Protein 3HH0 (pdb70)

CATH classification: 1.10.1660.10 (+1 more: 6.10.250.360)

Secondary structure (DSSP, 8-state):
--B-HHHHHHHHT--HHHHHHHHHTTSS--SEE-TTS-EEB-HHHHHHHHHHHHHHHTT--HHHHHHHHTSSEEEHHHHHH--HHHHHHHHHHHHHHHHHH----TTTTT-SEEEHHHHHHHHHHHHHHT-/--B-HHHHHHHHT--HHHHHHHHHTTSS------SS----B-HHHHHHHHHHHHHHHTT--HHHHHHHHTSSB--HHHHHH--HHHHHHHHHHHHHHHHHH----TTTTT-SEEETTHHHHHHHSS--/--EEHHHHHHHTT--HHHHHHHHHTTSS--SEE-TTS-EEE-HHHHHHHHHHHHHHTTT--HHHHHHHHHHSEEEHHHHHH--HHHHHHHHHHHH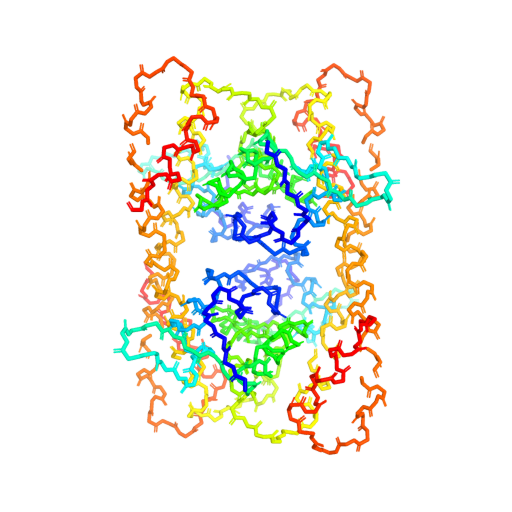HHHHHH----TTTTT-SEEEHHHHHHHHHT--/--EEHHHHHHHTT--HHHHHHHHHTTSS--SEE-TTS-EEE-HHHHHHHHHHHHHHTTT--HHHHHHHHT-SEEETHHHHH--HHHHHHHHHHHHHHHHHH----TTTSSSSS-BHHHHHHHHHHT-

Sequence (513 aa):
LAWLISEFASVGDVTVRALRYYDKINLLKPSDYTEGGHRLYTKDDLYVLQQIQSFKHLGFSLGEIQNIILQRDIETEVFLRQHFQREVLLAEQERIAKVLSHDETKKFQKEERVNVALFSSFLQTFIWEKELAWLISEFASVGDVTVRALRYYDKINLLKPSDYTEGGHRLYTKDDLYVLQQIQSFKHLGFSLGEIQNIILQRDIETEVFLRQHFQREVLLAEQERIAKVLSHDETKKFQKEERVNVALFSSFLQTFIWLAWLISEFASVGDVTVRALRYYDKINLLKPSDYTEGGHRLYTKDDLYVLQQIQSFKHLGFSLGEIQNIILQRDIETEVFLRQHFQREVLLAEQERIAKVLSHDETKKFQKEERVNVALFSSFLQTFILAWLISEFASVGDVTVRALRYYDKINLLKPSDYTEGGHRLYTKDDLYVLQQIQSFKHLGFSLGEIQNIILQRDIETEVFLRQHFQREVLLAEQERIAKVLSHDETKKFQKEERVNVALFSSFLQTFI

Solvent-accessible surface area: 27209 Å² total

Organism: Bacillus cereus (strain ATCC 14579 / DSM 31 / CCUG 7414 / JCM 2152 / NBRC 15305 / NCIMB 9373 / NCTC 2599 / NRRL B-3711) (NCBI:txid226900)

Nearest PDB structures (foldseek):
  3hh0-assembly1_A  TM=1.002E+00  e=1.132E-19  Bacillus cereus ATCC 14579
  3qao-assembly1_A-2  TM=6.097E-01  e=2.175E-06  Listeria monocytogenes EGD-e
  5d8c-assembly1_A  TM=6.821E-01  e=8.267E-06  Haemophilus influenzae Rd KW20
  7cla-assembly1_A-2  TM=5.298E-01  e=4.788E-06  Caulobacter vibrioides CB15
  5d90-assembly2_C  TM=6.071E-01  e=1.612E-05  Haemophilus influenzae Rd KW20

Radius of gyration: 24.76 Å; Cα contacts (8 Å, |Δi|>4): 619; chains: 4; bounding box: 49×72×64 Å

Structure (mmCIF, N/CA/C/O backbone):
data_3HH0
#
_entry.id   3HH0
#
_cell.length_a   47.559
_cell.length_b   96.159
_cell.length_c   148.882
_cell.angle_alpha   90.00
_cell.angle_beta   90.00
_cell.angle_gamma   90.00
#
_symmetry.space_group_name_H-M   'P 21 21 21'
#
loop_
_entity.id
_entity.type
_entity.pdbx_description
1 polymer 'Transcriptional regulator, MerR family'
2 water water
#
loop_
_atom_site.group_PDB
_atom_site.id
_atom_site.type_symbol
_atom_site.label_atom_id
_atom_site.label_alt_id
_atom_site.label_comp_id
_atom_site.label_asym_id
_atom_site.label_entity_id
_atom_site.label_seq_id
_atom_site.pdbx_PDB_ins_code
_atom_site.Cartn_x
_atom_site.Cartn_y
_atom_site.Cartn_z
_atom_site.occupancy
_atom_site.B_iso_or_equiv
_atom_site.auth_seq_id
_atom_site.auth_comp_id
_atom_site.auth_asym_id
_atom_site.auth_atom_id
_atom_site.pdbx_PDB_model_num
ATOM 1 N N . LEU A 1 3 ? 9.028 32.953 14.169 1.00 35.60 1 LEU A N 1
ATOM 2 C CA . LEU A 1 3 ? 9.511 31.818 13.315 1.00 34.95 1 LEU A CA 1
ATOM 3 C C . LEU A 1 3 ? 8.433 30.770 13.074 1.00 34.45 1 LEU A C 1
ATOM 4 O O . LEU A 1 3 ? 7.643 30.474 13.972 1.00 35.24 1 LEU A O 1
ATOM 9 N N . ALA A 1 4 ? 8.405 30.201 11.868 1.00 32.88 2 ALA A N 1
ATOM 10 C CA . ALA A 1 4 ? 7.403 29.184 11.545 1.00 31.30 2 ALA A CA 1
ATOM 11 C C . ALA A 1 4 ? 7.875 28.191 10.489 1.00 31.59 2 ALA A C 1
ATOM 12 O O . ALA A 1 4 ? 8.570 28.560 9.543 1.00 31.43 2 ALA A O 1
ATOM 14 N N . TRP A 1 5 ? 7.488 26.926 10.652 1.00 30.44 3 TRP A N 1
ATOM 15 C CA . TRP A 1 5 ? 7.868 25.890 9.700 1.00 28.53 3 TRP A CA 1
ATOM 16 C C . TRP A 1 5 ? 6.691 25.055 9.239 1.00 26.53 3 TRP A C 1
ATOM 17 O O . TRP A 1 5 ? 5.814 24.726 10.025 1.00 26.08 3 TRP A O 1
ATOM 28 N N . LEU A 1 6 ? 6.681 24.726 7.953 1.00 24.50 4 LEU A N 1
ATOM 29 C CA . LEU A 1 6 ? 5.670 23.850 7.404 1.00 23.53 4 LEU A CA 1
ATOM 30 C C . LEU A 1 6 ? 6.295 22.481 7.691 1.00 23.34 4 LEU A C 1
ATOM 31 O O . LEU A 1 6 ? 7.451 22.416 8.088 1.00 25.69 4 LEU A O 1
ATOM 36 N N . ILE A 1 7 ? 5.565 21.392 7.500 1.00 23.34 5 ILE A N 1
ATOM 37 C CA . ILE A 1 7 ? 6.131 20.085 7.803 1.00 22.42 5 ILE A CA 1
ATOM 38 C C . ILE A 1 7 ? 7.398 19.702 7.037 1.00 23.51 5 ILE A C 1
ATOM 39 O O . ILE A 1 7 ? 8.241 19.003 7.580 1.00 25.13 5 ILE A O 1
ATOM 44 N N . SER A 1 8 ? 7.554 20.151 5.794 1.00 24.27 6 SER A N 1
ATOM 45 C CA . SER A 1 8 ? 8.770 19.817 5.040 1.00 24.63 6 SER A CA 1
ATOM 46 C C . SER A 1 8 ? 9.947 20.632 5.532 1.00 25.88 6 SER A C 1
ATOM 47 O O . SER A 1 8 ? 11.049 20.111 5.733 1.00 26.26 6 SER A O 1
ATOM 50 N N . GLU A 1 9 ? 9.703 21.925 5.713 1.00 26.48 7 GLU A N 1
ATOM 51 C CA . GLU A 1 9 ? 10.730 22.838 6.177 1.00 27.41 7 GLU A CA 1
ATOM 52 C C . GLU A 1 9 ? 11.216 22.376 7.545 1.00 28.04 7 GLU A C 1
ATOM 53 O O . GLU A 1 9 ? 12.405 22.444 7.850 1.00 26.67 7 GLU A O 1
ATOM 59 N N . PHE A 1 10 ? 10.269 21.904 8.354 1.00 28.04 8 PHE A N 1
ATOM 60 C CA . PHE A 1 10 ? 10.546 21.435 9.702 1.00 26.84 8 PHE A CA 1
ATOM 61 C C . PHE A 1 10 ? 11.331 20.124 9.658 1.00 26.29 8 PHE A C 1
ATOM 62 O O . PHE A 1 10 ? 12.259 19.915 10.442 1.00 24.31 8 PHE A O 1
ATOM 70 N N . ALA A 1 11 ? 10.964 19.250 8.729 1.00 25.24 9 ALA A N 1
ATOM 71 C CA . ALA A 1 11 ? 11.645 17.974 8.590 1.00 25.55 9 ALA A CA 1
ATOM 72 C C . ALA A 1 11 ? 13.114 18.196 8.243 1.00 26.70 9 ALA A C 1
ATOM 73 O O . ALA A 1 11 ? 14.000 17.564 8.813 1.00 27.30 9 ALA A O 1
ATOM 75 N N . SER A 1 12 ? 13.368 19.096 7.304 1.00 28.85 10 SER A N 1
ATOM 76 C CA . SER A 1 12 ? 14.728 19.400 6.878 1.00 30.31 10 SER A CA 1
ATOM 77 C C . SER A 1 12 ? 15.556 20.017 8.004 1.00 31.12 10 SER A C 1
ATOM 78 O O . SER A 1 12 ? 16.740 19.695 8.173 1.00 30.45 10 SER A O 1
ATOM 81 N N . VAL A 1 13 ? 14.928 20.901 8.774 1.00 30.39 11 VAL A N 1
ATOM 82 C CA . VAL A 1 13 ? 15.598 21.567 9.881 1.00 32.34 11 VAL A CA 1
ATOM 83 C C . VAL A 1 13 ? 16.092 20.632 10.988 1.00 33.62 11 VAL A C 1
ATOM 84 O O . VAL A 1 13 ? 17.226 20.756 11.439 1.00 35.64 11 VAL A O 1
ATOM 88 N N . GLY A 1 14 ? 15.251 19.710 11.436 1.00 33.60 12 GLY A N 1
ATOM 89 C CA . GLY A 1 14 ? 15.676 18.808 12.488 1.00 35.37 12 GLY A CA 1
ATOM 90 C C . GLY A 1 14 ? 16.264 17.517 11.956 1.00 36.72 12 GLY A C 1
ATOM 91 O O . GLY A 1 14 ? 16.588 16.603 12.720 1.00 37.60 12 GLY A O 1
ATOM 92 N N . ASP A 1 15 ? 16.425 17.463 10.637 1.00 37.32 13 ASP A N 1
ATOM 93 C CA . ASP A 1 15 ? 16.938 16.290 9.936 1.00 36.15 13 ASP A CA 1
ATOM 94 C C . ASP A 1 15 ? 16.120 15.079 10.337 1.00 34.53 13 ASP A C 1
ATOM 95 O O . ASP A 1 15 ? 16.635 14.065 10.797 1.00 34.64 13 ASP A O 1
ATOM 100 N N . VAL A 1 16 ? 14.819 15.218 10.160 1.00 33.16 14 VAL A N 1
ATOM 101 C CA . VAL A 1 16 ? 13.882 14.163 10.468 1.00 32.46 14 VAL A CA 1
ATOM 102 C C . VAL A 1 16 ? 12.986 14.077 9.247 1.00 30.42 14 VAL A C 1
ATOM 103 O O . VAL A 1 16 ? 12.866 15.045 8.501 1.00 31.10 14 VAL A O 1
ATOM 107 N N . THR A 1 17 ? 12.393 12.912 9.020 1.00 27.38 15 THR A N 1
ATOM 108 C CA . THR A 1 17 ? 11.527 12.722 7.870 1.00 24.14 15 THR A CA 1
ATOM 109 C C . THR A 1 17 ? 10.123 13.222 8.162 1.00 21.92 15 THR A C 1
ATOM 110 O O . THR A 1 17 ? 9.770 13.459 9.319 1.00 21.09 15 THR A O 1
ATOM 114 N N . VAL A 1 18 ? 9.337 13.394 7.102 1.00 19.69 16 VAL A N 1
ATOM 115 C CA . VAL A 1 18 ? 7.953 13.851 7.210 1.00 18.70 16 VAL A CA 1
ATOM 116 C C . VAL A 1 18 ? 7.124 12.748 7.872 1.00 20.00 16 VAL A C 1
ATOM 117 O O . VAL A 1 18 ? 6.238 13.022 8.684 1.00 19.39 16 VAL A O 1
ATOM 121 N N . ARG A 1 19 ? 7.433 11.502 7.527 1.00 20.97 17 ARG A N 1
ATOM 122 C CA . ARG A 1 19 ? 6.745 10.357 8.099 1.00 21.89 17 ARG A CA 1
ATOM 123 C C . ARG A 1 19 ? 6.979 10.317 9.606 1.00 21.30 17 ARG A C 1
ATOM 124 O O . ARG A 1 19 ? 6.056 10.061 10.380 1.00 21.38 17 ARG A O 1
ATOM 132 N N . ALA A 1 20 ? 8.212 10.581 10.023 1.00 19.04 18 ALA A N 1
ATOM 133 C CA . ALA A 1 20 ? 8.535 10.581 11.440 1.00 17.16 18 ALA A CA 1
ATOM 134 C C . ALA A 1 20 ? 7.745 11.670 12.156 1.00 18.44 18 ALA A C 1
ATOM 135 O O . ALA A 1 20 ? 7.244 11.461 13.260 1.00 18.39 18 ALA A O 1
ATOM 137 N N . LEU A 1 21 ? 7.639 12.837 11.525 1.00 19.27 19 LEU A N 1
ATOM 138 C CA . LEU A 1 21 ? 6.895 13.948 12.110 1.00 18.94 19 LEU A CA 1
ATOM 139 C C . LEU A 1 21 ? 5.410 13.627 12.230 1.00 19.18 19 LEU A C 1
ATOM 140 O O . LEU A 1 21 ? 4.771 14.006 13.204 1.00 19.25 19 LEU A O 1
ATOM 145 N N . ARG A 1 22 ? 4.862 12.923 11.246 1.00 19.58 20 ARG A N 1
ATOM 146 C CA . ARG A 1 22 ? 3.458 12.555 11.286 1.00 21.01 20 ARG A CA 1
ATOM 147 C C . ARG A 1 22 ? 3.211 11.571 12.420 1.00 22.02 20 ARG A C 1
ATOM 148 O O . ARG A 1 22 ? 2.194 11.642 13.121 1.00 21.87 20 ARG A O 1
ATOM 156 N N . TYR A 1 23 ? 4.154 10.658 12.607 1.00 20.72 21 TYR A N 1
ATOM 157 C CA . TYR A 1 23 ? 4.050 9.654 13.657 1.00 21.04 21 TYR A CA 1
ATOM 158 C C . TYR A 1 23 ? 4.096 10.310 15.049 1.00 22.00 21 TYR A C 1
ATOM 159 O O . TYR A 1 23 ? 3.262 10.014 15.913 1.00 20.55 21 TYR A O 1
ATOM 168 N N . TYR A 1 24 ? 5.065 11.203 15.258 1.00 20.76 22 TYR A N 1
ATOM 169 C CA . TYR A 1 24 ? 5.195 11.891 16.536 1.00 21.61 22 TYR A CA 1
ATOM 170 C C . TYR A 1 24 ? 3.908 12.622 16.838 1.00 23.17 22 TYR A C 1
ATOM 171 O O . TYR A 1 24 ? 3.489 12.719 17.992 1.00 24.28 22 TYR A O 1
ATOM 180 N N . ASP A 1 25 ? 3.299 13.144 15.782 1.00 24.33 23 ASP A N 1
ATOM 181 C CA . ASP A 1 25 ? 2.045 13.878 15.866 1.00 25.95 23 ASP A CA 1
ATOM 182 C C . ASP A 1 25 ? 0.941 12.900 16.296 1.00 26.25 23 ASP A C 1
ATOM 183 O O . ASP A 1 25 ? 0.153 13.180 17.193 1.00 26.09 23 ASP A O 1
ATOM 188 N N . LYS A 1 26 ? 0.916 11.734 15.665 1.00 26.50 24 LYS A N 1
ATOM 189 C CA . LYS A 1 26 ? -0.073 10.712 15.965 1.00 25.90 24 LYS A CA 1
ATOM 190 C C . LYS A 1 26 ? -0.005 10.175 17.398 1.00 24.80 24 LYS A C 1
ATOM 191 O O . LYS A 1 26 ? -1.039 9.958 18.015 1.00 24.65 24 LYS A O 1
ATOM 197 N N . ILE A 1 27 ? 1.197 9.953 17.928 1.00 23.75 25 ILE A N 1
ATOM 198 C CA . ILE A 1 27 ? 1.341 9.428 19.294 1.00 23.27 25 ILE A CA 1
ATOM 199 C C . ILE A 1 27 ? 1.466 10.516 20.364 1.00 24.50 25 ILE A C 1
ATOM 200 O O . ILE A 1 27 ? 1.801 10.238 21.517 1.00 23.77 25 ILE A O 1
ATOM 205 N N . ASN A 1 28 ? 1.182 11.751 19.973 1.00 25.07 26 ASN A N 1
ATOM 206 C CA . ASN A 1 28 ? 1.253 12.886 20.880 1.00 26.24 26 ASN A CA 1
ATOM 207 C C . ASN A 1 28 ? 2.624 13.112 21.514 1.00 25.31 26 ASN A C 1
ATOM 208 O O . ASN A 1 28 ? 2.708 13.535 22.662 1.00 26.44 26 ASN A O 1
ATOM 213 N N . LEU A 1 29 ? 3.695 12.828 20.784 1.00 24.40 27 LEU A N 1
ATOM 214 C CA . LEU A 1 29 ? 5.037 13.062 21.310 1.00 23.95 27 LEU A CA 1
ATOM 215 C C . LEU A 1 29 ? 5.418 14.511 20.982 1.00 25.18 27 LEU A C 1
ATOM 216 O O . LEU A 1 29 ? 5.969 15.225 21.814 1.00 26.73 27 LEU A O 1
ATOM 221 N N . LEU A 1 30 ? 5.130 14.923 19.752 1.00 24.71 28 LEU A N 1
ATOM 222 C CA . LEU A 1 30 ? 5.402 16.275 19.292 1.00 23.86 28 LEU A CA 1
ATOM 223 C C . LEU A 1 30 ? 4.298 16.687 18.329 1.00 25.12 28 LEU A C 1
ATOM 224 O O . LEU A 1 30 ? 4.204 16.182 17.213 1.00 26.00 28 LEU A O 1
ATOM 229 N N . LYS A 1 31 ? 3.449 17.600 18.777 1.00 26.69 29 LYS A N 1
ATOM 230 C CA . LYS A 1 31 ? 2.349 18.085 17.962 1.00 27.94 29 LYS A CA 1
ATOM 231 C C . LYS A 1 31 ? 2.606 19.534 17.534 1.00 28.54 29 LYS A C 1
ATOM 232 O O . LYS A 1 31 ? 3.181 20.318 18.291 1.00 27.13 29 LYS A O 1
ATOM 238 N N . PRO A 1 32 ? 2.189 19.902 16.306 1.00 30.49 30 PRO A N 1
ATOM 239 C CA . PRO A 1 32 ? 2.375 21.268 15.792 1.00 30.01 30 PRO A CA 1
ATOM 240 C C . PRO A 1 32 ? 1.593 22.185 16.724 1.00 30.41 30 PRO A C 1
ATOM 241 O O . PRO A 1 32 ? 0.448 21.886 17.060 1.00 31.36 30 PRO A O 1
ATOM 245 N N . SER A 1 33 ? 2.189 23.290 17.150 1.00 31.03 31 SER A N 1
ATOM 246 C CA . SER A 1 33 ? 1.490 24.174 18.066 1.00 31.22 31 SER A CA 1
ATOM 247 C C . SER A 1 33 ? 0.523 25.106 17.374 1.00 32.63 31 SER A C 1
ATOM 248 O O . SER A 1 33 ? -0.366 25.671 18.002 1.00 34.08 31 SER A O 1
ATOM 251 N N . ASP A 1 34 ? 0.679 25.255 16.071 1.00 33.77 32 ASP A N 1
ATOM 252 C CA . ASP A 1 34 ? -0.186 26.153 15.334 1.00 35.07 32 ASP A CA 1
ATOM 253 C C . ASP A 1 34 ? -0.498 25.529 13.982 1.00 34.09 32 ASP A C 1
ATOM 254 O O . ASP A 1 34 ? 0.250 24.687 13.495 1.00 32.95 32 ASP A O 1
ATOM 259 N N . TYR A 1 35 ? -1.625 25.914 13.397 1.00 34.41 33 TYR A N 1
ATOM 260 C CA . TYR A 1 35 ? -2.022 25.383 12.101 1.00 35.05 33 TYR A CA 1
ATOM 261 C C . TYR A 1 35 ? -2.377 26.501 11.149 1.00 34.57 33 TYR A C 1
ATOM 262 O O . TYR A 1 35 ? -2.706 27.614 11.558 1.00 33.88 33 TYR A O 1
ATOM 271 N N . THR A 1 36 ? -2.306 26.183 9.869 1.00 34.13 34 THR A N 1
ATOM 272 C CA . THR A 1 36 ? -2.621 27.121 8.812 1.00 34.07 34 THR A CA 1
ATOM 273 C C . THR A 1 36 ? -4.152 27.125 8.702 1.00 34.50 34 THR A C 1
ATOM 274 O O . THR A 1 36 ? -4.794 26.162 9.118 1.00 35.31 34 THR A O 1
ATOM 278 N N . GLU A 1 37 ? -4.746 28.193 8.172 1.00 34.35 35 GLU A N 1
ATOM 279 C CA . GLU A 1 37 ? -6.209 28.236 8.057 1.00 35.46 35 GLU A CA 1
ATOM 280 C C . GLU A 1 37 ? -6.737 27.203 7.061 1.00 35.39 35 GLU A C 1
ATOM 281 O O . GLU A 1 37 ? -7.918 26.861 7.065 1.00 35.62 35 GLU A O 1
ATOM 287 N N . GLY A 1 38 ? -5.855 26.712 6.202 1.00 34.62 36 GLY A N 1
ATOM 288 C CA . GLY A 1 38 ? -6.252 25.709 5.236 1.00 33.68 36 GLY A CA 1
ATOM 289 C C . GLY A 1 38 ? -5.951 24.304 5.729 1.00 33.28 36 GLY A C 1
ATOM 290 O O . GLY A 1 38 ? -5.990 23.348 4.954 1.00 33.10 36 GLY A O 1
ATOM 291 N N . GLY A 1 39 ? -5.616 24.179 7.011 1.00 32.27 37 GLY A N 1
ATOM 292 C CA . GLY A 1 39 ? -5.346 22.866 7.569 1.00 33.48 37 GLY A CA 1
ATOM 293 C C . GLY A 1 39 ? -3.916 22.416 7.803 1.00 33.78 37 GLY A C 1
ATOM 294 O O . GLY A 1 39 ? -3.682 21.569 8.663 1.00 35.16 37 GLY A O 1
ATOM 295 N N . HIS A 1 40 ? -2.963 22.964 7.054 1.00 34.23 38 HIS A N 1
ATOM 296 C CA . HIS A 1 40 ? -1.554 22.587 7.191 1.00 33.25 38 HIS A CA 1
ATOM 297 C C . HIS A 1 40 ? -0.928 22.907 8.542 1.00 31.32 38 HIS A C 1
ATOM 298 O O . HIS A 1 40 ? -1.215 23.937 9.142 1.00 32.66 38 HIS A O 1
ATOM 305 N N . ARG A 1 41 ? -0.060 22.016 9.008 1.00 29.43 39 ARG A N 1
ATOM 306 C CA . ARG A 1 41 ? 0.607 22.198 10.286 1.00 27.89 39 ARG A CA 1
ATOM 307 C C . ARG A 1 41 ? 1.602 23.354 10.245 1.00 27.17 39 ARG A C 1
ATOM 308 O O . ARG A 1 41 ? 2.298 23.556 9.252 1.00 26.93 39 ARG A O 1
ATOM 316 N N . LEU A 1 42 ? 1.665 24.105 11.336 1.00 27.19 40 LEU A N 1
ATOM 317 C CA . LEU A 1 42 ? 2.602 25.215 11.466 1.00 27.52 40 LEU A CA 1
ATOM 318 C C . LEU A 1 42 ? 3.407 24.993 12.728 1.00 26.66 40 LEU A C 1
ATOM 319 O O . LEU A 1 42 ? 2.919 25.232 13.832 1.00 27.66 40 LEU A O 1
ATOM 324 N N . TYR A 1 43 ? 4.638 24.526 12.568 1.00 25.98 41 TYR A N 1
ATOM 325 C CA . TYR A 1 43 ? 5.508 24.278 13.713 1.00 24.60 41 TYR A CA 1
ATOM 326 C C . TYR A 1 43 ? 6.156 25.565 14.195 1.00 26.18 41 TYR A C 1
ATOM 327 O O . TYR A 1 43 ? 6.574 26.406 13.397 1.00 26.22 41 TYR A O 1
ATOM 336 N N . THR A 1 44 ? 6.234 25.694 15.514 1.00 29.25 42 THR A N 1
ATOM 337 C CA . THR A 1 44 ? 6.776 26.870 16.188 1.00 31.21 42 THR A CA 1
ATOM 338 C C . THR A 1 44 ? 8.191 26.685 16.701 1.00 33.41 42 THR A C 1
ATOM 339 O O . THR A 1 44 ? 8.724 25.574 16.702 1.00 34.93 42 THR A O 1
ATOM 343 N N . LYS A 1 45 ? 8.796 27.785 17.144 1.00 36.07 43 LYS A N 1
ATOM 344 C CA . LYS A 1 45 ? 10.142 27.748 17.698 1.00 37.30 43 LYS A CA 1
ATOM 345 C C . LYS A 1 45 ? 10.099 26.817 18.911 1.00 36.88 43 LYS A C 1
ATOM 346 O O . LYS A 1 45 ? 11.024 26.046 19.157 1.00 37.75 43 LYS A O 1
ATOM 352 N N . ASP A 1 46 ? 9.009 26.898 19.664 1.00 35.71 44 ASP A N 1
ATOM 353 C CA . ASP A 1 46 ? 8.826 26.057 20.834 1.00 35.32 44 ASP A CA 1
ATOM 354 C C . ASP A 1 46 ? 8.804 24.598 20.426 1.00 34.57 44 ASP A C 1
ATOM 355 O O . ASP A 1 46 ? 9.350 23.745 21.127 1.00 35.62 44 ASP A O 1
ATOM 360 N N . ASP A 1 47 ? 8.164 24.315 19.295 1.00 32.60 45 ASP A N 1
ATOM 361 C CA . ASP A 1 47 ? 8.084 22.956 18.789 1.00 30.55 45 ASP A CA 1
ATOM 362 C C . ASP A 1 47 ? 9.482 22.527 18.361 1.00 31.61 45 ASP A C 1
ATOM 363 O O . ASP A 1 47 ? 9.838 21.350 18.446 1.00 31.85 45 ASP A O 1
ATOM 368 N N . LEU A 1 48 ? 10.270 23.494 17.902 1.00 31.42 46 LEU A N 1
ATOM 369 C CA . LEU A 1 48 ? 11.625 23.225 17.459 1.00 31.85 46 LEU A CA 1
ATOM 370 C C . LEU A 1 48 ? 12.509 22.740 18.592 1.00 32.00 46 LEU A C 1
ATOM 371 O O . LEU A 1 48 ? 13.371 21.907 18.373 1.00 33.33 46 LEU A O 1
ATOM 376 N N . TYR A 1 49 ? 12.312 23.264 19.799 1.00 32.82 47 TYR A N 1
ATOM 377 C CA . TYR A 1 49 ? 13.132 22.836 20.934 1.00 33.27 47 TYR A CA 1
ATOM 378 C C . TYR A 1 49 ? 12.776 21.401 21.325 1.00 31.45 47 TYR A C 1
ATOM 379 O O . TYR A 1 49 ? 13.656 20.570 21.564 1.00 31.21 47 TYR A O 1
ATOM 388 N N . VAL A 1 50 ? 11.480 21.118 21.400 1.00 28.55 48 VAL A N 1
ATOM 389 C CA . VAL A 1 50 ? 11.025 19.782 21.750 1.00 25.91 48 VAL A CA 1
ATOM 390 C C . VAL A 1 50 ? 11.569 18.766 20.732 1.00 25.30 48 VAL A C 1
ATOM 391 O O . VAL A 1 50 ? 11.967 17.663 21.105 1.00 25.31 48 VAL A O 1
ATOM 395 N N . LEU A 1 51 ? 11.602 19.137 19.453 1.00 23.60 49 LEU A N 1
ATOM 396 C CA . LEU A 1 51 ? 12.128 18.240 18.424 1.00 23.21 49 LEU A CA 1
ATOM 397 C C . LEU A 1 51 ? 13.595 17.912 18.735 1.00 24.25 49 LEU A C 1
ATOM 398 O O . LEU A 1 51 ? 14.000 16.745 18.745 1.00 24.42 49 LEU A O 1
ATOM 403 N N . GLN A 1 52 ? 14.381 18.950 19.007 1.00 22.82 50 GLN A N 1
ATOM 404 C CA . GLN A 1 52 ? 15.787 18.778 19.317 1.00 23.28 50 GLN A CA 1
ATOM 405 C C . GLN A 1 52 ? 16.009 17.956 20.590 1.00 23.25 50 GLN A C 1
ATOM 406 O O . GLN A 1 52 ? 16.976 17.202 20.689 1.00 21.42 50 GLN A O 1
ATOM 412 N N . GLN A 1 53 ? 15.111 18.094 21.560 1.00 23.42 51 GLN A N 1
ATOM 413 C CA . GLN A 1 53 ? 15.211 17.321 22.786 1.00 23.31 51 GLN A CA 1
ATOM 414 C C . GLN A 1 53 ? 14.979 15.851 22.420 1.00 24.77 51 GLN A C 1
ATOM 415 O O . GLN A 1 53 ? 15.743 14.959 22.813 1.00 24.92 51 GLN A O 1
ATOM 421 N N . ILE A 1 54 ? 13.933 15.600 21.643 1.00 24.81 52 ILE A N 1
ATOM 422 C CA . ILE A 1 54 ? 13.644 14.248 21.208 1.00 24.47 52 ILE A CA 1
ATOM 423 C C . ILE A 1 54 ? 14.879 13.653 20.510 1.00 24.92 52 ILE A C 1
ATOM 424 O O . ILE A 1 54 ? 15.264 12.517 20.774 1.00 24.78 52 ILE A O 1
ATOM 429 N N . GLN A 1 55 ? 15.505 14.425 19.627 1.00 25.28 53 GLN A N 1
ATOM 430 C CA . GLN A 1 55 ? 16.679 13.938 18.914 1.00 24.70 53 GLN A CA 1
ATOM 431 C C . GLN A 1 55 ? 17.882 13.747 19.835 1.00 24.17 53 GLN A C 1
ATOM 432 O O . GLN A 1 55 ? 18.572 12.731 19.762 1.00 23.18 53 GLN A O 1
ATOM 438 N N . SER A 1 56 ? 18.121 14.716 20.709 1.00 23.36 54 SER A N 1
ATOM 439 C CA . SER A 1 56 ? 19.233 14.641 21.642 1.00 22.81 54 SER A CA 1
ATOM 440 C C . SER A 1 56 ? 19.188 13.373 22.489 1.00 23.17 54 SER A C 1
ATOM 441 O O . SER A 1 56 ? 20.210 12.721 22.709 1.00 23.88 54 SER A O 1
ATOM 444 N N . PHE A 1 57 ? 18.001 13.023 22.966 1.00 22.30 55 PHE A N 1
ATOM 445 C CA . PHE A 1 57 ? 17.864 11.840 23.784 1.00 21.26 55 PHE A CA 1
ATOM 446 C C . PHE A 1 57 ? 17.785 10.569 22.968 1.00 22.28 55 PHE A C 1
ATOM 447 O O . PHE A 1 57 ? 18.131 9.488 23.459 1.00 22.90 55 PHE A O 1
ATOM 455 N N . LYS A 1 58 ? 17.345 10.684 21.720 1.00 20.81 56 LYS A N 1
ATOM 456 C CA . LYS A 1 58 ? 17.309 9.514 20.864 1.00 21.02 56 LYS A CA 1
ATOM 457 C C . LYS A 1 58 ? 18.770 9.166 20.639 1.00 21.18 56 LYS A C 1
ATOM 458 O O . LYS A 1 58 ? 19.179 8.020 20.766 1.00 23.44 56 LYS A O 1
ATOM 464 N N . HIS A 1 59 ? 19.550 10.187 20.312 1.00 20.34 57 HIS A N 1
ATOM 465 C CA . HIS A 1 59 ? 20.971 10.045 20.056 1.00 19.27 57 HIS A CA 1
ATOM 466 C C . HIS A 1 59 ? 21.660 9.310 21.192 1.00 20.24 57 HIS A C 1
ATOM 467 O O . HIS A 1 59 ? 22.618 8.572 20.975 1.00 20.97 57 HIS A O 1
ATOM 474 N N . LEU A 1 60 ? 21.171 9.524 22.408 1.00 20.20 58 LEU A N 1
ATOM 475 C CA . LEU A 1 60 ? 21.735 8.884 23.582 1.00 19.43 58 LEU A CA 1
ATOM 476 C C . LEU A 1 60 ? 21.216 7.459 23.749 1.00 20.80 58 LEU A C 1
ATOM 477 O O . LEU A 1 60 ? 21.694 6.708 24.607 1.00 20.85 58 LEU A O 1
ATOM 482 N N . GLY A 1 61 ? 20.225 7.093 22.937 1.00 21.22 59 GLY A N 1
ATOM 483 C CA . GLY A 1 61 ? 19.679 5.748 22.996 1.00 21.81 59 GLY A CA 1
ATOM 484 C C . GLY A 1 61 ? 18.407 5.548 23.789 1.00 23.06 59 GLY A C 1
ATOM 485 O O . GLY A 1 61 ? 17.998 4.414 24.026 1.00 24.78 59 GLY A O 1
ATOM 486 N N . PHE A 1 62 ? 17.770 6.636 24.203 1.00 24.25 60 PHE A N 1
ATOM 487 C CA . PHE A 1 62 ? 16.531 6.533 24.967 1.00 24.52 60 PHE A CA 1
ATOM 488 C C . PHE A 1 62 ? 15.362 6.207 24.068 1.00 24.12 60 PHE A C 1
ATOM 489 O O . PHE A 1 62 ? 15.388 6.498 22.869 1.00 24.08 60 PHE A O 1
ATOM 497 N N . SER A 1 63 ? 14.339 5.583 24.643 1.00 23.62 61 SER A N 1
ATOM 498 C CA . SER A 1 63 ? 13.165 5.221 23.865 1.00 23.13 61 SER A CA 1
ATOM 499 C C . SER A 1 63 ? 12.222 6.409 23.821 1.00 22.12 61 SER A C 1
ATOM 500 O O . SER A 1 63 ? 12.383 7.360 24.585 1.00 21.23 61 SER A O 1
ATOM 503 N N . LEU A 1 64 ? 11.245 6.356 22.923 1.00 21.56 62 LEU A N 1
ATOM 504 C CA . LEU A 1 64 ? 10.291 7.448 22.795 1.00 21.04 62 LEU A CA 1
ATOM 505 C C . LEU A 1 64 ? 9.474 7.645 24.070 1.00 21.24 62 LEU A C 1
ATOM 506 O O . LEU A 1 64 ? 9.192 8.780 24.464 1.00 20.89 62 LEU A O 1
ATOM 511 N N . GLY A 1 65 ? 9.102 6.542 24.711 1.00 20.97 63 GLY A N 1
ATOM 512 C CA . GLY A 1 65 ? 8.336 6.631 25.938 1.00 20.53 63 GLY A CA 1
ATOM 513 C C . GLY A 1 65 ? 9.152 7.353 26.990 1.00 21.25 63 GLY A C 1
ATOM 514 O O . GLY A 1 65 ? 8.663 8.278 27.651 1.00 21.07 63 GLY A O 1
ATOM 515 N N . GLU A 1 66 ? 10.404 6.929 27.143 1.00 21.02 64 GLU A N 1
ATOM 516 C CA . GLU A 1 66 ? 11.305 7.543 28.109 1.00 21.33 64 GLU A CA 1
ATOM 517 C C . GLU A 1 66 ? 11.429 9.023 27.801 1.00 19.99 64 GLU A C 1
ATOM 518 O O . GLU A 1 66 ? 11.316 9.871 28.688 1.00 20.07 64 GLU A O 1
ATOM 524 N N . ILE A 1 67 ? 11.659 9.321 26.529 1.00 19.39 65 ILE A N 1
ATOM 525 C CA . ILE A 1 67 ? 11.812 10.693 26.072 1.00 19.63 65 ILE A CA 1
ATOM 526 C C . ILE A 1 67 ? 10.576 11.544 26.367 1.00 20.02 65 ILE A C 1
ATOM 527 O O . ILE A 1 67 ? 10.703 12.722 26.686 1.00 18.17 65 ILE A O 1
ATOM 532 N N . GLN A 1 68 ? 9.385 10.956 26.275 1.00 22.67 66 GLN A N 1
ATOM 533 C CA . GLN A 1 68 ? 8.173 11.716 26.562 1.00 24.95 66 GLN A CA 1
ATOM 534 C C . GLN A 1 68 ? 8.184 12.129 28.029 1.00 26.96 66 GLN A C 1
ATOM 535 O O . GLN A 1 68 ? 7.898 13.277 28.357 1.00 26.86 66 GLN A O 1
ATOM 541 N N . ASN A 1 69 ? 8.513 11.192 28.914 1.00 28.49 67 ASN A N 1
ATOM 542 C CA . ASN A 1 69 ? 8.571 11.503 30.336 1.00 28.94 67 ASN A CA 1
ATOM 543 C C . ASN A 1 69 ? 9.565 12.630 30.590 1.00 29.67 67 ASN A C 1
ATOM 544 O O . ASN A 1 69 ? 9.278 13.558 31.345 1.00 31.15 67 ASN A O 1
ATOM 549 N N . ILE A 1 70 ? 10.731 12.546 29.957 1.00 28.81 68 ILE A N 1
ATOM 550 C CA . ILE A 1 70 ? 11.754 13.571 30.106 1.00 28.64 68 ILE A CA 1
ATOM 551 C C . ILE A 1 70 ? 11.291 14.936 29.594 1.00 29.37 68 ILE A C 1
ATOM 552 O O . ILE A 1 70 ? 11.315 15.923 30.324 1.00 29.36 68 ILE A O 1
ATOM 557 N N . ILE A 1 71 ? 10.869 14.996 28.339 1.00 30.73 69 ILE A N 1
ATOM 558 C CA . ILE A 1 71 ? 10.428 16.265 27.772 1.00 32.40 69 ILE A CA 1
ATOM 559 C C . ILE A 1 71 ? 9.131 16.810 28.382 1.00 34.33 69 ILE A C 1
ATOM 560 O O . ILE A 1 71 ? 8.724 17.927 28.075 1.00 35.67 69 ILE A O 1
ATOM 565 N N . LEU A 1 72 ? 8.478 16.044 29.249 1.00 35.21 70 LEU A N 1
ATOM 566 C CA . LEU A 1 72 ? 7.250 16.546 29.857 1.00 36.54 70 LEU A CA 1
ATOM 567 C C . LEU A 1 72 ? 7.543 17.306 31.145 1.00 37.57 70 LEU A C 1
ATOM 568 O O . LEU A 1 72 ? 6.654 17.915 31.734 1.00 38.31 70 LEU A O 1
ATOM 573 N N . GLN A 1 73 ? 8.799 17.281 31.571 1.00 38.62 71 GLN A N 1
ATOM 574 C CA . GLN A 1 73 ? 9.208 17.993 32.772 1.00 39.97 71 GLN A CA 1
ATOM 575 C C . GLN A 1 73 ? 10.441 18.836 32.438 1.00 40.91 71 GLN A C 1
ATOM 576 O O . GLN A 1 73 ? 11.488 18.309 32.074 1.00 41.23 71 GLN A O 1
ATOM 582 N N . ARG A 1 74 ? 10.289 20.152 32.533 1.00 41.94 72 ARG A N 1
ATOM 583 C CA . ARG A 1 74 ? 11.360 21.106 32.244 1.00 43.33 72 ARG A CA 1
ATOM 584 C C . ARG A 1 74 ? 12.756 20.686 32.693 1.00 41.83 72 ARG A C 1
ATOM 585 O O . ARG A 1 74 ? 13.700 20.665 31.900 1.00 41.15 72 ARG A O 1
ATOM 593 N N . ASP A 1 75 ? 12.885 20.385 33.978 1.00 40.31 73 ASP A N 1
ATOM 594 C CA . ASP A 1 75 ? 14.157 19.966 34.526 1.00 39.81 73 ASP A CA 1
ATOM 595 C C . ASP A 1 75 ? 13.977 18.865 35.551 1.00 37.79 73 ASP A C 1
ATOM 596 O O . ASP A 1 75 ? 12.923 18.731 36.170 1.00 36.40 73 ASP A O 1
ATOM 601 N N . ILE A 1 76 ? 15.035 18.080 35.712 1.00 35.48 74 ILE A N 1
ATOM 602 C CA . ILE A 1 76 ? 15.044 16.936 36.596 1.00 31.83 74 ILE A CA 1
ATOM 603 C C . ILE A 1 76 ? 16.090 17.112 37.675 1.00 31.61 74 ILE A C 1
ATOM 604 O O . ILE A 1 76 ? 17.050 17.849 37.490 1.00 31.35 74 ILE A O 1
ATOM 609 N N . GLU A 1 77 ? 15.886 16.436 38.804 1.00 31.66 75 GLU A N 1
ATOM 610 C CA . GLU A 1 77 ? 16.806 16.499 39.934 1.00 30.89 75 GLU A CA 1
ATOM 611 C C . GLU A 1 77 ? 18.110 15.789 39.583 1.00 29.35 75 GLU A C 1
ATOM 612 O O . GLU A 1 77 ? 18.126 14.584 39.329 1.00 29.67 75 GLU A O 1
ATOM 618 N N . THR A 1 78 ? 19.200 16.548 39.577 1.00 27.78 76 THR A N 1
ATOM 619 C CA . THR A 1 78 ? 20.515 16.024 39.229 1.00 28.74 76 THR A CA 1
ATOM 620 C C . THR A 1 78 ? 20.834 14.608 39.700 1.00 30.52 76 THR A C 1
ATOM 621 O O . THR A 1 78 ? 21.336 13.808 38.923 1.00 32.09 76 THR A O 1
ATOM 625 N N . GLU A 1 79 ? 20.557 14.297 40.961 1.00 32.65 77 GLU A N 1
ATOM 626 C CA . GLU A 1 79 ? 20.814 12.955 41.479 1.00 33.65 77 GLU A CA 1
ATOM 627 C C . GLU A 1 79 ? 20.112 11.902 40.618 1.00 33.08 77 GLU A C 1
ATOM 628 O O . GLU A 1 79 ? 20.737 10.942 40.159 1.00 33.84 77 GLU A O 1
ATOM 634 N N . VAL A 1 80 ? 18.814 12.091 40.400 1.00 30.88 78 VAL A N 1
ATOM 635 C CA . VAL A 1 80 ? 18.013 11.148 39.627 1.00 30.10 78 VAL A CA 1
ATOM 636 C C . VAL A 1 80 ? 18.360 11.132 38.141 1.00 29.22 78 VAL A C 1
ATOM 637 O O . VAL A 1 80 ? 18.339 10.082 37.490 1.00 28.43 78 VAL A O 1
ATOM 641 N N . PHE A 1 81 ? 18.678 12.301 37.608 1.00 27.74 79 PHE A N 1
ATOM 642 C CA . PHE A 1 81 ? 19.027 12.413 36.204 1.00 25.94 79 PHE A CA 1
ATOM 643 C C . PHE A 1 81 ? 20.233 11.543 35.932 1.00 25.09 79 PHE A C 1
ATOM 644 O O . PHE A 1 81 ? 20.213 10.683 35.059 1.00 24.73 79 PHE A O 1
ATOM 652 N N . LEU A 1 82 ? 21.291 11.781 36.693 1.00 26.04 80 LEU A N 1
ATOM 653 C CA . LEU A 1 82 ? 22.519 11.026 36.532 1.00 26.41 80 LEU A CA 1
ATOM 654 C C . LEU A 1 82 ? 22.262 9.548 36.734 1.00 26.77 80 LEU A C 1
ATOM 655 O O . LEU A 1 82 ? 22.856 8.713 36.057 1.00 27.50 80 LEU A O 1
ATOM 660 N N . ARG A 1 83 ? 21.378 9.214 37.663 1.00 28.39 81 ARG A N 1
ATOM 661 C CA . ARG A 1 83 ? 21.081 7.813 37.892 1.00 29.59 81 ARG A CA 1
ATOM 662 C C . ARG A 1 83 ? 20.625 7.233 36.565 1.00 28.91 81 ARG A C 1
ATOM 663 O O . ARG A 1 83 ? 21.121 6.199 36.125 1.00 28.57 81 ARG A O 1
ATOM 671 N N . GLN A 1 84 ? 19.687 7.924 35.924 1.00 28.77 82 GLN A N 1
ATOM 672 C CA . GLN A 1 84 ? 19.139 7.488 34.650 1.00 28.54 82 GLN A CA 1
ATOM 673 C C . GLN A 1 84 ? 20.168 7.473 33.528 1.00 28.88 82 GLN A C 1
ATOM 674 O O . GLN A 1 84 ? 20.137 6.597 32.672 1.00 28.01 82 GLN A O 1
ATOM 688 N N . HIS A 1 86 ? 23.343 7.027 33.982 1.00 30.64 84 HIS A N 1
ATOM 689 C CA . HIS A 1 86 ? 24.265 5.943 34.302 1.00 29.52 84 HIS A CA 1
ATOM 690 C C . HIS A 1 86 ? 23.744 4.584 33.879 1.00 26.76 84 HIS A C 1
ATOM 691 O O . HIS A 1 86 ? 24.506 3.740 33.412 1.00 26.66 84 HIS A O 1
ATOM 698 N N . PHE A 1 87 ? 22.449 4.370 34.059 1.00 24.42 85 PHE A N 1
ATOM 699 C CA . PHE A 1 87 ? 21.833 3.114 33.682 1.00 21.85 85 PHE A CA 1
ATOM 700 C C . PHE A 1 87 ? 21.984 2.979 32.172 1.00 22.36 85 PHE A C 1
ATOM 701 O O . PHE A 1 87 ? 22.465 1.969 31.668 1.00 23.07 85 PHE A O 1
ATOM 709 N N . GLN A 1 88 ? 21.580 4.020 31.456 1.00 21.71 86 GLN A N 1
ATOM 710 C CA . GLN A 1 88 ? 21.659 4.031 30.005 1.00 22.18 86 GLN A CA 1
ATOM 711 C C . GLN A 1 88 ? 23.093 3.847 29.516 1.00 21.98 86 GLN A C 1
ATOM 712 O O . GLN A 1 88 ? 23.337 3.216 28.490 1.00 22.52 86 GLN A O 1
ATOM 718 N N . ARG A 1 89 ? 24.040 4.406 30.255 1.00 22.81 87 ARG A N 1
ATOM 719 C CA . ARG A 1 89 ? 25.443 4.293 29.899 1.00 24.52 87 ARG A CA 1
ATOM 720 C C . ARG A 1 89 ? 25.885 2.836 29.991 1.00 26.08 87 ARG A C 1
ATOM 721 O O . ARG A 1 89 ? 26.782 2.407 29.259 1.00 25.23 87 ARG A O 1
ATOM 729 N N . GLU A 1 90 ? 25.256 2.080 30.894 1.00 26.29 88 GLU A N 1
ATOM 730 C CA . GLU A 1 90 ? 25.578 0.667 31.063 1.00 26.28 88 GLU A CA 1
ATOM 731 C C . GLU A 1 90 ? 25.070 -0.128 29.874 1.00 26.85 88 GLU A C 1
ATOM 732 O O . GLU A 1 90 ? 25.768 -1.014 29.361 1.00 28.91 88 GLU A O 1
ATOM 738 N N . VAL A 1 91 ? 23.851 0.185 29.442 1.00 24.35 89 VAL A N 1
ATOM 739 C CA . VAL A 1 91 ? 23.248 -0.491 28.304 1.00 22.63 89 VAL A CA 1
ATOM 740 C C . VAL A 1 91 ? 24.188 -0.366 27.108 1.00 22.53 89 VAL A C 1
ATOM 741 O O . VAL A 1 91 ? 24.413 -1.332 26.376 1.00 21.74 89 VAL A O 1
ATOM 745 N N . LEU A 1 92 ? 24.742 0.829 26.927 1.00 21.59 90 LEU A N 1
ATOM 746 C CA . LEU A 1 92 ? 25.662 1.098 25.828 1.00 21.86 90 LEU A CA 1
ATOM 747 C C . LEU A 1 92 ? 26.963 0.309 25.961 1.00 22.17 90 LEU A C 1
ATOM 748 O O . LEU A 1 92 ? 27.539 -0.123 24.967 1.00 22.13 90 LEU A O 1
ATOM 753 N N . LEU A 1 93 ? 27.435 0.130 27.189 1.00 24.42 91 LEU A N 1
ATOM 754 C CA . LEU A 1 93 ? 28.659 -0.634 27.409 1.00 24.91 91 LEU A CA 1
ATOM 755 C C . LEU A 1 93 ? 28.398 -2.108 27.154 1.00 25.19 91 LEU A C 1
ATOM 756 O O . LEU A 1 93 ? 29.274 -2.832 26.680 1.00 25.46 91 LEU A O 1
ATOM 761 N N . ALA A 1 94 ? 27.188 -2.550 27.470 1.00 24.89 92 ALA A N 1
ATOM 762 C CA . ALA A 1 94 ? 26.827 -3.938 27.239 1.00 25.36 92 ALA A CA 1
ATOM 763 C C . ALA A 1 94 ? 26.840 -4.196 25.732 1.00 26.33 92 ALA A C 1
ATOM 764 O O . ALA A 1 94 ? 27.455 -5.157 25.276 1.00 26.37 92 ALA A O 1
ATOM 766 N N . GLU A 1 95 ? 26.169 -3.333 24.964 1.00 27.78 93 GLU A N 1
ATOM 767 C CA . GLU A 1 95 ? 26.117 -3.468 23.504 1.00 29.14 93 GLU A CA 1
ATOM 768 C C . GLU A 1 95 ? 27.507 -3.431 22.889 1.00 28.99 93 GLU A C 1
ATOM 769 O O . GLU A 1 95 ? 27.845 -4.241 22.033 1.00 28.33 93 GLU A O 1
ATOM 775 N N . GLN A 1 96 ? 28.304 -2.463 23.318 1.00 29.81 94 GLN A N 1
ATOM 776 C CA . GLN A 1 96 ? 29.655 -2.314 22.807 1.00 31.89 94 GLN A CA 1
ATOM 777 C C . GLN A 1 96 ? 30.409 -3.626 22.978 1.00 31.81 94 GLN A C 1
ATOM 778 O O . GLN A 1 96 ? 31.043 -4.110 22.039 1.00 31.98 94 GLN A O 1
ATOM 784 N N . GLU A 1 97 ? 30.311 -4.212 24.169 1.00 31.03 95 GLU A N 1
ATOM 785 C CA . GLU A 1 97 ? 31.003 -5.463 24.462 1.00 31.13 95 GLU A CA 1
ATOM 786 C C . GLU A 1 97 ? 30.456 -6.636 23.656 1.00 29.78 95 GLU A C 1
ATOM 787 O O . GLU A 1 97 ? 31.214 -7.483 23.192 1.00 30.65 95 GLU A O 1
ATOM 793 N N . ARG A 1 98 ? 29.141 -6.680 23.489 1.00 28.10 96 ARG A N 1
ATOM 794 C CA . ARG A 1 98 ? 28.507 -7.752 22.735 1.00 26.69 96 ARG A CA 1
ATOM 795 C C . ARG A 1 98 ? 28.955 -7.707 21.274 1.00 27.06 96 ARG A C 1
ATOM 796 O O . ARG A 1 98 ? 29.394 -8.711 20.727 1.00 28.25 96 ARG A O 1
ATOM 804 N N . ILE A 1 99 ? 28.850 -6.534 20.654 1.00 26.07 97 ILE A N 1
ATOM 805 C CA . ILE A 1 99 ? 29.252 -6.336 19.266 1.00 23.68 97 ILE A CA 1
ATOM 806 C C . ILE A 1 99 ? 30.716 -6.726 19.036 1.00 24.18 97 ILE A C 1
ATOM 807 O O . ILE A 1 99 ? 31.096 -7.153 17.944 1.00 24.71 97 ILE A O 1
ATOM 812 N N . ALA A 1 100 ? 31.540 -6.576 20.062 1.00 23.24 98 ALA A N 1
ATOM 813 C CA . ALA A 1 100 ? 32.947 -6.912 19.931 1.00 22.92 98 ALA A CA 1
ATOM 814 C C . ALA A 1 100 ? 33.093 -8.419 19.776 1.00 22.43 98 ALA A C 1
ATOM 815 O O . ALA A 1 100 ? 33.905 -8.896 18.979 1.00 21.33 98 ALA A O 1
ATOM 817 N N . LYS A 1 101 ? 32.304 -9.171 20.536 1.00 22.72 99 LYS A N 1
ATOM 818 C CA . LYS A 1 101 ? 32.359 -10.628 20.442 1.00 23.43 99 LYS A CA 1
ATOM 819 C C . LYS A 1 101 ? 31.876 -11.083 19.062 1.00 23.05 99 LYS A C 1
ATOM 820 O O . LYS A 1 101 ? 32.513 -11.919 18.429 1.00 22.74 99 LYS A O 1
ATOM 826 N N . VAL A 1 102 ? 30.757 -10.522 18.604 1.00 22.39 100 VAL A N 1
ATOM 827 C CA . VAL A 1 102 ? 30.185 -10.868 17.308 1.00 23.60 100 VAL A CA 1
ATOM 828 C C . VAL A 1 102 ? 31.179 -10.695 16.165 1.00 24.58 100 VAL A C 1
ATOM 829 O O . VAL A 1 102 ? 31.337 -11.599 15.336 1.00 24.58 100 VAL A O 1
ATOM 833 N N . LEU A 1 103 ? 31.826 -9.532 16.106 1.00 24.26 101 LEU A N 1
ATOM 834 C CA . LEU A 1 103 ? 32.816 -9.270 15.063 1.00 24.15 101 LEU A CA 1
ATOM 835 C C . LEU A 1 103 ? 33.876 -10.356 15.164 1.00 24.44 101 LEU A C 1
ATOM 836 O O . LEU A 1 103 ? 34.262 -10.969 14.169 1.00 25.56 101 LEU A O 1
ATOM 841 N N . SER A 1 104 ? 34.327 -10.599 16.388 1.00 23.96 102 SER A N 1
ATOM 842 C CA . SER A 1 104 ? 35.332 -11.614 16.659 1.00 24.04 102 SER A CA 1
ATOM 843 C C . SER A 1 104 ? 34.893 -12.992 16.132 1.00 24.50 102 SER A C 1
ATOM 844 O O . SER A 1 104 ? 35.660 -13.699 15.474 1.00 21.96 102 SER A O 1
ATOM 847 N N . HIS A 1 105 ? 33.649 -13.359 16.427 1.00 26.30 103 HIS A N 1
ATOM 848 C CA . HIS A 1 105 ? 33.076 -14.631 15.992 1.00 25.96 103 HIS A CA 1
ATOM 849 C C . HIS A 1 105 ? 33.039 -14.711 14.471 1.00 26.59 103 HIS A C 1
ATOM 850 O O . HIS A 1 105 ? 33.233 -15.779 13.893 1.00 24.52 103 HIS A O 1
ATOM 865 N N . ASP A 1 107 ? 35.104 -13.064 12.418 1.00 28.43 105 ASP A N 1
ATOM 866 C CA . ASP A 1 107 ? 36.455 -13.146 11.874 1.00 30.48 105 ASP A CA 1
ATOM 867 C C . ASP A 1 107 ? 36.912 -14.593 11.821 1.00 29.16 105 ASP A C 1
ATOM 868 O O . ASP A 1 107 ? 37.563 -15.012 10.866 1.00 30.17 105 ASP A O 1
ATOM 873 N N . GLU A 1 108 ? 36.551 -15.353 12.847 1.00 28.02 106 GLU A N 1
ATOM 874 C CA . GLU A 1 108 ? 36.900 -16.762 12.926 1.00 27.99 106 GLU A CA 1
ATOM 875 C C . GLU A 1 108 ? 36.167 -17.564 11.848 1.00 28.10 106 GLU A C 1
ATOM 876 O O . GLU A 1 108 ? 36.783 -18.343 11.114 1.00 28.09 106 GLU A O 1
ATOM 890 N N . THR A 1 110 ? 34.811 -16.472 9.084 1.00 26.17 108 THR A N 1
ATOM 891 C CA . THR A 1 110 ? 35.255 -16.067 7.753 1.00 25.56 108 THR A CA 1
ATOM 892 C C . THR A 1 110 ? 36.519 -16.841 7.387 1.00 27.09 108 THR A C 1
ATOM 893 O O . THR A 1 110 ? 36.645 -17.356 6.274 1.00 26.11 108 THR A O 1
ATOM 897 N N . LYS A 1 111 ? 37.447 -16.923 8.337 1.00 28.32 109 LYS A N 1
ATOM 898 C CA . LYS A 1 111 ? 38.716 -17.627 8.141 1.00 29.96 109 LYS A CA 1
ATOM 899 C C . LYS A 1 111 ? 38.499 -19.120 7.869 1.00 28.14 109 LYS A C 1
ATOM 900 O O . LYS A 1 111 ? 39.221 -19.729 7.076 1.00 26.91 109 LYS A O 1
ATOM 906 N N . LYS A 1 112 ? 37.486 -19.689 8.512 1.00 27.09 110 LYS A N 1
ATOM 907 C CA . LYS A 1 112 ? 37.154 -21.103 8.365 1.00 27.50 110 LYS A CA 1
ATOM 908 C C . LYS A 1 112 ? 36.648 -21.532 6.989 1.00 26.42 110 LYS A C 1
ATOM 909 O O . LYS A 1 112 ? 37.162 -22.489 6.408 1.00 26.62 110 LYS A O 1
ATOM 915 N N . PHE A 1 113 ? 35.634 -20.843 6.472 1.00 24.44 111 PHE A N 1
ATOM 916 C CA . PHE A 1 113 ? 35.066 -21.216 5.180 1.00 23.01 111 PHE A CA 1
ATOM 917 C C . PHE A 1 113 ? 35.581 -20.411 3.995 1.00 23.15 111 PHE A C 1
ATOM 918 O O . PHE A 1 113 ? 35.129 -20.606 2.868 1.00 22.37 111 PHE A O 1
ATOM 926 N N . GLN A 1 114 ? 36.546 -19.531 4.248 1.00 24.90 112 GLN A N 1
ATOM 927 C CA . GLN A 1 114 ? 37.126 -18.689 3.202 1.00 26.95 112 GLN A CA 1
ATOM 928 C C . GLN A 1 114 ? 37.521 -19.433 1.921 1.00 26.72 112 GLN A C 1
ATOM 929 O O . GLN A 1 114 ? 37.345 -18.910 0.823 1.00 26.87 112 GLN A O 1
ATOM 935 N N . LYS A 1 115 ? 38.041 -20.649 2.062 1.00 25.27 113 LYS A N 1
ATOM 936 C CA . LYS A 1 115 ? 38.474 -21.427 0.909 1.00 25.12 113 LYS A CA 1
ATOM 937 C C . LYS A 1 115 ? 37.518 -22.539 0.473 1.00 25.12 113 LYS A C 1
ATOM 938 O O . LYS A 1 115 ? 37.874 -23.402 -0.330 1.00 23.03 113 LYS A O 1
ATOM 944 N N . GLU A 1 116 ? 36.299 -22.513 0.994 1.00 25.65 114 GLU A N 1
ATOM 945 C CA . GLU A 1 116 ? 35.315 -23.517 0.627 1.00 25.35 114 GLU A CA 1
ATOM 946 C C . GLU A 1 116 ? 34.340 -22.916 -0.370 1.00 24.32 114 GLU A C 1
ATOM 947 O O . GLU A 1 116 ? 33.992 -21.742 -0.272 1.00 23.25 114 GLU A O 1
ATOM 953 N N . GLU A 1 117 ? 33.908 -23.726 -1.332 1.00 24.60 115 GLU A N 1
ATOM 954 C CA . GLU A 1 117 ? 32.965 -23.292 -2.362 1.00 24.24 115 GLU A CA 1
ATOM 955 C C . GLU A 1 117 ? 31.565 -23.173 -1.769 1.00 22.90 115 GLU A C 1
ATOM 956 O O . GLU A 1 117 ? 30.790 -22.293 -2.149 1.00 22.70 115 GLU A O 1
ATOM 962 N N . ARG A 1 118 ? 31.265 -24.057 -0.820 1.00 20.19 116 ARG A N 1
ATOM 963 C CA . ARG A 1 118 ? 29.969 -24.088 -0.162 1.00 18.01 116 ARG A CA 1
ATOM 964 C C . ARG A 1 118 ? 30.085 -24.072 1.360 1.00 18.75 116 ARG A C 1
ATOM 965 O O . ARG A 1 118 ? 31.025 -24.626 1.932 1.00 16.81 116 ARG A O 1
ATOM 973 N N . VAL A 1 119 ? 29.123 -23.429 2.017 1.00 19.44 117 VAL A N 1
ATOM 974 C CA . VAL A 1 119 ? 29.096 -23.432 3.470 1.00 18.65 117 VAL A CA 1
ATOM 975 C C . VAL A 1 119 ? 27.970 -24.385 3.869 1.00 18.77 117 VAL A C 1
ATOM 976 O O . VAL A 1 119 ? 26.814 -24.180 3.499 1.00 17.41 117 VAL A O 1
ATOM 980 N N . ASN A 1 120 ? 28.312 -25.449 4.587 1.00 18.78 118 ASN A N 1
ATOM 981 C CA . ASN A 1 120 ? 27.297 -26.385 5.027 1.00 18.49 118 ASN A CA 1
ATOM 982 C C . ASN A 1 120 ? 26.719 -25.786 6.295 1.00 18.27 118 ASN A C 1
ATOM 983 O O . ASN A 1 120 ? 27.422 -25.574 7.284 1.00 18.11 118 ASN A O 1
ATOM 988 N N . VAL A 1 121 ? 25.431 -25.491 6.237 1.00 18.11 119 VAL A N 1
ATOM 989 C CA . VAL A 1 121 ? 24.713 -24.884 7.346 1.00 18.56 119 VAL A CA 1
ATOM 990 C C . VAL A 1 121 ? 24.924 -25.545 8.703 1.00 18.73 119 VAL A C 1
ATOM 991 O O . VAL A 1 121 ? 25.303 -24.883 9.659 1.00 19.35 119 VAL A O 1
ATOM 995 N N . ALA A 1 122 ? 24.681 -26.849 8.780 1.00 18.98 120 ALA A N 1
ATOM 996 C CA . ALA A 1 122 ? 24.815 -27.583 10.033 1.00 18.52 120 ALA A CA 1
ATOM 997 C C . ALA A 1 122 ? 26.251 -27.600 10.562 1.00 18.67 120 ALA A C 1
ATOM 998 O O . ALA A 1 122 ? 26.472 -27.523 11.774 1.00 18.62 120 ALA A O 1
ATOM 1000 N N . LEU A 1 123 ? 27.213 -27.712 9.649 1.00 17.75 121 LEU A N 1
ATOM 1001 C CA . LEU A 1 123 ? 28.624 -27.741 10.005 1.00 17.37 121 LEU A CA 1
ATOM 1002 C C . LEU A 1 123 ? 29.057 -26.378 10.508 1.00 17.68 121 LEU A C 1
ATOM 1003 O O . LEU A 1 123 ? 29.770 -26.268 11.506 1.00 17.84 121 LEU A O 1
ATOM 1008 N N . PHE A 1 124 ? 28.627 -25.343 9.795 1.00 18.78 122 PHE A N 1
ATOM 1009 C CA . PHE A 1 124 ? 28.931 -23.952 10.137 1.00 19.78 122 PHE A CA 1
ATOM 1010 C C . PHE A 1 124 ? 28.453 -23.662 11.559 1.00 20.64 122 PHE A C 1
ATOM 1011 O O . PHE A 1 124 ? 29.217 -23.188 12.399 1.00 21.39 122 PHE A O 1
ATOM 1019 N N . SER A 1 125 ? 27.178 -23.953 11.807 1.00 22.12 123 SER A N 1
ATOM 1020 C CA . SER A 1 125 ? 26.556 -23.753 13.106 1.00 23.26 123 SER A CA 1
ATOM 1021 C C . SER A 1 125 ? 27.362 -24.445 14.217 1.00 23.82 123 SER A C 1
ATOM 1022 O O . SER A 1 125 ? 27.528 -23.881 15.297 1.00 24.47 123 SER A O 1
ATOM 1025 N N . SER A 1 126 ? 27.872 -25.648 13.963 1.00 23.25 124 SER A N 1
ATOM 1026 C CA . SER A 1 126 ? 28.675 -26.328 14.979 1.00 27.29 124 SER A CA 1
ATOM 1027 C C . SER A 1 126 ? 29.970 -25.574 15.278 1.00 28.47 124 SER A C 1
ATOM 1028 O O . SER A 1 126 ? 30.349 -25.437 16.437 1.00 29.86 124 SER A O 1
ATOM 1031 N N . PHE A 1 127 ? 30.652 -25.096 14.240 1.00 29.14 125 PHE A N 1
ATOM 1032 C CA . PHE A 1 127 ? 31.886 -24.349 14.441 1.00 30.06 125 PHE A CA 1
ATOM 1033 C C . PHE A 1 127 ? 31.640 -23.025 15.170 1.00 30.30 125 PHE A C 1
ATOM 1034 O O . PHE A 1 127 ? 32.434 -22.626 16.029 1.00 30.60 125 PHE A O 1
ATOM 1042 N N . LEU A 1 128 ? 30.556 -22.334 14.828 1.00 28.12 126 LEU A N 1
ATOM 1043 C CA . LEU A 1 128 ? 30.267 -21.069 15.486 1.00 27.29 126 LEU A CA 1
ATOM 1044 C C . LEU A 1 128 ? 29.989 -21.287 16.962 1.00 26.86 126 LEU A C 1
ATOM 1045 O O . LEU A 1 128 ? 30.500 -20.560 17.810 1.00 27.12 126 LEU A O 1
ATOM 1050 N N . GLN A 1 129 ? 29.170 -22.284 17.270 1.00 27.19 127 GLN A N 1
ATOM 1051 C CA . GLN A 1 129 ? 28.839 -22.573 18.659 1.00 27.32 127 GLN A CA 1
ATOM 1052 C C . GLN A 1 129 ? 30.062 -23.042 19.442 1.00 26.69 127 GLN A C 1
ATOM 1053 O O . GLN A 1 129 ? 30.242 -22.663 20.602 1.00 26.55 127 GLN A O 1
ATOM 1059 N N . THR A 1 130 ? 30.899 -23.866 18.820 1.00 24.60 128 THR A N 1
ATOM 1060 C CA . THR A 1 130 ? 32.087 -24.338 19.509 1.00 24.73 128 THR A CA 1
ATOM 1061 C C . THR A 1 130 ? 33.018 -23.161 19.781 1.00 24.85 128 THR A C 1
ATOM 1062 O O . THR A 1 130 ? 33.650 -23.090 20.827 1.00 23.68 128 THR A O 1
ATOM 1066 N N . PHE A 1 131 ? 33.089 -22.226 18.843 1.00 25.18 129 PHE A N 1
ATOM 1067 C CA . PHE A 1 131 ? 33.951 -21.073 19.019 1.00 25.31 129 PHE A CA 1
ATOM 1068 C C . PHE A 1 131 ? 33.424 -20.146 20.101 1.00 28.16 129 PHE A C 1
ATOM 1069 O O . PHE A 1 131 ? 34.179 -19.723 20.964 1.00 31.15 129 PHE A O 1
ATOM 1077 N N . ILE A 1 132 ? 32.137 -19.818 20.058 1.00 30.25 130 ILE A N 1
ATOM 1078 C CA . ILE A 1 132 ? 31.571 -18.931 21.065 1.00 32.14 130 ILE A CA 1
ATOM 1079 C C . ILE A 1 132 ? 31.779 -19.504 22.463 1.00 34.92 130 ILE A C 1
ATOM 1080 O O . ILE A 1 132 ? 32.177 -18.780 23.378 1.00 36.60 130 ILE A O 1
ATOM 1085 N N . TRP A 1 133 ? 31.521 -20.798 22.626 1.00 37.17 131 TRP A N 1
ATOM 1086 C CA . TRP A 1 133 ? 31.685 -21.444 23.922 1.00 40.80 131 TRP A CA 1
ATOM 1087 C C . TRP A 1 133 ? 33.153 -21.576 24.305 1.00 42.99 131 TRP A C 1
ATOM 1088 O O . TRP A 1 133 ? 33.530 -21.356 25.452 1.00 42.98 131 TRP A O 1
ATOM 1099 N N . GLU A 1 134 ? 33.975 -21.951 23.336 1.00 46.66 132 GLU A N 1
ATOM 1100 C CA . GLU A 1 134 ? 35.400 -22.134 23.557 1.00 50.11 132 GLU A CA 1
ATOM 1101 C C . GLU A 1 134 ? 36.047 -20.882 24.142 1.00 52.93 132 GLU A C 1
ATOM 1102 O O . GLU A 1 134 ? 36.987 -20.977 24.937 1.00 54.84 132 GLU A O 1
ATOM 1108 N N . LYS A 1 135 ? 35.558 -19.710 23.746 1.00 54.88 133 LYS A N 1
ATOM 1109 C CA . LYS A 1 135 ? 36.097 -18.471 24.284 1.00 57.15 133 LYS A CA 1
ATOM 1110 C C . LYS A 1 135 ? 35.124 -17.886 25.302 1.00 59.48 133 LYS A C 1
ATOM 1111 O O . LYS A 1 135 ? 34.801 -16.703 25.285 1.00 60.02 133 LYS A O 1
ATOM 1117 N N . GLU A 1 136 ? 34.663 -18.758 26.191 1.00 62.97 134 GLU A N 1
ATOM 1118 C CA . GLU A 1 136 ? 33.745 -18.412 27.269 1.00 65.34 134 GLU A CA 1
ATOM 1119 C C . GLU A 1 136 ? 34.580 -18.392 28.549 1.00 66.28 134 GLU A C 1
ATOM 1120 O O . GLU A 1 136 ? 34.687 -17.310 29.173 1.00 66.87 134 GLU A O 1
ATOM 1126 N N . LEU B 1 3 ? 16.903 -21.919 50.516 1.00 44.41 1 LEU B N 1
ATOM 1127 C CA . LEU B 1 3 ? 16.316 -22.568 49.308 1.00 42.59 1 LEU B CA 1
ATOM 1128 C C . LEU B 1 3 ? 16.350 -21.630 48.086 1.00 41.69 1 LEU B C 1
ATOM 1129 O O . LEU B 1 3 ? 15.426 -21.623 47.269 1.00 42.02 1 LEU B O 1
ATOM 1134 N N . ALA B 1 4 ? 17.422 -20.843 47.971 1.00 38.49 2 ALA B N 1
ATOM 1135 C CA . ALA B 1 4 ? 17.580 -19.914 46.857 1.00 36.21 2 ALA B CA 1
ATOM 1136 C C . ALA B 1 4 ? 17.765 -20.709 45.579 1.00 35.91 2 ALA B C 1
ATOM 1137 O O . ALA B 1 4 ? 17.923 -21.928 45.622 1.00 37.36 2 ALA B O 1
ATOM 1139 N N . TRP B 1 5 ? 17.763 -20.018 44.443 1.00 34.11 3 TRP B N 1
ATOM 1140 C CA . TRP B 1 5 ? 17.905 -20.679 43.147 1.00 31.98 3 TRP B CA 1
ATOM 1141 C C . TRP B 1 5 ? 19.231 -20.441 42.440 1.00 31.78 3 TRP B C 1
ATOM 1142 O O . TRP B 1 5 ? 19.821 -19.364 42.536 1.00 31.62 3 TRP B O 1
ATOM 1153 N N . LEU B 1 6 ? 19.682 -21.463 41.721 1.00 31.31 4 LEU B N 1
ATOM 1154 C CA . LEU B 1 6 ? 20.895 -21.369 40.925 1.00 30.25 4 LEU B CA 1
ATOM 1155 C C . LEU B 1 6 ? 20.449 -20.563 39.707 1.00 30.27 4 LEU B C 1
ATOM 1156 O O . LEU B 1 6 ? 19.249 -20.462 39.436 1.00 30.25 4 LEU B O 1
ATOM 1161 N N . ILE B 1 7 ? 21.400 -19.995 38.974 1.00 29.37 5 ILE B N 1
ATOM 1162 C CA . ILE B 1 7 ? 21.061 -19.208 37.796 1.00 28.44 5 ILE B CA 1
ATOM 1163 C C . ILE B 1 7 ? 20.161 -20.011 36.844 1.00 28.51 5 ILE B C 1
ATOM 1164 O O . ILE B 1 7 ? 19.118 -19.526 36.416 1.00 28.17 5 ILE B O 1
ATOM 1169 N N . SER B 1 8 ? 20.561 -21.241 36.528 1.00 29.21 6 SER B N 1
ATOM 1170 C CA . SER B 1 8 ? 19.797 -22.105 35.626 1.00 29.42 6 SER B CA 1
ATOM 1171 C C . SER B 1 8 ? 18.392 -22.409 36.145 1.00 29.18 6 SER B C 1
ATOM 1172 O O . SER B 1 8 ? 17.445 -22.533 35.367 1.00 30.12 6 SER B O 1
ATOM 1175 N N . GLU B 1 9 ? 18.261 -22.545 37.459 1.00 29.09 7 GLU B N 1
ATOM 1176 C CA . GLU B 1 9 ? 16.964 -22.820 38.056 1.00 29.14 7 GLU B CA 1
ATOM 1177 C C . GLU B 1 9 ? 16.056 -21.615 37.858 1.00 29.16 7 GLU B C 1
ATOM 1178 O O . GLU B 1 9 ? 14.919 -21.739 37.411 1.00 30.34 7 GLU B O 1
ATOM 1184 N N . PHE B 1 10 ? 16.574 -20.447 38.211 1.00 27.53 8 PHE B N 1
ATOM 1185 C CA . PHE B 1 10 ? 15.828 -19.203 38.092 1.00 26.85 8 PHE B CA 1
ATOM 1186 C C . PHE B 1 10 ? 15.322 -19.001 36.665 1.00 25.43 8 PHE B C 1
ATOM 1187 O O . PHE B 1 10 ? 14.179 -18.586 36.453 1.00 24.53 8 PHE B O 1
ATOM 1195 N N . ALA B 1 11 ? 16.186 -19.309 35.699 1.00 23.13 9 ALA B N 1
ATOM 1196 C CA . ALA B 1 11 ? 15.865 -19.184 34.287 1.00 22.29 9 ALA B CA 1
ATOM 1197 C C . ALA B 1 11 ? 14.641 -20.016 33.949 1.00 23.15 9 ALA B C 1
ATOM 1198 O O . ALA B 1 11 ? 13.700 -19.528 33.334 1.00 23.72 9 ALA B O 1
ATOM 1200 N N . SER B 1 12 ? 14.654 -21.280 34.351 1.00 23.16 10 SER B N 1
ATOM 1201 C CA . SER B 1 12 ? 13.520 -22.164 34.096 1.00 22.88 10 SER B CA 1
ATOM 1202 C C . SER B 1 12 ? 12.264 -21.629 34.796 1.00 23.57 10 SER B C 1
ATOM 1203 O O . SER B 1 12 ? 11.180 -21.555 34.210 1.00 22.86 10 SER B O 1
ATOM 1206 N N . VAL B 1 13 ? 12.420 -21.249 36.057 1.00 24.05 11 VAL B N 1
ATOM 1207 C CA . VAL B 1 13 ? 11.300 -20.741 36.831 1.00 24.07 11 VAL B CA 1
ATOM 1208 C C . VAL B 1 13 ? 10.625 -19.537 36.188 1.00 25.03 11 VAL B C 1
ATOM 1209 O O . VAL B 1 13 ? 9.423 -19.560 35.958 1.00 25.18 11 VAL B O 1
ATOM 1213 N N . GLY B 1 14 ? 11.400 -18.497 35.884 1.00 25.73 12 GLY B N 1
ATOM 1214 C CA . GLY B 1 14 ? 10.827 -17.296 35.296 1.00 25.73 12 GLY B CA 1
ATOM 1215 C C . GLY B 1 14 ? 10.822 -17.235 33.786 1.00 25.85 12 GLY B C 1
ATOM 1216 O O . GLY B 1 14 ? 10.445 -16.226 33.203 1.00 24.49 12 GLY B O 1
ATOM 1217 N N . ASP B 1 15 ? 11.236 -18.329 33.161 1.00 28.63 13 ASP B N 1
ATOM 1218 C CA . ASP B 1 15 ? 11.303 -18.450 31.708 1.00 29.02 13 ASP B CA 1
ATOM 1219 C C . ASP B 1 15 ? 12.087 -17.315 31.051 1.00 29.09 13 ASP B C 1
ATOM 1220 O O . ASP B 1 15 ? 11.598 -16.615 30.161 1.00 29.45 13 ASP B O 1
ATOM 1225 N N . VAL B 1 16 ? 13.322 -17.158 31.514 1.00 28.06 14 VAL B N 1
ATOM 1226 C CA . VAL B 1 16 ? 14.251 -16.161 31.021 1.00 27.14 14 VAL B CA 1
ATOM 1227 C C . VAL B 1 16 ? 15.537 -16.921 30.703 1.00 26.42 14 VAL B C 1
ATOM 1228 O O . VAL B 1 16 ? 15.854 -17.895 31.376 1.00 27.54 14 VAL B O 1
ATOM 1232 N N . THR B 1 17 ? 16.275 -16.507 29.682 1.00 24.30 15 THR B N 1
ATOM 1233 C CA . THR B 1 17 ? 17.505 -17.216 29.375 1.00 22.27 15 THR B CA 1
ATOM 1234 C C . THR B 1 17 ? 18.536 -16.790 30.392 1.00 23.19 15 THR B C 1
ATOM 1235 O O . THR B 1 17 ? 18.404 -15.732 31.008 1.00 22.82 15 THR B O 1
ATOM 1239 N N . VAL B 1 18 ? 19.553 -17.626 30.583 1.00 24.36 16 VAL B N 1
ATOM 1240 C CA . VAL B 1 18 ? 20.631 -17.327 31.525 1.00 24.03 16 VAL B CA 1
ATOM 1241 C C . VAL B 1 18 ? 21.359 -16.081 31.036 1.00 25.17 16 VAL B C 1
ATOM 1242 O O . VAL B 1 18 ? 21.728 -15.213 31.821 1.00 24.82 16 VAL B O 1
ATOM 1246 N N . ARG B 1 19 ? 21.562 -16.022 29.726 1.00 26.90 17 ARG B N 1
ATOM 1247 C CA . ARG B 1 19 ? 22.217 -14.902 29.073 1.00 29.48 17 ARG B CA 1
ATOM 1248 C C . ARG B 1 19 ? 21.482 -13.620 29.454 1.00 28.79 17 ARG B C 1
ATOM 1249 O O . ARG B 1 19 ? 22.104 -12.616 29.816 1.00 29.46 17 ARG B O 1
ATOM 1257 N N . ALA B 1 20 ? 20.153 -13.661 29.392 1.00 27.16 18 ALA B N 1
ATOM 1258 C CA . ALA B 1 20 ? 19.336 -12.503 29.745 1.00 25.94 18 ALA B CA 1
ATOM 1259 C C . ALA B 1 20 ? 19.470 -12.133 31.233 1.00 25.27 18 ALA B C 1
ATOM 1260 O O . ALA B 1 20 ? 19.351 -10.963 31.602 1.00 24.45 18 ALA B O 1
ATOM 1262 N N . LEU B 1 21 ? 19.718 -13.125 32.087 1.00 25.26 19 LEU B N 1
ATOM 1263 C CA . LEU B 1 21 ? 19.890 -12.862 33.517 1.00 24.85 19 LEU B CA 1
ATOM 1264 C C . LEU B 1 21 ? 21.234 -12.203 33.785 1.00 25.27 19 LEU B C 1
ATOM 1265 O O . LEU B 1 21 ? 21.328 -11.276 34.587 1.00 25.27 19 LEU B O 1
ATOM 1270 N N . ARG B 1 22 ? 22.275 -12.690 33.114 1.00 27.27 20 ARG B N 1
ATOM 1271 C CA . ARG B 1 22 ? 23.615 -12.128 33.272 1.00 29.15 20 ARG B CA 1
ATOM 1272 C C . ARG B 1 22 ? 23.511 -10.676 32.802 1.00 27.53 20 ARG B C 1
ATOM 1273 O O . ARG B 1 22 ? 24.071 -9.764 33.417 1.00 26.73 20 ARG B O 1
ATOM 1281 N N . TYR B 1 23 ? 22.776 -10.475 31.712 1.00 25.64 21 TYR B N 1
ATOM 1282 C CA . TYR B 1 23 ? 22.558 -9.141 31.169 1.00 24.84 21 TYR B CA 1
ATOM 1283 C C . TYR B 1 23 ? 21.853 -8.224 32.186 1.00 24.07 21 TYR B C 1
ATOM 1284 O O . TYR B 1 23 ? 22.376 -7.156 32.522 1.00 23.20 21 TYR B O 1
ATOM 1293 N N . TYR B 1 24 ? 20.681 -8.634 32.682 1.00 22.16 22 TYR B N 1
ATOM 1294 C CA . TYR B 1 24 ? 19.956 -7.811 33.653 1.00 23.30 22 TYR B CA 1
ATOM 1295 C C . TYR B 1 24 ? 20.776 -7.524 34.909 1.00 24.07 22 TYR B C 1
ATOM 1296 O O . TYR B 1 24 ? 20.664 -6.451 35.498 1.00 24.58 22 TYR B O 1
ATOM 1305 N N . ASP B 1 25 ? 21.581 -8.495 35.326 1.00 25.05 23 ASP B N 1
ATOM 1306 C CA . ASP B 1 25 ? 22.423 -8.352 36.502 1.00 25.55 23 ASP B CA 1
ATOM 1307 C C . ASP B 1 25 ? 23.534 -7.360 36.195 1.00 26.30 23 ASP B C 1
ATOM 1308 O O . ASP B 1 25 ? 23.966 -6.592 37.053 1.00 25.65 23 ASP B O 1
ATOM 1313 N N . LYS B 1 26 ? 23.989 -7.389 34.953 1.00 27.20 24 LYS B N 1
ATOM 1314 C CA . LYS B 1 26 ? 25.066 -6.525 34.504 1.00 29.63 24 LYS B CA 1
ATOM 1315 C C . LYS B 1 26 ? 24.677 -5.048 34.429 1.00 29.96 24 LYS B C 1
ATOM 1316 O O . LYS B 1 26 ? 25.459 -4.184 34.820 1.00 29.70 24 LYS B O 1
ATOM 1322 N N . ILE B 1 27 ? 23.486 -4.750 33.916 1.00 30.26 25 ILE B N 1
ATOM 1323 C CA . ILE B 1 27 ? 23.051 -3.354 33.828 1.00 30.07 25 ILE B CA 1
ATOM 1324 C C . ILE B 1 27 ? 22.361 -2.962 35.134 1.00 29.59 25 ILE B C 1
ATOM 1325 O O . ILE B 1 27 ? 21.751 -1.904 35.241 1.00 29.75 25 ILE B O 1
ATOM 1330 N N . ASN B 1 28 ? 22.460 -3.844 36.121 1.00 29.43 26 ASN B N 1
ATOM 1331 C CA . ASN B 1 28 ? 21.893 -3.608 37.438 1.00 29.30 26 ASN B CA 1
ATOM 1332 C C . ASN B 1 28 ? 20.367 -3.454 37.448 1.00 28.21 26 ASN B C 1
ATOM 1333 O O . ASN B 1 28 ? 19.819 -2.679 38.224 1.00 26.90 26 ASN B O 1
ATOM 1338 N N . LEU B 1 29 ? 19.681 -4.193 36.584 1.00 28.49 27 LEU B N 1
ATOM 1339 C CA . LEU B 1 29 ? 18.222 -4.131 36.530 1.00 28.65 27 LEU B CA 1
ATOM 1340 C C . LEU B 1 29 ? 17.616 -5.201 37.443 1.00 29.31 27 LEU B C 1
ATOM 1341 O O . LEU B 1 29 ? 16.481 -5.075 37.900 1.00 28.93 27 LEU B O 1
ATOM 1346 N N . LEU B 1 30 ? 18.388 -6.254 37.693 1.00 30.05 28 LEU B N 1
ATOM 1347 C CA . LEU B 1 30 ? 17.965 -7.366 38.539 1.00 28.96 28 LEU B CA 1
ATOM 1348 C C . LEU B 1 30 ? 19.216 -8.120 38.940 1.00 30.36 28 LEU B C 1
ATOM 1349 O O . LEU B 1 30 ? 19.8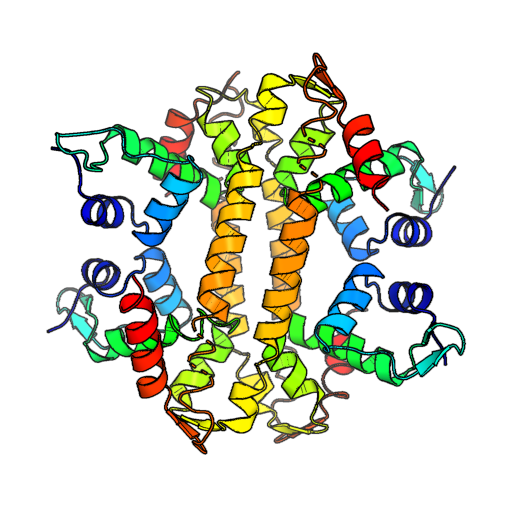22 -8.800 38.112 1.00 31.67 28 LEU B O 1
ATOM 1354 N N . LYS B 1 31 ? 19.607 -7.980 40.206 1.00 31.58 29 LYS B N 1
ATOM 1355 C CA . LYS B 1 31 ? 20.798 -8.645 40.739 1.00 31.41 29 LYS B CA 1
ATOM 1356 C C . LYS B 1 31 ? 20.336 -9.703 41.734 1.00 31.30 29 LYS B C 1
ATOM 1357 O O . LYS B 1 31 ? 19.431 -9.457 42.522 1.00 31.45 29 LYS B O 1
ATOM 1363 N N . PRO B 1 32 ? 20.941 -10.900 41.712 1.00 32.41 30 PRO B N 1
ATOM 1364 C CA . PRO B 1 32 ? 20.479 -11.895 42.683 1.00 32.10 30 PRO B CA 1
ATOM 1365 C C . PRO B 1 32 ? 20.730 -11.368 44.099 1.00 33.96 30 PRO B C 1
ATOM 1366 O O . PRO B 1 32 ? 21.752 -10.743 44.363 1.00 32.96 30 PRO B O 1
ATOM 1370 N N . SER B 1 33 ? 19.794 -11.618 45.004 1.00 37.17 31 SER B N 1
ATOM 1371 C CA . SER B 1 33 ? 19.901 -11.123 46.373 1.00 40.96 31 SER B CA 1
ATOM 1372 C C . SER B 1 33 ? 20.774 -11.909 47.350 1.00 44.68 31 SER B C 1
ATOM 1373 O O . SER B 1 33 ? 21.426 -11.323 48.219 1.00 44.27 31 SER B O 1
ATOM 1376 N N . ASP B 1 34 ? 20.785 -13.230 47.219 1.00 48.98 32 ASP B N 1
ATOM 1377 C CA . ASP B 1 34 ? 21.555 -14.066 48.127 1.00 53.34 32 ASP B CA 1
ATOM 1378 C C . ASP B 1 34 ? 23.046 -14.172 47.878 1.00 56.17 32 ASP B C 1
ATOM 1379 O O . ASP B 1 34 ? 23.552 -13.798 46.819 1.00 56.71 32 ASP B O 1
ATOM 1384 N N . TYR B 1 35 ? 23.736 -14.680 48.895 1.00 59.51 33 TYR B N 1
ATOM 1385 C CA . TYR B 1 35 ? 25.181 -14.886 48.886 1.00 62.73 33 TYR B CA 1
ATOM 1386 C C . TYR B 1 35 ? 25.469 -15.969 49.923 1.00 63.14 33 TYR B C 1
ATOM 1387 O O . TYR B 1 35 ? 24.902 -15.942 51.019 1.00 62.81 33 TYR B O 1
ATOM 1396 N N . THR B 1 36 ? 26.335 -16.918 49.587 1.00 63.30 34 THR B N 1
ATOM 1397 C CA . THR B 1 36 ? 26.702 -17.958 50.541 1.00 64.08 34 THR B CA 1
ATOM 1398 C C . THR B 1 36 ? 28.022 -17.493 51.148 1.00 65.38 34 THR B C 1
ATOM 1399 O O . THR B 1 36 ? 28.052 -16.625 52.022 1.00 65.91 34 THR B O 1
ATOM 1403 N N . GLU B 1 37 ? 29.111 -18.076 50.670 1.00 66.48 35 GLU B N 1
ATOM 1404 C CA . GLU B 1 37 ? 30.453 -17.722 51.106 1.00 66.52 35 GLU B CA 1
ATOM 1405 C C . GLU B 1 37 ? 31.231 -17.861 49.804 1.00 66.15 35 GLU B C 1
ATOM 1406 O O . GLU B 1 37 ? 30.689 -18.367 48.823 1.00 66.72 35 GLU B O 1
ATOM 1412 N N . GLY B 1 38 ? 32.484 -17.428 49.774 1.00 65.58 36 GLY B N 1
ATOM 1413 C CA . GLY B 1 38 ? 33.237 -17.539 48.538 1.00 63.92 36 GLY B CA 1
ATOM 1414 C C . GLY B 1 38 ? 32.390 -17.022 47.388 1.00 63.22 36 GLY B C 1
ATOM 1415 O O . GLY B 1 38 ? 32.510 -17.483 46.248 1.00 63.53 36 GLY B O 1
ATOM 1416 N N . GLY B 1 39 ? 31.519 -16.066 47.704 1.00 61.38 37 GLY B N 1
ATOM 1417 C CA . GLY B 1 39 ? 30.641 -15.480 46.708 1.00 59.34 37 GLY B CA 1
ATOM 1418 C C . GLY B 1 39 ? 29.433 -16.342 46.394 1.00 58.04 37 GLY B C 1
ATOM 1419 O O . GLY B 1 39 ? 28.828 -16.934 47.284 1.00 58.54 37 GLY B O 1
ATOM 1420 N N . HIS B 1 40 ? 29.087 -16.390 45.112 1.00 56.92 38 HIS B N 1
ATOM 1421 C CA . HIS B 1 40 ? 27.968 -17.168 44.586 1.00 54.96 38 HIS B CA 1
ATOM 1422 C C . HIS B 1 40 ? 26.614 -16.457 44.479 1.00 54.21 38 HIS B C 1
ATOM 1423 O O . HIS B 1 40 ? 26.096 -15.874 45.438 1.00 53.70 38 HIS B O 1
ATOM 1430 N N . ARG B 1 41 ? 26.073 -16.526 43.263 1.00 52.85 39 ARG B N 1
ATOM 1431 C CA . ARG B 1 41 ? 24.795 -15.935 42.861 1.00 50.27 39 ARG B CA 1
ATOM 1432 C C . ARG B 1 41 ? 23.636 -16.196 43.814 1.00 46.84 39 ARG B C 1
ATOM 1433 O O . ARG B 1 41 ? 23.562 -15.633 44.900 1.00 47.53 39 ARG B O 1
ATOM 1441 N N . LEU B 1 42 ? 22.723 -17.049 43.369 1.00 43.16 40 LEU B N 1
ATOM 1442 C CA . LEU B 1 42 ? 21.541 -17.424 44.130 1.00 38.79 40 LEU B CA 1
ATOM 1443 C C . LEU B 1 42 ? 20.484 -16.322 44.160 1.00 36.05 40 LEU B C 1
ATOM 1444 O O . LEU B 1 42 ? 20.679 -15.271 44.765 1.00 34.36 40 LEU B O 1
ATOM 1449 N N . TYR B 1 43 ? 19.369 -16.587 43.482 1.00 33.40 41 TYR B N 1
ATOM 1450 C CA . TYR B 1 43 ? 18.231 -15.675 43.387 1.00 31.52 41 TYR B CA 1
ATOM 1451 C C . TYR B 1 43 ? 17.197 -16.093 44.442 1.00 32.35 41 TYR B C 1
ATOM 1452 O O . TYR B 1 43 ? 17.146 -17.258 44.837 1.00 32.21 41 TYR B O 1
ATOM 1461 N N . THR B 1 44 ? 16.369 -15.152 44.891 1.00 33.40 42 THR B N 1
ATOM 1462 C CA . THR B 1 44 ? 15.348 -15.454 45.898 1.00 33.28 42 THR B CA 1
ATOM 1463 C C . THR B 1 44 ? 13.936 -15.262 45.354 1.00 34.81 42 THR B C 1
ATOM 1464 O O . THR B 1 44 ? 13.748 -14.840 44.212 1.00 33.59 42 THR B O 1
ATOM 1468 N N . LYS B 1 45 ? 12.944 -15.567 46.186 1.00 37.25 43 LYS B N 1
ATOM 1469 C CA . LYS B 1 45 ? 11.552 -15.437 45.781 1.00 39.04 43 LYS B CA 1
ATOM 1470 C C . LYS B 1 45 ? 11.190 -13.965 45.554 1.00 39.07 43 LYS B C 1
ATOM 1471 O O . LYS B 1 45 ? 10.268 -13.652 44.797 1.00 38.80 43 LYS B O 1
ATOM 1477 N N . ASP B 1 46 ? 11.914 -13.057 46.201 1.00 37.97 44 ASP B N 1
ATOM 1478 C CA . ASP B 1 46 ? 11.643 -11.641 46.000 1.00 37.35 44 ASP B CA 1
ATOM 1479 C C . ASP B 1 46 ? 12.174 -11.257 44.632 1.00 36.83 44 ASP B C 1
ATOM 1480 O O . ASP B 1 46 ? 11.607 -10.401 43.957 1.00 37.05 44 ASP B O 1
ATOM 1485 N N . ASP B 1 47 ? 13.269 -11.897 44.225 1.00 36.99 45 ASP B N 1
ATOM 1486 C CA . ASP B 1 47 ? 13.866 -11.625 42.917 1.00 34.36 45 ASP B CA 1
ATOM 1487 C C . ASP B 1 47 ? 12.899 -12.029 41.816 1.00 32.89 45 ASP B C 1
ATOM 1488 O O . ASP B 1 47 ? 12.794 -11.357 40.791 1.00 32.61 45 ASP B O 1
ATOM 1493 N N . LEU B 1 48 ? 12.188 -13.128 42.032 1.00 31.40 46 LEU B N 1
ATOM 1494 C CA . LEU B 1 48 ? 11.227 -13.596 41.048 1.00 31.76 46 LEU B CA 1
ATOM 1495 C C . LEU B 1 48 ? 10.111 -12.561 40.807 1.00 31.96 46 LEU B C 1
ATOM 1496 O O . LEU B 1 48 ? 9.727 -12.320 39.663 1.00 31.09 46 LEU B O 1
ATOM 1501 N N . TYR B 1 49 ? 9.601 -11.946 41.875 1.00 32.25 47 TYR B N 1
ATOM 1502 C CA . TYR B 1 49 ? 8.545 -10.941 41.743 1.00 32.20 47 TYR B CA 1
ATOM 1503 C C . TYR B 1 49 ? 9.037 -9.775 40.902 1.00 31.75 47 TYR B C 1
ATOM 1504 O O . TYR B 1 49 ? 8.305 -9.254 40.053 1.00 32.86 47 TYR B O 1
ATOM 1513 N N . VAL B 1 50 ? 10.274 -9.354 41.146 1.00 29.25 48 VAL B N 1
ATOM 1514 C CA . VAL B 1 50 ? 10.834 -8.254 40.383 1.00 26.75 48 VAL B CA 1
ATOM 1515 C C . VAL B 1 50 ? 11.009 -8.716 38.943 1.00 26.86 48 VAL B C 1
ATOM 1516 O O . VAL B 1 50 ? 10.775 -7.951 38.008 1.00 29.04 48 VAL B O 1
ATOM 1520 N N . LEU B 1 51 ? 11.407 -9.967 38.751 1.00 25.08 49 LEU B N 1
ATOM 1521 C CA . LEU B 1 51 ? 11.563 -10.451 37.394 1.00 24.94 49 LEU B CA 1
ATOM 1522 C C . LEU B 1 51 ? 10.185 -10.374 36.735 1.00 26.72 49 LEU B C 1
ATOM 1523 O O . LEU B 1 51 ? 10.035 -9.746 35.686 1.00 27.22 49 LEU B O 1
ATOM 1528 N N . GLN B 1 52 ? 9.182 -10.989 37.367 1.00 27.90 50 GLN B N 1
ATOM 1529 C CA . GLN B 1 52 ? 7.811 -10.985 36.843 1.00 29.57 50 GLN B CA 1
ATOM 1530 C C . GLN B 1 52 ? 7.358 -9.557 36.611 1.00 29.92 50 GLN B C 1
ATOM 1531 O O . GLN B 1 52 ? 6.644 -9.265 35.649 1.00 29.31 50 GLN B O 1
ATOM 1537 N N . GLN B 1 53 ? 7.769 -8.665 37.504 1.00 29.39 51 GLN B N 1
ATOM 1538 C CA . GLN B 1 53 ? 7.423 -7.268 37.347 1.00 29.24 51 GLN B CA 1
ATOM 1539 C C . GLN B 1 53 ? 8.021 -6.770 36.033 1.00 28.50 51 GLN B C 1
ATOM 1540 O O . GLN B 1 53 ? 7.329 -6.155 35.226 1.00 28.00 51 GLN B O 1
ATOM 1546 N N . ILE B 1 54 ? 9.299 -7.061 35.811 1.00 26.94 52 ILE B N 1
ATOM 1547 C CA . ILE B 1 54 ? 9.962 -6.646 34.583 1.00 26.06 52 ILE B CA 1
ATOM 1548 C C . ILE B 1 54 ? 9.234 -7.189 33.350 1.00 27.06 52 ILE B C 1
ATOM 1549 O O . ILE B 1 54 ? 9.027 -6.475 32.367 1.00 27.15 52 ILE B O 1
ATOM 1554 N N . GLN B 1 55 ? 8.844 -8.455 33.409 1.00 26.36 53 GLN B N 1
ATOM 1555 C CA . GLN B 1 55 ? 8.139 -9.079 32.300 1.00 26.64 53 GLN B CA 1
ATOM 1556 C C . GLN B 1 55 ? 6.777 -8.427 32.049 1.00 26.70 53 GLN B C 1
ATOM 1557 O O . GLN B 1 55 ? 6.349 -8.292 30.905 1.00 26.35 53 GLN B O 1
ATOM 1563 N N . SER B 1 56 ? 6.105 -8.017 33.121 1.00 26.90 54 SER B N 1
ATOM 1564 C CA . SER B 1 56 ? 4.809 -7.358 33.016 1.00 26.43 54 SER B CA 1
ATOM 1565 C C . SER B 1 56 ? 4.908 -6.079 32.192 1.00 26.76 54 SER B C 1
ATOM 1566 O O . SER B 1 56 ? 4.035 -5.772 31.371 1.00 26.28 54 SER B O 1
ATOM 1569 N N . PHE B 1 57 ? 5.982 -5.331 32.411 1.00 26.59 55 PHE B N 1
ATOM 1570 C CA . PHE B 1 57 ? 6.160 -4.079 31.704 1.00 27.37 55 PHE B CA 1
ATOM 1571 C C . PHE B 1 57 ? 6.737 -4.196 30.309 1.00 27.88 55 PHE B C 1
ATOM 1572 O O . PHE B 1 57 ? 6.544 -3.299 29.489 1.00 28.81 55 PHE B O 1
ATOM 1580 N N . LYS B 1 58 ? 7.421 -5.300 30.022 1.00 26.94 56 LYS B N 1
ATOM 1581 C CA . LYS B 1 58 ? 7.958 -5.483 28.687 1.00 25.39 56 LYS B CA 1
ATOM 1582 C C . LYS B 1 58 ? 6.766 -5.812 27.808 1.00 25.37 56 LYS B C 1
ATOM 1583 O O . LYS B 1 58 ? 6.662 -5.343 26.679 1.00 26.03 56 LYS B O 1
ATOM 1589 N N . HIS B 1 59 ? 5.867 -6.618 28.367 1.00 25.54 57 HIS B N 1
ATOM 1590 C CA . HIS B 1 59 ? 4.630 -7.056 27.729 1.00 24.72 57 HIS B CA 1
ATOM 1591 C C . HIS B 1 59 ? 3.872 -5.818 27.256 1.00 27.09 57 HIS B C 1
ATOM 1592 O O . HIS B 1 59 ? 3.312 -5.789 26.153 1.00 27.34 57 HIS B O 1
ATOM 1599 N N . LEU B 1 60 ? 3.866 -4.792 28.102 1.00 27.62 58 LEU B N 1
ATOM 1600 C CA . LEU B 1 60 ? 3.169 -3.558 27.785 1.00 27.64 58 LEU B CA 1
ATOM 1601 C C . LEU B 1 60 ? 3.971 -2.650 26.866 1.00 28.57 58 LEU B C 1
ATOM 1602 O O . LEU B 1 60 ? 3.517 -1.565 26.508 1.00 29.09 58 LEU B O 1
ATOM 1607 N N . GLY B 1 61 ? 5.167 -3.098 26.488 1.00 29.14 59 GLY B N 1
ATOM 1608 C CA . GLY B 1 61 ? 5.994 -2.325 25.574 1.00 27.77 59 GLY B CA 1
ATOM 1609 C C . GLY B 1 61 ? 6.999 -1.319 26.110 1.00 26.91 59 GLY B C 1
ATOM 1610 O O . GLY B 1 61 ? 7.581 -0.589 25.317 1.00 27.80 59 GLY B O 1
ATOM 1611 N N . PHE B 1 62 ? 7.205 -1.271 27.425 1.00 25.56 60 PHE B N 1
ATOM 1612 C CA . PHE B 1 62 ? 8.157 -0.345 28.044 1.00 26.22 60 PHE B CA 1
ATOM 1613 C C . PHE B 1 62 ? 9.610 -0.824 27.894 1.00 27.56 60 PHE B C 1
ATOM 1614 O O . PHE B 1 62 ? 9.869 -2.028 27.811 1.00 27.51 60 PHE B O 1
ATOM 1622 N N . SER B 1 63 ? 10.557 0.114 27.868 1.00 28.03 61 SER B N 1
ATOM 1623 C CA . SER B 1 63 ? 11.967 -0.252 27.758 1.00 29.21 61 SER B CA 1
ATOM 1624 C C . SER B 1 63 ? 12.593 -0.446 29.121 1.00 29.09 61 SER B C 1
ATOM 1625 O O . SER B 1 63 ? 12.095 0.072 30.123 1.00 30.74 61 SER B O 1
ATOM 1628 N N . LEU B 1 64 ? 13.691 -1.195 29.148 1.00 28.29 62 LEU B N 1
ATOM 1629 C CA . LEU B 1 64 ? 14.399 -1.478 30.386 1.00 27.31 62 LEU B CA 1
ATOM 1630 C C . LEU B 1 64 ? 14.595 -0.207 31.198 1.00 27.59 62 LEU B C 1
ATOM 1631 O O . LEU B 1 64 ? 14.501 -0.234 32.426 1.00 27.95 62 LEU B O 1
ATOM 1636 N N . GLY B 1 65 ? 14.853 0.904 30.507 1.00 27.11 63 GLY B N 1
ATOM 1637 C CA . GLY B 1 65 ? 15.034 2.182 31.176 1.00 24.91 63 GLY B CA 1
ATOM 1638 C C . GLY B 1 65 ? 13.815 2.559 31.998 1.00 25.20 63 GLY B C 1
ATOM 1639 O O . GLY B 1 65 ? 13.923 2.772 33.200 1.00 24.91 63 GLY B O 1
ATOM 1640 N N . GLU B 1 66 ? 12.649 2.631 31.361 1.00 27.10 64 GLU B N 1
ATOM 1641 C CA . GLU B 1 66 ? 11.415 2.976 32.068 1.00 28.74 64 GLU B CA 1
ATOM 1642 C C . GLU B 1 66 ? 11.101 1.969 33.155 1.00 29.58 64 GLU B C 1
ATOM 1643 O O . GLU B 1 66 ? 10.736 2.346 34.275 1.00 30.23 64 GLU B O 1
ATOM 1649 N N . ILE B 1 67 ? 11.234 0.685 32.828 1.00 29.13 65 ILE B N 1
ATOM 1650 C CA . ILE B 1 67 ? 10.963 -0.352 33.810 1.00 29.19 65 ILE B CA 1
ATOM 1651 C C . ILE B 1 67 ? 11.839 -0.107 35.028 1.00 29.16 65 ILE B C 1
ATOM 1652 O O . ILE B 1 67 ? 11.383 -0.209 36.160 1.00 28.33 65 ILE B O 1
ATOM 1657 N N . GLN B 1 68 ? 13.101 0.228 34.790 1.00 30.64 66 GLN B N 1
ATOM 1658 C CA . GLN B 1 68 ? 14.017 0.507 35.884 1.00 32.27 66 GLN B CA 1
ATOM 1659 C C . GLN B 1 68 ? 13.418 1.622 36.734 1.00 33.78 66 GLN B C 1
ATOM 1660 O O . GLN B 1 68 ? 13.308 1.494 37.951 1.00 33.46 66 GLN B O 1
ATOM 1666 N N . ASN B 1 69 ? 13.019 2.716 36.086 1.00 35.08 67 ASN B N 1
ATOM 1667 C CA . ASN B 1 69 ? 12.413 3.835 36.796 1.00 35.40 67 ASN B CA 1
ATOM 1668 C C . ASN B 1 69 ? 11.209 3.373 37.600 1.00 36.26 67 ASN B C 1
ATOM 1669 O O . ASN B 1 69 ? 11.122 3.639 38.799 1.00 39.16 67 ASN B O 1
ATOM 1674 N N . ILE B 1 70 ? 10.285 2.683 36.935 1.00 35.91 68 ILE B N 1
ATOM 1675 C CA . ILE B 1 70 ? 9.070 2.170 37.572 1.00 35.62 68 ILE B CA 1
ATOM 1676 C C . ILE B 1 70 ? 9.347 1.308 38.803 1.00 36.27 68 ILE B C 1
ATOM 1677 O O . ILE B 1 70 ? 8.840 1.579 39.891 1.00 35.70 68 ILE B O 1
ATOM 1682 N N . ILE B 1 71 ? 10.151 0.269 38.620 1.00 37.60 69 ILE B N 1
ATOM 1683 C CA . ILE B 1 71 ? 10.494 -0.641 39.701 1.00 39.65 69 ILE B CA 1
ATOM 1684 C C . ILE B 1 71 ? 11.136 0.051 40.902 1.00 40.71 69 ILE B C 1
ATOM 1685 O O . ILE B 1 71 ? 10.914 -0.347 42.043 1.00 40.21 69 ILE B O 1
ATOM 1690 N N . LEU B 1 72 ? 11.926 1.087 40.652 1.00 42.84 70 LEU B N 1
ATOM 1691 C CA . LEU B 1 72 ? 12.580 1.793 41.745 1.00 46.18 70 LEU B CA 1
ATOM 1692 C C . LEU B 1 72 ? 11.597 2.614 42.570 1.00 48.74 70 LEU B C 1
ATOM 1693 O O . LEU B 1 72 ? 11.978 3.570 43.235 1.00 50.50 70 LEU B O 1
ATOM 1698 N N . GLN B 1 73 ? 10.327 2.229 42.519 1.00 52.09 71 GLN B N 1
ATOM 1699 C CA . GLN B 1 73 ? 9.276 2.910 43.267 1.00 53.60 71 GLN B CA 1
ATOM 1700 C C . GLN B 1 73 ? 8.257 1.883 43.739 1.00 55.08 71 GLN B C 1
ATOM 1701 O O . GLN B 1 73 ? 8.179 0.780 43.200 1.00 55.11 71 GLN B O 1
ATOM 1707 N N . ARG B 1 74 ? 7.481 2.239 44.753 1.00 57.26 72 ARG B N 1
ATOM 1708 C CA . ARG B 1 74 ? 6.455 1.332 45.242 1.00 58.85 72 ARG B CA 1
ATOM 1709 C C . ARG B 1 74 ? 5.208 1.641 44.423 1.00 57.82 72 ARG B C 1
ATOM 1710 O O . ARG B 1 74 ? 4.602 0.742 43.840 1.00 58.25 72 ARG B O 1
ATOM 1718 N N . ASP B 1 75 ? 4.846 2.922 44.376 1.00 56.62 73 ASP B N 1
ATOM 1719 C CA . ASP B 1 75 ? 3.679 3.390 43.628 1.00 55.76 73 ASP B CA 1
ATOM 1720 C C . ASP B 1 75 ? 4.112 4.530 42.724 1.00 54.91 73 ASP B C 1
ATOM 1721 O O . ASP B 1 75 ? 4.930 5.361 43.115 1.00 52.87 73 ASP B O 1
ATOM 1726 N N . ILE B 1 76 ? 3.545 4.581 41.524 1.00 55.40 74 ILE B N 1
ATOM 1727 C CA . ILE B 1 76 ? 3.933 5.602 40.564 1.00 55.90 74 ILE B CA 1
ATOM 1728 C C . ILE B 1 76 ? 2.861 6.631 40.191 1.00 54.93 74 ILE B C 1
ATOM 1729 O O . ILE B 1 76 ? 2.931 7.238 39.121 1.00 55.67 74 ILE B O 1
ATOM 1734 N N . GLU B 1 77 ? 1.880 6.833 41.068 1.00 52.49 75 GLU B N 1
ATOM 1735 C CA . GLU B 1 77 ? 0.824 7.821 40.833 1.00 50.50 75 GLU B CA 1
ATOM 1736 C C . GLU B 1 77 ? 0.068 7.675 39.519 1.00 49.31 75 GLU B C 1
ATOM 1737 O O . GLU B 1 77 ? 0.555 8.058 38.453 1.00 48.51 75 GLU B O 1
ATOM 1743 N N . THR B 1 78 ? -1.146 7.156 39.624 1.00 48.50 76 THR B N 1
ATOM 1744 C CA . THR B 1 78 ? -2.032 6.912 38.493 1.00 47.22 76 THR B CA 1
ATOM 1745 C C . THR B 1 78 ? -1.885 7.839 37.281 1.00 46.69 76 THR B C 1
ATOM 1746 O O . THR B 1 78 ? -1.332 7.443 36.255 1.00 46.78 76 THR B O 1
ATOM 1750 N N . GLU B 1 79 ? -2.398 9.058 37.399 1.00 45.42 77 GLU B N 1
ATOM 1751 C CA . GLU B 1 79 ? -2.325 10.053 36.332 1.00 44.36 77 GLU B CA 1
ATOM 1752 C C . GLU B 1 79 ? -1.119 9.896 35.398 1.00 41.94 77 GLU B C 1
ATOM 1753 O O . GLU B 1 79 ? -1.258 9.503 34.239 1.00 41.05 77 GLU B O 1
ATOM 1759 N N . VAL B 1 80 ? 0.063 10.214 35.908 1.00 38.64 78 VAL B N 1
ATOM 1760 C CA . VAL B 1 80 ? 1.283 10.116 35.125 1.00 36.80 78 VAL B CA 1
ATOM 1761 C C . VAL B 1 80 ? 1.487 8.722 34.548 1.00 36.34 78 VAL B C 1
ATOM 1762 O O . VAL B 1 80 ? 1.957 8.572 33.422 1.00 35.32 78 VAL B O 1
ATOM 1766 N N . PHE B 1 81 ? 1.127 7.702 35.316 1.00 35.41 79 PHE B N 1
ATOM 1767 C CA . PHE B 1 81 ? 1.290 6.334 34.857 1.00 35.76 79 PHE B CA 1
ATOM 1768 C C . PHE B 1 81 ? 0.395 6.005 33.671 1.00 34.72 79 PHE B C 1
ATOM 1769 O O . PHE B 1 81 ? 0.853 5.443 32.676 1.00 33.43 79 PHE B O 1
ATOM 1777 N N . LEU B 1 82 ? -0.884 6.342 33.788 1.00 34.80 80 LEU B N 1
ATOM 1778 C CA . LEU B 1 82 ? -1.836 6.083 32.716 1.00 34.23 80 LEU B CA 1
ATOM 1779 C C . LEU B 1 82 ? -1.367 6.747 31.438 1.00 34.07 80 LEU B C 1
ATOM 1780 O O . LEU B 1 82 ? -1.523 6.190 30.354 1.00 34.37 80 LEU B O 1
ATOM 1785 N N . ARG B 1 83 ? -0.796 7.941 31.571 1.00 34.51 81 ARG B N 1
ATOM 1786 C CA . ARG B 1 83 ? -0.284 8.668 30.417 1.00 34.17 81 ARG B CA 1
ATOM 1787 C C . ARG B 1 83 ? 0.843 7.847 29.799 1.00 32.76 81 ARG B C 1
ATOM 1788 O O . ARG B 1 83 ? 0.946 7.725 28.582 1.00 31.95 81 ARG B O 1
ATOM 1796 N N . GLN B 1 84 ? 1.683 7.285 30.658 1.00 31.54 82 GLN B N 1
ATOM 1797 C CA . GLN B 1 84 ? 2.799 6.478 30.209 1.00 32.51 82 GLN B CA 1
ATOM 1798 C C . GLN B 1 84 ? 2.311 5.266 29.435 1.00 32.01 82 GLN B C 1
ATOM 1799 O O . GLN B 1 84 ? 2.781 4.964 28.335 1.00 29.10 82 GLN B O 1
ATOM 1813 N N . HIS B 1 86 ? -0.801 4.845 28.304 1.00 29.93 84 HIS B N 1
ATOM 1814 C CA . HIS B 1 86 ? -1.588 5.283 27.165 1.00 30.04 84 HIS B CA 1
ATOM 1815 C C . HIS B 1 86 ? -0.678 5.606 25.972 1.00 29.08 84 HIS B C 1
ATOM 1816 O O . HIS B 1 86 ? -1.072 5.430 24.819 1.00 28.34 84 HIS B O 1
ATOM 1823 N N . PHE B 1 87 ? 0.539 6.070 26.258 1.00 27.56 85 PHE B N 1
ATOM 1824 C CA . PHE B 1 87 ? 1.504 6.390 25.212 1.00 23.40 85 PHE B CA 1
ATOM 1825 C C . PHE B 1 87 ? 1.844 5.101 24.465 1.00 22.45 85 PHE B C 1
ATOM 1826 O O . PHE B 1 87 ? 1.763 5.038 23.233 1.00 20.98 85 PHE B O 1
ATOM 1834 N N . GLN B 1 88 ? 2.223 4.075 25.220 1.00 21.20 86 GLN B N 1
ATOM 1835 C CA . GLN B 1 88 ? 2.552 2.782 24.627 1.00 22.49 86 GLN B CA 1
ATOM 1836 C C . GLN B 1 88 ? 1.381 2.252 23.800 1.00 22.56 86 GLN B C 1
ATOM 1837 O O . GLN B 1 88 ? 1.577 1.519 22.839 1.00 22.73 86 GLN B O 1
ATOM 1843 N N . ARG B 1 89 ? 0.167 2.632 24.184 1.00 23.73 87 ARG B N 1
ATOM 1844 C CA . ARG B 1 89 ? -1.032 2.213 23.477 1.00 25.70 87 ARG B CA 1
ATOM 1845 C C . ARG B 1 89 ? -1.080 2.847 22.092 1.00 26.03 87 ARG B C 1
ATOM 1846 O O . ARG B 1 89 ? -1.424 2.184 21.107 1.00 26.81 87 ARG B O 1
ATOM 1854 N N . GLU B 1 90 ? -0.732 4.128 22.013 1.00 24.83 88 GLU B N 1
ATOM 1855 C CA . GLU B 1 90 ? -0.728 4.822 20.729 1.00 24.02 88 GLU B CA 1
ATOM 1856 C C . GLU B 1 90 ? 0.330 4.195 19.814 1.00 22.84 88 GLU B C 1
ATOM 1857 O O . GLU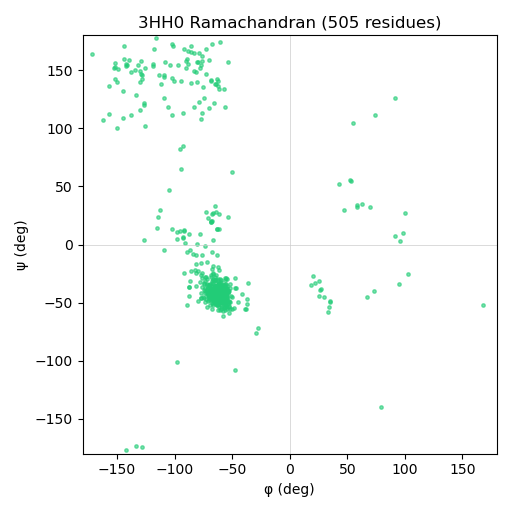 B 1 90 ? 0.123 4.076 18.600 1.00 21.38 88 GLU B O 1
ATOM 1863 N N . VAL B 1 91 ? 1.458 3.795 20.406 1.00 19.67 89 VAL B N 1
ATOM 1864 C CA . VAL B 1 91 ? 2.534 3.176 19.649 1.00 16.88 89 VAL B CA 1
ATOM 1865 C C . VAL B 1 91 ? 2.024 1.868 19.056 1.00 17.55 89 VAL B C 1
ATOM 1866 O O . VAL B 1 91 ? 2.300 1.550 17.899 1.00 18.90 89 VAL B O 1
ATOM 1870 N N . LEU B 1 92 ? 1.257 1.130 19.848 1.00 15.11 90 LEU B N 1
ATOM 1871 C CA . LEU B 1 92 ? 0.698 -0.132 19.410 1.00 14.03 90 LEU B CA 1
ATOM 1872 C C . LEU B 1 92 ? -0.352 0.063 18.332 1.00 14.78 90 LEU B C 1
ATOM 1873 O O . LEU B 1 92 ? -0.371 -0.664 17.346 1.00 16.61 90 LEU B O 1
ATOM 1878 N N . LEU B 1 93 ? -1.242 1.030 18.522 1.00 14.55 91 LEU B N 1
ATOM 1879 C CA . LEU B 1 93 ? -2.273 1.288 17.527 1.00 13.77 91 LEU B CA 1
ATOM 1880 C C . LEU B 1 93 ? -1.647 1.654 16.187 1.00 15.65 91 LEU B C 1
ATOM 1881 O O . LEU B 1 93 ? -2.018 1.116 15.138 1.00 16.49 91 LEU B O 1
ATOM 1886 N N . ALA B 1 94 ? -0.681 2.565 16.224 1.00 17.85 92 ALA B N 1
ATOM 1887 C CA . ALA B 1 94 ? 0.000 2.981 15.007 1.00 16.74 92 ALA B CA 1
ATOM 1888 C C . ALA B 1 94 ? 0.588 1.746 14.343 1.00 17.30 92 ALA B C 1
ATOM 1889 O O . ALA B 1 94 ? 0.475 1.584 13.134 1.00 20.76 92 ALA B O 1
ATOM 1891 N N . GLU B 1 95 ? 1.187 0.861 15.136 1.00 17.25 93 GLU B N 1
ATOM 1892 C CA . GLU B 1 95 ? 1.792 -0.351 14.598 1.00 20.33 93 GLU B CA 1
ATOM 1893 C C . GLU B 1 95 ? 0.745 -1.290 14.010 1.00 24.07 93 GLU B C 1
ATOM 1894 O O . GLU B 1 95 ? 0.952 -1.904 12.946 1.00 24.33 93 GLU B O 1
ATOM 1900 N N . GLN B 1 96 ? -0.387 -1.394 14.700 1.00 25.42 94 GLN B N 1
ATOM 1901 C CA . GLN B 1 96 ? -1.457 -2.256 14.242 1.00 26.00 94 GLN B CA 1
ATOM 1902 C C . GLN B 1 96 ? -1.918 -1.818 12.852 1.00 27.56 94 GLN B C 1
ATOM 1903 O O . GLN B 1 96 ? -2.156 -2.656 11.980 1.00 28.20 94 GLN B O 1
ATOM 1909 N N . GLU B 1 97 ? -2.032 -0.509 12.641 1.00 27.96 95 GLU B N 1
ATOM 1910 C CA . GLU B 1 97 ? -2.435 0.016 11.339 1.00 30.28 95 GLU B CA 1
ATOM 1911 C C . GLU B 1 97 ? -1.359 -0.252 10.288 1.00 29.60 95 GLU B C 1
ATOM 1912 O O . GLU B 1 97 ? -1.655 -0.565 9.134 1.00 29.58 95 GLU B O 1
ATOM 1918 N N . ARG B 1 98 ? -0.104 -0.128 10.697 1.00 27.91 96 ARG B N 1
ATOM 1919 C CA . ARG B 1 98 ? 1.000 -0.332 9.779 1.00 27.27 96 ARG B CA 1
ATOM 1920 C C . ARG B 1 98 ? 1.114 -1.765 9.274 1.00 27.20 96 ARG B C 1
ATOM 1921 O O . ARG B 1 98 ? 1.415 -1.985 8.103 1.00 27.68 96 ARG B O 1
ATOM 1929 N N . ILE B 1 99 ? 0.891 -2.732 10.164 1.00 26.92 97 ILE B N 1
ATOM 1930 C CA . ILE B 1 99 ? 0.984 -4.151 9.812 1.00 26.20 97 ILE B CA 1
ATOM 1931 C C . ILE B 1 99 ? -0.148 -4.551 8.885 1.00 25.37 97 ILE B C 1
ATOM 1932 O O . ILE B 1 99 ? 0.022 -5.398 8.005 1.00 25.26 97 ILE B O 1
ATOM 1937 N N . ALA B 1 100 ? -1.302 -3.932 9.090 1.00 25.73 98 ALA B N 1
ATOM 1938 C CA . ALA B 1 100 ? -2.475 -4.214 8.276 1.00 26.40 98 ALA B CA 1
ATOM 1939 C C . ALA B 1 100 ? -2.162 -3.892 6.823 1.00 25.93 98 ALA B C 1
ATOM 1940 O O . ALA B 1 100 ? -2.486 -4.663 5.918 1.00 25.90 98 ALA B O 1
ATOM 1942 N N . LYS B 1 101 ? -1.521 -2.750 6.612 1.00 24.88 99 LYS B N 1
ATOM 1943 C CA . LYS B 1 101 ? -1.167 -2.318 5.271 1.00 25.37 99 LYS B CA 1
ATOM 1944 C C . LYS B 1 101 ? -0.094 -3.218 4.663 1.00 26.91 99 LYS B C 1
ATOM 1945 O O . LYS B 1 101 ? -0.217 -3.671 3.521 1.00 26.79 99 LYS B O 1
ATOM 1951 N N . VAL B 1 102 ? 0.961 -3.480 5.427 1.00 27.74 100 VAL B N 1
ATOM 1952 C CA . VAL B 1 102 ? 2.048 -4.322 4.939 1.00 28.04 100 VAL B CA 1
ATOM 1953 C C . VAL B 1 102 ? 1.528 -5.672 4.458 1.00 27.29 100 VAL B C 1
ATOM 1954 O O . VAL B 1 102 ? 1.938 -6.159 3.402 1.00 27.07 100 VAL B O 1
ATOM 1958 N N . LEU B 1 103 ? 0.629 -6.273 5.234 1.00 24.93 101 LEU B N 1
ATOM 1959 C CA . LEU B 1 103 ? 0.062 -7.556 4.855 1.00 25.39 101 LEU B CA 1
ATOM 1960 C C . LEU B 1 103 ? -0.635 -7.433 3.505 1.00 26.43 101 LEU B C 1
ATOM 1961 O O . LEU B 1 103 ? -0.441 -8.270 2.623 1.00 29.03 101 LEU B O 1
ATOM 1966 N N . SER B 1 104 ? -1.431 -6.377 3.355 1.00 26.58 102 SER B N 1
ATOM 1967 C CA . SER B 1 104 ? -2.171 -6.100 2.132 1.00 26.60 102 SER B CA 1
ATOM 1968 C C . SER B 1 104 ? -1.265 -5.865 0.925 1.00 27.11 102 SER B C 1
ATOM 1969 O O . SER B 1 104 ? -1.588 -6.254 -0.196 1.00 27.21 102 SER B O 1
ATOM 1972 N N . HIS B 1 105 ? -0.136 -5.209 1.157 1.00 27.32 103 HIS B N 1
ATOM 1973 C CA . HIS B 1 105 ? 0.812 -4.935 0.090 1.00 27.43 103 HIS B CA 1
ATOM 1974 C C . HIS B 1 105 ? 1.442 -6.235 -0.384 1.00 28.31 103 HIS B C 1
ATOM 1975 O O . HIS B 1 105 ? 1.576 -6.460 -1.581 1.00 28.21 103 HIS B O 1
ATOM 1990 N N . ASP B 1 107 ? 0.306 -9.500 0.011 1.00 33.59 105 ASP B N 1
ATOM 1991 C CA . ASP B 1 107 ? -0.650 -10.413 -0.603 1.00 35.98 105 ASP B CA 1
ATOM 1992 C C . ASP B 1 107 ? -0.918 -9.912 -2.025 1.00 36.29 105 ASP B C 1
ATOM 1993 O O . ASP B 1 107 ? -1.150 -10.693 -2.957 1.00 35.56 105 ASP B O 1
ATOM 1998 N N . GLU B 1 108 ? -0.873 -8.594 -2.180 1.00 35.15 106 GLU B N 1
ATOM 1999 C CA . GLU B 1 108 ? -1.095 -7.966 -3.468 1.00 33.60 106 GLU B CA 1
ATOM 2000 C C . GLU B 1 108 ? 0.063 -8.286 -4.403 1.00 32.40 106 GLU B C 1
ATOM 2001 O O . GLU B 1 108 ? -0.148 -8.766 -5.512 1.00 33.85 106 GLU B O 1
ATOM 2015 N N . THR B 1 110 ? 2.260 -10.626 -4.244 1.00 29.59 108 THR B N 1
ATOM 2016 C CA . THR B 1 110 ? 2.274 -12.041 -4.560 1.00 29.69 108 THR B CA 1
ATOM 2017 C C . THR B 1 110 ? 1.352 -12.318 -5.756 1.00 30.73 108 THR B C 1
ATOM 2018 O O . THR B 1 110 ? 1.801 -12.834 -6.779 1.00 32.19 108 THR B O 1
ATOM 2022 N N . LYS B 1 111 ? 0.074 -11.962 -5.646 1.00 31.02 109 LYS B N 1
ATOM 2023 C CA . LYS B 1 111 ? -0.858 -12.173 -6.755 1.00 31.93 109 LYS B CA 1
ATOM 2024 C C . LYS B 1 111 ? -0.325 -11.597 -8.065 1.00 30.99 109 LYS B C 1
ATOM 2025 O O . LYS B 1 111 ? -0.506 -12.184 -9.131 1.00 30.04 109 LYS B O 1
ATOM 2031 N N . LYS B 1 112 ? 0.339 -10.451 -7.988 1.00 31.07 110 LYS B N 1
ATOM 2032 C CA . LYS B 1 112 ? 0.885 -9.822 -9.181 1.00 30.55 110 LYS B CA 1
ATOM 2033 C C . LYS B 1 112 ? 2.053 -10.566 -9.813 1.00 29.20 110 LYS B C 1
ATOM 2034 O O . LYS B 1 112 ? 2.140 -10.629 -11.034 1.00 29.35 110 LYS B O 1
ATOM 2040 N N . PHE B 1 113 ? 2.941 -11.142 -9.005 1.00 27.04 111 PHE B N 1
ATOM 2041 C CA . PHE B 1 113 ? 4.108 -11.819 -9.570 1.00 26.23 111 PHE B CA 1
ATOM 2042 C C . PHE B 1 113 ? 4.220 -13.341 -9.515 1.00 26.55 111 PHE B C 1
ATOM 2043 O O . PHE B 1 113 ? 5.158 -13.901 -10.078 1.00 25.68 111 PHE B O 1
ATOM 2051 N N . GLN B 1 114 ? 3.279 -14.006 -8.854 1.00 26.36 112 GLN B N 1
ATOM 2052 C CA . GLN B 1 114 ? 3.282 -15.461 -8.771 1.00 28.55 112 GLN B CA 1
ATOM 2053 C C . GLN B 1 114 ? 3.653 -16.163 -10.081 1.00 30.83 112 GLN B C 1
ATOM 2054 O O . GLN B 1 114 ? 4.387 -17.156 -10.077 1.00 31.37 112 GLN B O 1
ATOM 2060 N N . LYS B 1 115 ? 3.115 -15.663 -11.194 1.00 32.98 113 LYS B N 1
ATOM 2061 C CA . LYS B 1 115 ? 3.361 -16.248 -12.514 1.00 35.31 113 LYS B CA 1
ATOM 2062 C C . LYS B 1 115 ? 4.798 -16.124 -13.014 1.00 34.68 113 LYS B C 1
ATOM 2063 O O . LYS B 1 115 ? 5.265 -16.981 -13.753 1.00 35.64 113 LYS B O 1
ATOM 2069 N N . GLU B 1 116 ? 5.497 -15.063 -12.624 1.00 34.72 114 GLU B N 1
ATOM 2070 C CA . GLU B 1 116 ? 6.855 -14.845 -13.110 1.00 35.55 114 GLU B CA 1
ATOM 2071 C C . GLU B 1 116 ? 7.929 -15.738 -12.525 1.00 35.58 114 GLU B C 1
ATOM 2072 O O . GLU B 1 116 ? 8.084 -15.826 -11.314 1.00 37.05 114 GLU B O 1
ATOM 2078 N N . GLU B 1 117 ? 8.683 -16.396 -13.401 1.00 36.10 115 GLU B N 1
ATOM 2079 C CA . GLU B 1 117 ? 9.770 -17.275 -12.975 1.00 35.29 115 GLU B CA 1
ATOM 2080 C C . GLU B 1 117 ? 10.914 -16.392 -12.482 1.00 34.58 115 GLU B C 1
ATOM 2081 O O . GLU B 1 117 ? 11.660 -16.769 -11.574 1.00 36.55 115 GLU B O 1
ATOM 2087 N N . ARG B 1 118 ? 11.031 -15.205 -13.075 1.00 31.91 116 ARG B N 1
ATOM 2088 C CA . ARG B 1 118 ? 12.070 -14.247 -12.707 1.00 29.67 116 ARG B CA 1
ATOM 2089 C C . ARG B 1 118 ? 11.490 -12.830 -12.758 1.00 28.28 116 ARG B C 1
ATOM 2090 O O . ARG B 1 118 ? 10.528 -12.570 -13.481 1.00 27.49 116 ARG B O 1
ATOM 2098 N N . VAL B 1 119 ? 12.070 -11.919 -11.980 1.00 27.38 117 VAL B N 1
ATOM 2099 C CA . VAL B 1 119 ? 11.623 -10.525 -11.950 1.00 26.04 117 VAL B CA 1
ATOM 2100 C C . VAL B 1 119 ? 12.787 -9.562 -11.930 1.00 26.60 117 VAL B C 1
ATOM 2101 O O . VAL B 1 119 ? 13.857 -9.858 -11.388 1.00 26.86 117 VAL B O 1
ATOM 2105 N N . ASN B 1 120 ? 12.569 -8.405 -12.538 1.00 25.67 118 ASN B N 1
ATOM 2106 C CA . ASN B 1 120 ? 13.570 -7.369 -12.544 1.00 24.06 118 ASN B CA 1
ATOM 2107 C C . ASN B 1 120 ? 13.437 -6.744 -11.145 1.00 23.93 118 ASN B C 1
ATOM 2108 O O . ASN B 1 120 ? 12.357 -6.302 -10.742 1.00 23.07 118 ASN B O 1
ATOM 2113 N N . VAL B 1 121 ? 14.534 -6.744 -10.398 1.00 23.73 119 VAL B N 1
ATOM 2114 C CA . VAL B 1 121 ? 14.554 -6.212 -9.045 1.00 24.20 119 VAL B CA 1
ATOM 2115 C C . VAL B 1 121 ? 14.020 -4.787 -8.963 1.00 25.36 119 VAL B C 1
ATOM 2116 O O . VAL B 1 121 ? 13.299 -4.431 -8.031 1.00 25.10 119 VAL B O 1
ATOM 2120 N N . ALA B 1 122 ? 14.366 -3.974 -9.950 1.00 26.45 120 ALA B N 1
ATOM 2121 C CA . ALA B 1 122 ? 13.920 -2.595 -9.974 1.00 27.21 120 ALA B CA 1
ATOM 2122 C C . ALA B 1 122 ? 12.420 -2.521 -10.236 1.00 28.54 120 ALA B C 1
ATOM 2123 O O . ALA B 1 122 ? 11.686 -1.875 -9.488 1.00 28.62 120 ALA B O 1
ATOM 2125 N N . LEU B 1 123 ? 11.965 -3.184 -11.297 1.00 29.49 121 LEU B N 1
ATOM 2126 C CA . LEU B 1 123 ? 10.549 -3.171 -11.636 1.00 29.76 121 LEU B CA 1
ATOM 2127 C C . LEU B 1 123 ? 9.744 -3.677 -10.448 1.00 30.40 121 LEU B C 1
ATOM 2128 O O . LEU B 1 123 ? 8.620 -3.239 -10.201 1.00 29.62 121 LEU B O 1
ATOM 2133 N N . PHE B 1 124 ? 10.328 -4.618 -9.719 1.00 31.28 122 PHE B N 1
ATOM 2134 C CA . PHE B 1 124 ? 9.694 -5.152 -8.528 1.00 34.22 122 PHE B CA 1
ATOM 2135 C C . PHE B 1 124 ? 10.251 -4.286 -7.390 1.00 36.30 122 PHE B C 1
ATOM 2136 O O . PHE B 1 124 ? 11.238 -4.628 -6.738 1.00 39.72 122 PHE B O 1
ATOM 2144 N N . SER B 1 125 ? 9.620 -3.144 -7.177 1.00 35.55 123 SER B N 1
ATOM 2145 C CA . SER B 1 125 ? 10.028 -2.188 -6.158 1.00 33.47 123 SER B CA 1
ATOM 2146 C C . SER B 1 125 ? 9.208 -0.992 -6.561 1.00 32.59 123 SER B C 1
ATOM 2147 O O . SER B 1 125 ? 8.489 -0.419 -5.756 1.00 31.52 123 SER B O 1
ATOM 2150 N N . SER B 1 126 ? 9.313 -0.638 -7.834 1.00 32.34 124 SER B N 1
ATOM 2151 C CA . SER B 1 126 ? 8.542 0.458 -8.366 1.00 35.23 124 SER B CA 1
ATOM 2152 C C . SER B 1 126 ? 7.080 0.066 -8.196 1.00 36.88 124 SER B C 1
ATOM 2153 O O . SER B 1 126 ? 6.237 0.903 -7.882 1.00 39.33 124 SER B O 1
ATOM 2156 N N . PHE B 1 127 ? 6.774 -1.211 -8.392 1.00 37.55 125 PHE B N 1
ATOM 2157 C CA . PHE B 1 127 ? 5.400 -1.657 -8.220 1.00 39.21 125 PHE B CA 1
ATOM 2158 C C . PHE B 1 127 ? 5.037 -1.606 -6.742 1.00 41.12 125 PHE B C 1
ATOM 2159 O O . PHE B 1 127 ? 3.960 -1.145 -6.370 1.00 43.52 125 PHE B O 1
ATOM 2167 N N . LEU B 1 128 ? 5.943 -2.080 -5.895 1.00 42.67 126 LEU B N 1
ATOM 2168 C CA . LEU B 1 128 ? 5.701 -2.086 -4.461 1.00 43.58 126 LEU B CA 1
ATOM 2169 C C . LEU B 1 128 ? 5.678 -0.657 -3.934 1.00 45.40 126 LEU B C 1
ATOM 2170 O O . LEU B 1 128 ? 5.045 -0.366 -2.920 1.00 45.75 126 LEU B O 1
ATOM 2175 N N . GLN B 1 129 ? 6.370 0.239 -4.631 1.00 48.01 127 GLN B N 1
ATOM 2176 C CA . GLN B 1 129 ? 6.406 1.637 -4.231 1.00 49.35 127 GLN B CA 1
ATOM 2177 C C . GLN B 1 129 ? 5.079 2.292 -4.573 1.00 50.61 127 GLN B C 1
ATOM 2178 O O . GLN B 1 129 ? 4.508 2.998 -3.742 1.00 51.25 127 GLN B O 1
ATOM 2184 N N . THR B 1 130 ? 4.571 2.051 -5.781 1.00 51.80 128 THR B N 1
ATOM 2185 C CA . THR B 1 130 ? 3.302 2.657 -6.164 1.00 54.91 128 THR B CA 1
ATOM 2186 C C . THR B 1 130 ? 2.191 2.082 -5.311 1.00 56.46 128 THR B C 1
ATOM 2187 O O . THR B 1 130 ? 1.018 2.385 -5.519 1.00 56.56 128 THR B O 1
ATOM 2191 N N . PHE B 1 131 ? 2.562 1.229 -4.361 1.00 59.08 129 PHE B N 1
ATOM 2192 C CA . PHE B 1 131 ? 1.576 0.677 -3.456 1.00 61.92 129 PHE B CA 1
ATOM 2193 C C . PHE B 1 131 ? 1.554 1.539 -2.209 1.00 63.62 129 PHE B C 1
ATOM 2194 O O . PHE B 1 131 ? 1.918 1.148 -1.098 1.00 62.35 129 PHE B O 1
ATOM 2202 N N . ILE B 1 132 ? 1.129 2.760 -2.498 1.00 66.74 130 ILE B N 1
ATOM 2203 C CA . ILE B 1 132 ? 0.932 3.885 -1.607 1.00 69.14 130 ILE B CA 1
ATOM 2204 C C . ILE B 1 132 ? 0.250 4.779 -2.651 1.00 71.39 130 ILE B C 1
ATOM 2205 O O . ILE B 1 132 ? 0.334 4.499 -3.850 1.00 71.09 130 ILE B O 1
ATOM 2210 N N . TRP B 1 133 ? -0.428 5.832 -2.230 1.00 73.59 131 TRP B N 1
ATOM 2211 C CA . TRP B 1 133 ? -1.106 6.683 -3.193 1.00 76.78 131 TRP B CA 1
ATOM 2212 C C . TRP B 1 133 ? -0.140 7.275 -4.219 1.00 77.30 131 TRP B C 1
ATOM 2213 O O . TRP B 1 133 ? 1.075 7.313 -3.929 1.00 77.79 131 TRP B O 1
ATOM 2224 N N . LEU C 1 3 ? 17.385 -39.784 22.829 1.00 52.05 1 LEU C N 1
ATOM 2225 C CA . LEU C 1 3 ? 16.576 -39.092 23.877 1.00 50.73 1 LEU C CA 1
ATOM 2226 C C . LEU C 1 3 ? 15.920 -37.825 23.317 1.00 49.03 1 LEU C C 1
ATOM 2227 O O . LEU C 1 3 ? 16.409 -37.238 22.349 1.00 47.97 1 LEU C O 1
ATOM 2232 N N . ALA C 1 4 ? 14.809 -37.424 23.931 1.00 47.03 2 ALA C N 1
ATOM 2233 C CA . ALA C 1 4 ? 14.054 -36.247 23.512 1.00 45.25 2 ALA C CA 1
ATOM 2234 C C . ALA C 1 4 ? 13.787 -35.306 24.692 1.00 43.90 2 ALA C C 1
ATOM 2235 O O . ALA C 1 4 ? 14.283 -35.536 25.792 1.00 45.36 2 ALA C O 1
ATOM 2237 N N . TRP C 1 5 ? 12.999 -34.255 24.465 1.00 41.74 3 TRP C N 1
ATOM 2238 C CA . TRP C 1 5 ? 12.690 -33.271 25.509 1.00 38.25 3 TRP C CA 1
ATOM 2239 C C . TRP C 1 5 ? 11.300 -32.633 25.361 1.00 36.93 3 TRP C C 1
ATOM 2240 O O . TRP C 1 5 ? 10.784 -32.498 24.250 1.00 36.46 3 TRP C O 1
ATOM 2251 N N . LEU C 1 6 ? 10.705 -32.235 26.483 1.00 34.62 4 LEU C N 1
ATOM 2252 C CA . LEU C 1 6 ? 9.417 -31.545 26.457 1.00 32.84 4 LEU C CA 1
ATOM 2253 C C . LEU C 1 6 ? 9.805 -30.066 26.366 1.00 33.09 4 LEU C C 1
ATOM 2254 O O . LEU C 1 6 ? 10.878 -29.678 26.830 1.00 33.05 4 LEU C O 1
ATOM 2259 N N . ILE C 1 7 ? 8.941 -29.250 25.772 1.00 31.92 5 ILE C N 1
ATOM 2260 C CA . ILE C 1 7 ? 9.219 -27.827 25.583 1.00 31.06 5 ILE C CA 1
ATOM 2261 C C . ILE C 1 7 ? 9.998 -27.108 26.697 1.00 31.21 5 ILE C C 1
ATOM 2262 O O . ILE C 1 7 ? 10.765 -26.187 26.433 1.00 30.73 5 ILE C O 1
ATOM 2267 N N . SER C 1 8 ? 9.802 -27.528 27.937 1.00 32.56 6 SER C N 1
ATOM 2268 C CA . SER C 1 8 ? 10.477 -26.907 29.078 1.00 32.94 6 SER C CA 1
ATOM 2269 C C . SER C 1 8 ? 11.938 -27.337 29.228 1.00 32.67 6 SER C C 1
ATOM 2270 O O . SER C 1 8 ? 12.815 -26.527 29.526 1.00 33.12 6 SER C O 1
ATOM 2273 N N . GLU C 1 9 ? 12.187 -28.622 29.021 1.00 32.86 7 GLU C N 1
ATOM 2274 C CA . GLU C 1 9 ? 13.522 -29.177 29.136 1.00 32.73 7 GLU C CA 1
ATOM 2275 C C . GLU C 1 9 ? 14.311 -28.777 27.892 1.00 31.22 7 GLU C C 1
ATOM 2276 O O . GLU C 1 9 ? 15.533 -28.619 27.934 1.00 30.39 7 GLU C O 1
ATOM 2282 N N . PHE C 1 10 ? 13.598 -28.593 26.786 1.00 29.74 8 PHE C N 1
ATOM 2283 C CA . PHE C 1 10 ? 14.225 -28.197 25.530 1.00 28.45 8 PHE C CA 1
ATOM 2284 C C . PHE C 1 10 ? 14.670 -26.739 25.632 1.00 27.92 8 PHE C C 1
ATOM 2285 O O . PHE C 1 10 ? 15.699 -26.344 25.079 1.00 26.43 8 PHE C O 1
ATOM 2293 N N . ALA C 1 11 ? 13.881 -25.943 26.346 1.00 28.38 9 ALA C N 1
ATOM 2294 C CA . ALA C 1 11 ? 14.208 -24.539 26.561 1.00 29.25 9 ALA C CA 1
ATOM 2295 C C . ALA C 1 11 ? 15.565 -24.469 27.258 1.00 28.71 9 ALA C C 1
ATOM 2296 O O . ALA C 1 11 ? 16.375 -23.599 26.959 1.00 27.74 9 ALA C O 1
ATOM 2298 N N . SER C 1 12 ? 15.800 -25.386 28.193 1.00 29.55 10 SER C N 1
ATOM 2299 C CA . SER C 1 12 ? 17.061 -25.437 28.922 1.00 30.32 10 SER C CA 1
ATOM 2300 C C . SER C 1 12 ? 18.199 -25.976 28.065 1.00 31.14 10 SER C C 1
ATOM 2301 O O . SER C 1 12 ? 19.263 -25.372 28.010 1.00 32.27 10 SER C O 1
ATOM 2304 N N . VAL C 1 13 ? 17.980 -27.107 27.397 1.00 32.12 11 VAL C N 1
ATOM 2305 C CA . VAL C 1 13 ? 19.018 -27.694 26.550 1.00 32.55 11 VAL C CA 1
ATOM 2306 C C . VAL C 1 13 ? 19.489 -26.613 25.597 1.00 33.78 11 VAL C C 1
ATOM 2307 O O . VAL C 1 13 ? 20.670 -26.274 25.564 1.00 34.21 11 VAL C O 1
ATOM 2311 N N . GLY C 1 14 ? 18.558 -26.086 24.811 1.00 34.01 12 GLY C N 1
ATOM 2312 C CA . GLY C 1 14 ? 18.892 -25.028 23.879 1.00 36.56 12 GLY C CA 1
ATOM 2313 C C . GLY C 1 14 ? 18.619 -23.749 24.631 1.00 39.04 12 GLY C C 1
ATOM 2314 O O . GLY C 1 14 ? 17.473 -23.451 24.949 1.00 42.53 12 GLY C O 1
ATOM 2315 N N . ASP C 1 15 ? 19.667 -22.998 24.925 1.00 39.19 13 ASP C N 1
ATOM 2316 C CA . ASP C 1 15 ? 19.558 -21.760 25.687 1.00 40.44 13 ASP C CA 1
ATOM 2317 C C . ASP C 1 15 ? 18.489 -20.769 25.190 1.00 39.53 13 ASP C C 1
ATOM 2318 O O . ASP C 1 15 ? 18.801 -19.639 24.798 1.00 40.02 13 ASP C O 1
ATOM 2323 N N . VAL C 1 16 ? 17.227 -21.194 25.235 1.00 36.51 14 VAL C N 1
ATOM 2324 C CA . VAL C 1 16 ? 16.104 -20.377 24.782 1.00 34.08 14 VAL C CA 1
ATOM 2325 C C . VAL C 1 16 ? 14.969 -20.411 25.802 1.00 32.50 14 VAL C C 1
ATOM 2326 O O . VAL C 1 16 ? 15.117 -20.967 26.883 1.00 33.78 14 VAL C O 1
ATOM 2330 N N . THR C 1 17 ? 13.833 -19.820 25.459 1.00 30.06 15 THR C N 1
ATOM 2331 C CA . THR C 1 17 ? 12.707 -19.804 26.378 1.00 28.56 15 THR C CA 1
ATOM 2332 C C . THR C 1 17 ? 11.500 -20.531 25.792 1.00 29.15 15 THR C C 1
ATOM 2333 O O . THR C 1 17 ? 11.477 -20.864 24.604 1.00 30.27 15 THR C O 1
ATOM 2337 N N . VAL C 1 18 ? 10.501 -20.796 26.624 1.00 27.96 16 VAL C N 1
ATOM 2338 C CA . VAL C 1 18 ? 9.310 -21.461 26.134 1.00 28.39 16 VAL C CA 1
ATOM 2339 C C . VAL C 1 18 ? 8.545 -20.488 25.246 1.00 28.88 16 VAL C C 1
ATOM 2340 O O . VAL C 1 18 ? 7.976 -20.882 24.233 1.00 29.09 16 VAL C O 1
ATOM 2344 N N . ARG C 1 19 ? 8.533 -19.213 25.620 1.00 28.00 17 ARG C N 1
ATOM 2345 C CA . ARG C 1 19 ? 7.850 -18.237 24.798 1.00 29.09 17 ARG C CA 1
ATOM 2346 C C . ARG C 1 19 ? 8.456 -18.337 23.399 1.00 28.98 17 ARG C C 1
ATOM 2347 O O . ARG C 1 19 ? 7.740 -18.526 22.408 1.00 29.69 17 ARG C O 1
ATOM 2355 N N . ALA C 1 20 ? 9.781 -18.227 23.325 1.00 26.60 18 ALA C N 1
ATOM 2356 C CA . ALA C 1 20 ? 10.486 -18.293 22.050 1.00 24.26 18 ALA C CA 1
ATOM 2357 C C . ALA C 1 20 ? 10.118 -19.542 21.263 1.00 23.95 18 ALA C C 1
ATOM 2358 O O . ALA C 1 20 ? 9.793 -19.453 20.073 1.00 23.60 18 ALA C O 1
ATOM 2360 N N . LEU C 1 21 ? 10.161 -20.699 21.929 1.00 22.28 19 LEU C N 1
ATOM 2361 C CA . LEU C 1 21 ? 9.845 -21.965 21.278 1.00 21.63 19 LEU C CA 1
ATOM 2362 C C . LEU C 1 21 ? 8.415 -22.038 20.774 1.00 21.61 19 LEU C C 1
ATOM 2363 O O . LEU C 1 21 ? 8.165 -22.598 19.708 1.00 20.54 19 LEU C O 1
ATOM 2368 N N . ARG C 1 22 ? 7.476 -21.478 21.533 1.00 22.05 20 ARG C N 1
ATOM 2369 C CA . ARG C 1 22 ? 6.081 -21.482 21.110 1.00 23.19 20 ARG C CA 1
ATOM 2370 C C . ARG C 1 22 ? 5.972 -20.610 19.871 1.00 23.59 20 ARG C C 1
ATOM 2371 O O . ARG C 1 22 ? 5.312 -20.963 18.899 1.00 24.08 20 ARG C O 1
ATOM 2379 N N . TYR C 1 23 ? 6.635 -19.464 19.911 1.00 24.25 21 TYR C N 1
ATOM 2380 C CA . TYR C 1 23 ? 6.631 -18.550 18.780 1.00 24.24 21 TYR C CA 1
ATOM 2381 C C . TYR C 1 23 ? 7.196 -19.233 17.535 1.00 23.91 21 TYR C C 1
ATOM 2382 O O . TYR C 1 23 ? 6.598 -19.151 16.464 1.00 24.31 21 TYR C O 1
ATOM 2391 N N . TYR C 1 24 ? 8.349 -19.892 17.672 1.00 23.49 22 TYR C N 1
ATOM 2392 C CA . TYR C 1 24 ? 8.961 -20.574 16.532 1.00 24.37 22 TYR C CA 1
ATOM 2393 C C . TYR C 1 24 ? 8.037 -21.647 15.998 1.00 24.44 22 TYR C C 1
ATOM 2394 O O . TYR C 1 24 ? 7.992 -21.888 14.794 1.00 24.84 22 TYR C O 1
ATOM 2403 N N . ASP C 1 25 ? 7.315 -22.297 16.906 1.00 24.86 23 ASP C N 1
ATOM 2404 C CA . ASP C 1 25 ? 6.370 -23.336 16.534 1.00 26.03 23 ASP C CA 1
ATOM 2405 C C . ASP C 1 25 ? 5.210 -22.684 15.758 1.00 27.64 23 ASP C C 1
ATOM 2406 O O . ASP C 1 25 ? 4.805 -23.159 14.695 1.00 28.35 23 ASP C O 1
ATOM 2411 N N . LYS C 1 26 ? 4.697 -21.577 16.277 1.00 27.46 24 LYS C N 1
ATOM 2412 C CA . LYS C 1 26 ? 3.608 -20.887 15.613 1.00 28.41 24 LYS C CA 1
ATOM 2413 C C . LYS C 1 26 ? 3.953 -20.424 14.199 1.00 28.74 24 LYS C C 1
ATOM 2414 O O . LYS C 1 26 ? 3.207 -20.711 13.266 1.00 29.73 24 LYS C O 1
ATOM 2420 N N . ILE C 1 27 ? 5.067 -19.710 14.037 1.00 28.19 25 ILE C N 1
ATOM 2421 C CA . ILE C 1 27 ? 5.457 -19.204 12.720 1.00 27.32 25 ILE C CA 1
ATOM 2422 C C . ILE C 1 27 ? 6.084 -20.262 11.819 1.00 27.30 25 ILE C C 1
ATOM 2423 O O . ILE C 1 27 ? 6.608 -19.959 10.746 1.00 26.57 25 ILE C O 1
ATOM 2428 N N . ASN C 1 28 ? 6.024 -21.509 12.267 1.00 27.88 26 ASN C N 1
ATOM 2429 C CA . ASN C 1 28 ? 6.571 -22.624 11.510 1.00 27.92 26 ASN C CA 1
ATOM 2430 C C . ASN C 1 28 ? 8.078 -22.525 11.179 1.00 27.45 26 ASN C C 1
ATOM 2431 O O . ASN C 1 28 ? 8.528 -23.012 10.141 1.00 28.01 26 ASN C O 1
ATOM 2436 N N . LEU C 1 29 ? 8.859 -21.908 12.061 1.00 26.61 27 LEU C N 1
ATOM 2437 C CA . LEU C 1 29 ? 10.302 -21.812 11.839 1.00 26.28 27 LEU C CA 1
ATOM 2438 C C . LEU C 1 29 ? 10.940 -23.083 12.401 1.00 26.79 27 LEU C C 1
ATOM 2439 O O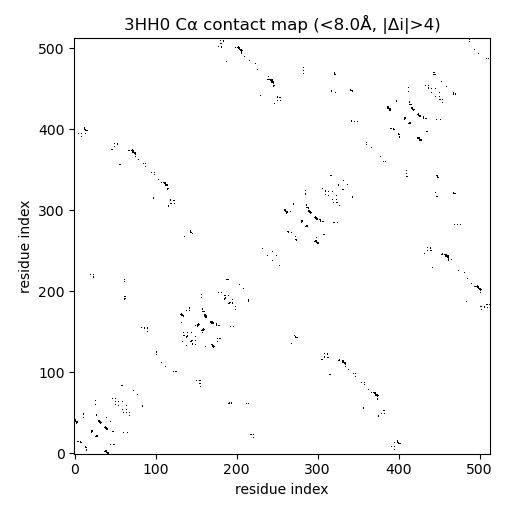 . LEU C 1 29 ? 11.958 -23.567 11.897 1.00 25.62 27 LEU C O 1
ATOM 2444 N N . LEU C 1 30 ? 10.318 -23.611 13.453 1.00 26.65 28 LEU C N 1
ATOM 2445 C CA . LEU C 1 30 ? 10.774 -24.829 14.109 1.00 25.66 28 LEU C CA 1
ATOM 2446 C C . LEU C 1 30 ? 9.616 -25.470 14.860 1.00 26.12 28 LEU C C 1
ATOM 2447 O O . LEU C 1 30 ? 9.107 -24.920 15.834 1.00 24.17 28 LEU C O 1
ATOM 2452 N N . LYS C 1 31 ? 9.192 -26.631 14.383 1.00 28.57 29 LYS C N 1
ATOM 2453 C CA . LYS C 1 31 ? 8.115 -27.370 15.019 1.00 30.26 29 LYS C CA 1
ATOM 2454 C C . LYS C 1 31 ? 8.713 -28.658 15.569 1.00 30.90 29 LYS C C 1
ATOM 2455 O O . LYS C 1 31 ? 9.650 -29.210 14.988 1.00 32.55 29 LYS C O 1
ATOM 2461 N N . PRO C 1 32 ? 8.197 -29.145 16.709 1.00 30.94 30 PRO C N 1
ATOM 2462 C CA . PRO C 1 32 ? 8.710 -30.381 17.310 1.00 30.42 30 PRO C CA 1
ATOM 2463 C C . PRO C 1 32 ? 8.510 -31.560 16.381 1.00 31.26 30 PRO C C 1
ATOM 2464 O O . PRO C 1 32 ? 7.443 -31.702 15.782 1.00 30.61 30 PRO C O 1
ATOM 2468 N N . SER C 1 33 ? 9.540 -32.396 16.261 1.00 33.20 31 SER C N 1
ATOM 2469 C CA . SER C 1 33 ? 9.480 -33.572 15.398 1.00 37.15 31 SER C CA 1
ATOM 2470 C C . SER C 1 33 ? 8.591 -34.677 15.944 1.00 40.28 31 SER C C 1
ATOM 2471 O O . SER C 1 33 ? 8.227 -35.595 15.214 1.00 41.21 31 SER C O 1
ATOM 2474 N N . ASP C 1 34 ? 8.239 -34.597 17.221 1.00 43.76 32 ASP C N 1
ATOM 2475 C CA . ASP C 1 34 ? 7.406 -35.630 17.806 1.00 47.27 32 ASP C CA 1
ATOM 2476 C C . ASP C 1 34 ? 6.383 -35.110 18.797 1.00 49.30 32 ASP C C 1
ATOM 2477 O O . ASP C 1 34 ? 6.253 -33.904 19.018 1.00 48.91 32 ASP C O 1
ATOM 2482 N N . TYR C 1 35 ? 5.653 -36.051 19.388 1.00 51.55 33 TYR C N 1
ATOM 2483 C CA . TYR C 1 35 ? 4.631 -35.749 20.377 1.00 53.29 33 TYR C CA 1
ATOM 2484 C C . TYR C 1 35 ? 4.491 -36.940 21.312 1.00 54.33 33 TYR C C 1
ATOM 2485 O O . TYR C 1 35 ? 4.758 -38.080 20.927 1.00 53.01 33 TYR C O 1
ATOM 2494 N N . THR C 1 36 ? 4.086 -36.665 22.546 1.00 56.57 34 THR C N 1
ATOM 2495 C CA . THR C 1 36 ? 3.902 -37.708 23.542 1.00 57.88 34 THR C CA 1
ATOM 2496 C C . THR C 1 36 ? 2.473 -38.195 23.412 1.00 58.91 34 THR C C 1
ATOM 2497 O O . THR C 1 36 ? 1.628 -37.492 22.861 1.00 58.03 34 THR C O 1
ATOM 2501 N N . GLU C 1 37 ? 2.203 -39.396 23.913 1.00 61.52 35 GLU C N 1
ATOM 2502 C CA . GLU C 1 37 ? 0.853 -39.944 23.854 1.00 63.17 35 GLU C CA 1
ATOM 2503 C C . GLU C 1 37 ? -0.088 -38.968 24.563 1.00 63.22 35 GLU C C 1
ATOM 2504 O O . GLU C 1 37 ? -1.238 -38.795 24.158 1.00 62.67 35 GLU C O 1
ATOM 2510 N N . GLY C 1 38 ? 0.419 -38.320 25.612 1.00 63.55 36 GLY C N 1
ATOM 2511 C CA . GLY C 1 38 ? -0.379 -37.350 26.341 1.00 63.07 36 GLY C CA 1
ATOM 2512 C C . GLY C 1 38 ? -0.781 -36.196 25.438 1.00 62.67 36 GLY C C 1
ATOM 2513 O O . GLY C 1 38 ? -1.755 -35.495 25.709 1.00 63.29 36 GLY C O 1
ATOM 2514 N N . GLY C 1 39 ? -0.025 -35.998 24.360 1.00 62.23 37 GLY C N 1
ATOM 2515 C CA . GLY C 1 39 ? -0.322 -34.930 23.419 1.00 61.01 37 GLY C CA 1
ATOM 2516 C C . GLY C 1 39 ? 0.536 -33.691 23.596 1.00 60.26 37 GLY C C 1
ATOM 2517 O O . GLY C 1 39 ? 0.120 -32.584 23.254 1.00 59.75 37 GLY C O 1
ATOM 2518 N N . HIS C 1 40 ? 1.743 -33.877 24.122 1.00 59.42 38 HIS C N 1
ATOM 2519 C CA . HIS C 1 40 ? 2.657 -32.765 24.359 1.00 57.85 38 HIS C CA 1
ATOM 2520 C C . HIS C 1 40 ? 3.772 -32.711 23.323 1.00 55.41 38 HIS C C 1
ATOM 2521 O O . HIS C 1 40 ? 4.131 -33.726 22.729 1.00 55.75 38 HIS C O 1
ATOM 2528 N N . ARG C 1 41 ? 4.322 -31.521 23.115 1.00 52.64 39 ARG C N 1
ATOM 2529 C CA . ARG C 1 41 ? 5.412 -31.353 22.166 1.00 49.28 39 ARG C CA 1
ATOM 2530 C C . ARG C 1 41 ? 6.582 -32.158 22.717 1.00 46.50 39 ARG C C 1
ATOM 2531 O O . ARG C 1 41 ? 6.838 -32.153 23.924 1.00 45.97 39 ARG C O 1
ATOM 2539 N N . LEU C 1 42 ? 7.278 -32.855 21.832 1.00 43.30 40 LEU C N 1
ATOM 2540 C CA . LEU C 1 42 ? 8.411 -33.675 22.224 1.00 41.11 40 LEU C CA 1
ATOM 2541 C C . LEU C 1 42 ? 9.480 -33.443 21.171 1.00 39.68 40 LEU C C 1
ATOM 2542 O O . LEU C 1 42 ? 9.328 -33.846 20.022 1.00 40.19 40 LEU C O 1
ATOM 2547 N N . TYR C 1 43 ? 10.556 -32.779 21.582 1.00 38.09 41 TYR C N 1
ATOM 2548 C CA . TYR C 1 43 ? 11.663 -32.420 20.704 1.00 36.36 41 TYR C CA 1
ATOM 2549 C C . TYR C 1 43 ? 12.747 -33.487 20.525 1.00 38.13 41 TYR C C 1
ATOM 2550 O O . TYR C 1 43 ? 13.161 -34.152 21.477 1.00 37.52 41 TYR C O 1
ATOM 2559 N N . THR C 1 44 ? 13.209 -33.615 19.283 1.00 39.34 42 THR C N 1
ATOM 2560 C CA . THR C 1 44 ? 14.233 -34.582 18.881 1.00 40.20 42 THR C CA 1
ATOM 2561 C C . THR C 1 44 ? 15.639 -33.992 18.950 1.00 39.85 42 THR C C 1
ATOM 2562 O O . THR C 1 44 ? 15.809 -32.783 19.094 1.00 38.93 42 THR C O 1
ATOM 2566 N N . LYS C 1 45 ? 16.646 -34.855 18.843 1.00 40.34 43 LYS C N 1
ATOM 2567 C CA . LYS C 1 45 ? 18.030 -34.399 18.838 1.00 41.43 43 LYS C CA 1
ATOM 2568 C C . LYS C 1 45 ? 18.198 -33.596 17.548 1.00 41.31 43 LYS C C 1
ATOM 2569 O O . LYS C 1 45 ? 19.055 -32.719 17.444 1.00 42.08 43 LYS C O 1
ATOM 2575 N N . ASP C 1 46 ? 17.368 -33.907 16.562 1.00 40.30 44 ASP C N 1
ATOM 2576 C CA . ASP C 1 46 ? 17.415 -33.208 15.292 1.00 39.81 44 ASP C CA 1
ATOM 2577 C C . ASP C 1 46 ? 16.885 -31.801 15.469 1.00 38.98 44 ASP C C 1
ATOM 2578 O O . ASP C 1 46 ? 17.457 -30.846 14.941 1.00 37.36 44 ASP C O 1
ATOM 2583 N N . ASP C 1 47 ? 15.792 -31.679 16.222 1.00 38.47 45 ASP C N 1
ATOM 2584 C CA . ASP C 1 47 ? 15.195 -30.376 16.484 1.00 36.05 45 ASP C CA 1
ATOM 2585 C C . ASP C 1 47 ? 16.243 -29.541 17.183 1.00 35.40 45 ASP C C 1
ATOM 2586 O O . ASP C 1 47 ? 16.426 -28.374 16.859 1.00 36.94 45 ASP C O 1
ATOM 2591 N N . LEU C 1 48 ? 16.937 -30.151 18.139 1.00 34.15 46 LEU C N 1
ATOM 2592 C CA . LEU C 1 48 ? 17.969 -29.453 18.893 1.00 34.18 46 LEU C CA 1
ATOM 2593 C C . LEU C 1 48 ? 19.019 -28.832 17.975 1.00 34.63 46 LEU C C 1
ATOM 2594 O O . LEU C 1 48 ? 19.504 -27.726 18.232 1.00 35.34 46 LEU C O 1
ATOM 2599 N N . TYR C 1 49 ? 19.369 -29.538 16.906 1.00 33.90 47 TYR C N 1
ATOM 2600 C CA . TYR C 1 49 ? 20.347 -29.021 15.964 1.00 33.57 47 TYR C CA 1
ATOM 2601 C C . TYR C 1 49 ? 19.769 -27.928 15.083 1.00 31.08 47 TYR C C 1
ATOM 2602 O O . TYR C 1 49 ? 20.449 -26.945 14.783 1.00 31.43 47 TYR C O 1
ATOM 2611 N N . VAL C 1 50 ? 18.520 -28.099 14.661 1.00 26.94 48 VAL C N 1
ATOM 2612 C CA . VAL C 1 50 ? 17.878 -27.082 13.844 1.00 23.29 48 VAL C CA 1
ATOM 2613 C C . VAL C 1 50 ? 17.881 -25.822 14.689 1.00 23.81 48 VAL C C 1
ATOM 2614 O O . VAL C 1 50 ? 18.175 -24.743 14.192 1.00 24.96 48 VAL C O 1
ATOM 2618 N N . LEU C 1 51 ? 17.568 -25.975 15.975 1.00 23.98 49 LEU C N 1
ATOM 2619 C CA . LEU C 1 51 ? 17.533 -24.850 16.905 1.00 24.77 49 LEU C CA 1
ATOM 2620 C C . LEU C 1 51 ? 18.903 -24.162 16.990 1.00 26.04 49 LEU C C 1
ATOM 2621 O O . LEU C 1 51 ? 18.993 -22.932 16.962 1.00 24.87 49 LEU C O 1
ATOM 2626 N N . GLN C 1 52 ? 19.964 -24.959 17.097 1.00 27.60 50 GLN C N 1
ATOM 2627 C CA . GLN C 1 52 ? 21.317 -24.423 17.168 1.00 26.31 50 GLN C CA 1
ATOM 2628 C C . GLN C 1 52 ? 21.572 -23.588 15.931 1.00 25.13 50 GLN C C 1
ATOM 2629 O O . GLN C 1 52 ? 22.200 -22.537 16.006 1.00 25.41 50 GLN C O 1
ATOM 2635 N N . GLN C 1 53 ? 21.099 -24.079 14.788 1.00 24.39 51 GLN C N 1
ATOM 2636 C CA . GLN C 1 53 ? 21.264 -23.379 13.512 1.00 23.60 51 GLN C CA 1
ATOM 2637 C C . GLN C 1 53 ? 20.489 -22.076 13.513 1.00 22.90 51 GLN C C 1
ATOM 2638 O O . GLN C 1 53 ? 20.981 -21.062 13.034 1.00 23.49 51 GLN C O 1
ATOM 2644 N N . ILE C 1 54 ? 19.271 -22.106 14.043 1.00 22.89 52 ILE C N 1
ATOM 2645 C CA . ILE C 1 54 ? 18.462 -20.898 14.128 1.00 22.03 52 ILE C CA 1
ATOM 2646 C C . ILE C 1 54 ? 19.209 -19.884 14.996 1.00 21.84 52 ILE C C 1
ATOM 2647 O O . ILE C 1 54 ? 19.315 -18.722 14.635 1.00 20.50 52 ILE C O 1
ATOM 2652 N N . GLN C 1 55 ? 19.715 -20.336 16.143 1.00 22.71 53 GLN C N 1
ATOM 2653 C CA . GLN C 1 55 ? 20.464 -19.472 17.043 1.00 23.66 53 GLN C CA 1
ATOM 2654 C C . GLN C 1 55 ? 21.622 -18.868 16.265 1.00 24.33 53 GLN C C 1
ATOM 2655 O O . GLN C 1 55 ? 21.761 -17.648 16.215 1.00 25.00 53 GLN C O 1
ATOM 2661 N N . SER C 1 56 ? 22.464 -19.710 15.668 1.00 23.52 54 SER C N 1
ATOM 2662 C CA . SER C 1 56 ? 23.553 -19.195 14.843 1.00 26.05 54 SER C CA 1
ATOM 2663 C C . SER C 1 56 ? 22.782 -18.438 13.759 1.00 28.35 54 SER C C 1
ATOM 2664 O O . SER C 1 56 ? 21.548 -18.503 13.715 1.00 32.11 54 SER C O 1
ATOM 2667 N N . PHE C 1 57 ? 23.459 -17.721 12.878 1.00 27.13 55 PHE C N 1
ATOM 2668 C CA . PHE C 1 57 ? 22.710 -17.030 11.825 1.00 25.77 55 PHE C CA 1
ATOM 2669 C C . PHE C 1 57 ? 21.839 -15.915 12.364 1.00 25.68 55 PHE C C 1
ATOM 2670 O O . PHE C 1 57 ? 21.800 -14.838 11.785 1.00 26.77 55 PHE C O 1
ATOM 2678 N N . LYS C 1 58 ? 21.114 -16.172 13.446 1.00 25.55 56 LYS C N 1
ATOM 2679 C CA . LYS C 1 58 ? 20.317 -15.118 14.060 1.00 27.38 56 LYS C CA 1
ATOM 2680 C C . LYS C 1 58 ? 21.357 -14.222 14.741 1.00 28.44 56 LYS C C 1
ATOM 2681 O O . LYS C 1 58 ? 21.158 -13.013 14.897 1.00 28.28 56 LYS C O 1
ATOM 2687 N N . HIS C 1 59 ? 22.477 -14.847 15.119 1.00 28.27 57 HIS C N 1
ATOM 2688 C CA . HIS C 1 59 ? 23.597 -14.182 15.771 1.00 27.01 57 HIS C CA 1
ATOM 2689 C C . HIS C 1 59 ? 24.120 -13.193 14.760 1.00 27.91 57 HIS C C 1
ATOM 2690 O O . HIS C 1 59 ? 24.629 -12.134 15.109 1.00 28.68 57 HIS C O 1
ATOM 2697 N N . LEU C 1 60 ? 24.014 -13.566 13.492 1.00 29.60 58 LEU C N 1
ATOM 2698 C CA . LEU C 1 60 ? 24.413 -12.677 12.411 1.00 31.44 58 LEU C CA 1
ATOM 2699 C C . LEU C 1 60 ? 23.113 -11.894 12.159 1.00 32.03 58 LEU C C 1
ATOM 2700 O O . LEU C 1 60 ? 22.052 -12.284 12.644 1.00 33.57 58 LEU C O 1
ATOM 2705 N N . GLY C 1 61 ? 23.161 -10.798 11.424 1.00 32.30 59 GLY C N 1
ATOM 2706 C CA . GLY C 1 61 ? 21.935 -10.033 11.246 1.00 31.49 59 GLY C CA 1
ATOM 2707 C C . GLY C 1 61 ? 20.826 -10.675 10.435 1.00 30.08 59 GLY C C 1
ATOM 2708 O O . GLY C 1 61 ? 20.002 -9.970 9.851 1.00 32.30 59 GLY C O 1
ATOM 2709 N N . PHE C 1 62 ? 20.778 -11.998 10.399 1.00 26.34 60 PHE C N 1
ATOM 2710 C CA . PHE C 1 62 ? 19.762 -12.672 9.608 1.00 25.12 60 PHE C CA 1
ATOM 2711 C C . PHE C 1 62 ? 18.367 -12.671 10.205 1.00 25.24 60 PHE C C 1
ATOM 2712 O O . PHE C 1 62 ? 18.186 -12.914 11.398 1.00 25.36 60 PHE C O 1
ATOM 2720 N N . SER C 1 63 ? 17.378 -12.397 9.358 1.00 24.64 61 SER C N 1
ATOM 2721 C CA . SER C 1 63 ? 15.984 -12.376 9.788 1.00 24.15 61 SER C CA 1
ATOM 2722 C C . SER C 1 63 ? 15.414 -13.791 9.790 1.00 22.54 61 SER C C 1
ATOM 2723 O O . SER C 1 63 ? 15.816 -14.637 8.995 1.00 20.75 61 SER C O 1
ATOM 2726 N N . LEU C 1 64 ? 14.477 -14.041 10.692 1.00 22.69 62 LEU C N 1
ATOM 2727 C CA . LEU C 1 64 ? 13.847 -15.348 10.799 1.00 22.72 62 LEU C CA 1
ATOM 2728 C C . LEU C 1 64 ? 13.595 -15.980 9.437 1.00 23.19 62 LEU C C 1
ATOM 2729 O O . LEU C 1 64 ? 14.047 -17.095 9.179 1.00 23.96 62 LEU C O 1
ATOM 2734 N N . GLY C 1 65 ? 12.880 -15.270 8.567 1.00 23.30 63 GLY C N 1
ATOM 2735 C CA . GLY C 1 65 ? 12.599 -15.789 7.238 1.00 22.85 63 GLY C CA 1
ATOM 2736 C C . GLY C 1 65 ? 13.849 -16.221 6.487 1.00 23.81 63 GLY C C 1
ATOM 2737 O O . GLY C 1 65 ? 13.912 -17.329 5.952 1.00 23.66 63 GLY C O 1
ATOM 2738 N N . GLU C 1 66 ? 14.843 -15.342 6.429 1.00 24.31 64 GLU C N 1
ATOM 2739 C CA . GLU C 1 66 ? 16.098 -15.660 5.762 1.00 26.23 64 GLU C CA 1
ATOM 2740 C C . GLU C 1 66 ? 16.699 -16.940 6.355 1.00 25.05 64 GLU C C 1
ATOM 2741 O O . GLU C 1 66 ? 17.218 -17.795 5.637 1.00 24.87 64 GLU C O 1
ATOM 2747 N N . ILE C 1 67 ? 16.610 -17.061 7.676 1.00 23.78 65 ILE C N 1
ATOM 2748 C CA . ILE C 1 67 ? 17.133 -18.212 8.392 1.00 21.58 65 ILE C CA 1
ATOM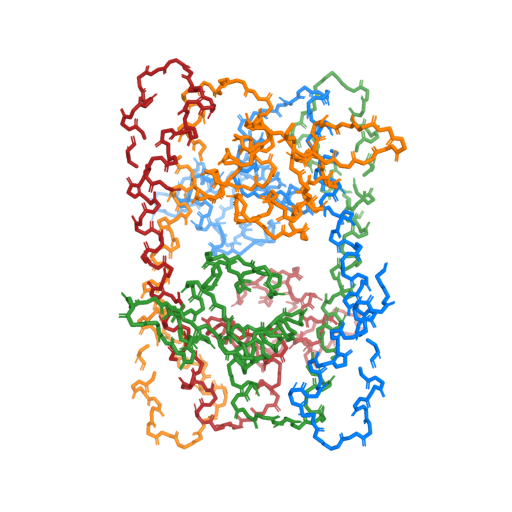 2749 C C . ILE C 1 67 ? 16.499 -19.522 7.952 1.00 20.41 65 ILE C C 1
ATOM 2750 O O . ILE C 1 67 ? 17.213 -20.505 7.761 1.00 21.47 65 ILE C O 1
ATOM 2755 N N . GLN C 1 68 ? 15.174 -19.549 7.794 1.00 19.75 66 GLN C N 1
ATOM 2756 C CA . GLN C 1 68 ? 14.486 -20.772 7.359 1.00 17.86 66 GLN C CA 1
ATOM 2757 C C . GLN C 1 68 ? 15.031 -21.175 5.999 1.00 17.19 66 GLN C C 1
ATOM 2758 O O . GLN C 1 68 ? 15.313 -22.341 5.745 1.00 15.73 66 GLN C O 1
ATOM 2764 N N . ASN C 1 69 ? 15.187 -20.194 5.125 1.00 17.76 67 ASN C N 1
ATOM 2765 C CA . ASN C 1 69 ? 15.725 -20.464 3.813 1.00 19.94 67 ASN C CA 1
ATOM 2766 C C . ASN C 1 69 ? 17.145 -21.028 3.933 1.00 21.13 67 ASN C C 1
ATOM 2767 O O . ASN C 1 69 ? 17.479 -22.012 3.268 1.00 23.12 67 ASN C O 1
ATOM 2772 N N . ILE C 1 70 ? 17.974 -20.420 4.784 1.00 21.46 68 ILE C N 1
ATOM 2773 C CA . ILE C 1 70 ? 19.355 -20.884 4.967 1.00 21.18 68 ILE C CA 1
ATOM 2774 C C . ILE C 1 70 ? 19.372 -22.374 5.296 1.00 20.07 68 ILE C C 1
ATOM 2775 O O . ILE C 1 70 ? 20.060 -23.158 4.641 1.00 18.24 68 ILE C O 1
ATOM 2780 N N . ILE C 1 71 ? 18.615 -22.750 6.324 1.00 19.93 69 ILE C N 1
ATOM 2781 C CA . ILE C 1 71 ? 18.550 -24.136 6.784 1.00 19.29 69 ILE C CA 1
ATOM 2782 C C . ILE C 1 71 ? 18.041 -25.111 5.722 1.00 20.65 69 ILE C C 1
ATOM 2783 O O . ILE C 1 71 ? 18.679 -26.138 5.477 1.00 22.16 69 ILE C O 1
ATOM 2788 N N . LEU C 1 72 ? 16.916 -24.789 5.083 1.00 20.46 70 LEU C N 1
ATOM 2789 C CA . LEU C 1 72 ? 16.346 -25.643 4.038 1.00 21.83 70 LEU C CA 1
ATOM 2790 C C . LEU C 1 72 ? 17.316 -25.842 2.874 1.00 24.23 70 LEU C C 1
ATOM 2791 O O . LEU C 1 72 ? 17.314 -26.890 2.207 1.00 24.83 70 LEU C O 1
ATOM 2796 N N . GLN C 1 73 ? 18.147 -24.833 2.631 1.00 25.40 71 GLN C N 1
ATOM 2797 C CA . GLN C 1 73 ? 19.129 -24.901 1.561 1.00 25.48 71 GLN C CA 1
ATOM 2798 C C . GLN C 1 73 ? 20.205 -25.940 1.878 1.00 25.62 71 GLN C C 1
ATOM 2799 O O . GLN C 1 73 ? 20.796 -26.518 0.970 1.00 25.93 71 GLN C O 1
ATOM 2805 N N . ARG C 1 74 ? 20.448 -26.175 3.167 1.00 25.93 72 ARG C N 1
ATOM 2806 C CA . ARG C 1 74 ? 21.446 -27.151 3.629 1.00 26.65 72 ARG C CA 1
ATOM 2807 C C . ARG C 1 74 ? 22.900 -26.706 3.453 1.00 25.07 72 ARG C C 1
ATOM 2808 O O . ARG C 1 74 ? 23.733 -26.955 4.323 1.00 23.19 72 ARG C O 1
ATOM 2816 N N . ASP C 1 75 ? 23.192 -26.068 2.322 1.00 24.97 73 ASP C N 1
ATOM 2817 C CA . ASP C 1 75 ? 24.515 -25.515 2.029 1.00 25.66 73 ASP C CA 1
ATOM 2818 C C . ASP C 1 75 ? 24.297 -24.304 1.131 1.00 25.93 73 ASP C C 1
ATOM 2819 O O . ASP C 1 75 ? 23.431 -24.320 0.255 1.00 24.80 73 ASP C O 1
ATOM 2824 N N . ILE C 1 76 ? 25.067 -23.245 1.370 1.00 25.65 74 ILE C N 1
ATOM 2825 C CA . ILE C 1 76 ? 24.940 -22.017 0.590 1.00 25.84 74 ILE C CA 1
ATOM 2826 C C . ILE C 1 76 ? 26.272 -21.585 -0.031 1.00 25.61 74 ILE C C 1
ATOM 2827 O O . ILE C 1 76 ? 27.343 -21.880 0.504 1.00 25.60 74 ILE C O 1
ATOM 2832 N N . GLU C 1 77 ? 26.196 -20.890 -1.164 1.00 24.94 75 GLU C N 1
ATOM 2833 C CA . GLU C 1 77 ? 27.388 -20.432 -1.864 1.00 22.65 75 GLU C CA 1
ATOM 2834 C C . GLU C 1 77 ? 28.231 -19.587 -0.937 1.00 22.22 75 GLU C C 1
ATOM 2835 O O . GLU C 1 77 ? 27.799 -18.539 -0.478 1.00 23.69 75 GLU C O 1
ATOM 2841 N N . THR C 1 78 ? 29.443 -20.047 -0.672 1.00 20.65 76 THR C N 1
ATOM 2842 C CA . THR C 1 78 ? 30.349 -19.347 0.207 1.00 20.45 76 THR C CA 1
ATOM 2843 C C . THR C 1 78 ? 30.620 -17.903 -0.201 1.00 23.25 76 THR C C 1
ATOM 2844 O O . THR C 1 78 ? 30.618 -17.007 0.641 1.00 24.12 76 THR C O 1
ATOM 2848 N N . GLU C 1 79 ? 30.847 -17.671 -1.488 1.00 25.21 77 GLU C N 1
ATOM 2849 C CA . GLU C 1 79 ? 31.157 -16.327 -1.962 1.00 27.53 77 GLU C CA 1
ATOM 2850 C C . GLU C 1 79 ? 30.126 -15.271 -1.579 1.00 26.47 77 GLU C C 1
ATOM 2851 O O . GLU C 1 79 ? 30.484 -14.238 -1.008 1.00 27.14 77 GLU C O 1
ATOM 2857 N N . VAL C 1 80 ? 28.857 -15.507 -1.896 1.00 25.23 78 VAL C N 1
ATOM 2858 C CA . VAL C 1 80 ? 27.821 -14.543 -1.544 1.00 25.55 78 VAL C CA 1
ATOM 2859 C C . VAL C 1 80 ? 27.676 -14.428 -0.031 1.00 26.29 78 VAL C C 1
ATOM 2860 O O . VAL C 1 80 ? 27.610 -13.329 0.512 1.00 26.62 78 VAL C O 1
ATOM 2864 N N . PHE C 1 81 ? 27.638 -15.567 0.646 1.00 27.62 79 PHE C N 1
ATOM 2865 C CA . PHE C 1 81 ? 27.513 -15.588 2.093 1.00 29.60 79 PHE C CA 1
ATOM 2866 C C . PHE C 1 81 ? 28.561 -14.711 2.787 1.00 30.79 79 PHE C C 1
ATOM 2867 O O . PHE C 1 81 ? 28.211 -13.822 3.565 1.00 31.67 79 PHE C O 1
ATOM 2875 N N . LEU C 1 82 ? 29.841 -14.951 2.515 1.00 31.07 80 LEU C N 1
ATOM 2876 C CA . LEU C 1 82 ? 30.890 -14.153 3.146 1.00 32.43 80 LEU C CA 1
ATOM 2877 C C . LEU C 1 82 ? 30.797 -12.680 2.765 1.00 33.55 80 LEU C C 1
ATOM 2878 O O . LEU C 1 82 ? 31.344 -11.809 3.455 1.00 32.38 80 LEU C O 1
ATOM 2883 N N . ARG C 1 83 ? 30.104 -12.399 1.667 1.00 34.89 81 ARG C N 1
ATOM 2884 C CA . ARG C 1 83 ? 29.940 -11.019 1.225 1.00 36.54 81 ARG C CA 1
ATOM 2885 C C . ARG C 1 83 ? 28.895 -10.352 2.122 1.00 35.95 81 ARG C C 1
ATOM 2886 O O . ARG C 1 83 ? 29.011 -9.174 2.448 1.00 35.53 81 ARG C O 1
ATOM 2894 N N . GLN C 1 84 ? 27.879 -11.115 2.520 1.00 35.35 82 GLN C N 1
ATOM 2895 C CA . GLN C 1 84 ? 26.837 -10.595 3.398 1.00 35.93 82 GLN C CA 1
ATOM 2896 C C . GLN C 1 84 ? 27.405 -10.427 4.805 1.00 36.35 82 GLN C C 1
ATOM 2897 O O . GLN C 1 84 ? 27.128 -9.445 5.493 1.00 36.39 82 GLN C O 1
ATOM 2911 N N . HIS C 1 86 ? 30.477 -9.852 5.519 1.00 35.38 84 HIS C N 1
ATOM 2912 C CA . HIS C 1 86 ? 31.422 -8.747 5.542 1.00 34.45 84 HIS C CA 1
ATOM 2913 C C . HIS C 1 86 ? 30.665 -7.424 5.584 1.00 32.40 84 HIS C C 1
ATOM 2914 O O . HIS C 1 86 ? 31.171 -6.417 6.098 1.00 31.40 84 HIS C O 1
ATOM 2921 N N . PHE C 1 87 ? 29.450 -7.434 5.043 1.00 28.75 85 PHE C N 1
ATOM 2922 C CA . PHE C 1 87 ? 28.597 -6.254 5.049 1.00 26.10 85 PHE C CA 1
ATOM 2923 C C . PHE C 1 87 ? 28.211 -5.999 6.509 1.00 25.64 85 PHE C C 1
ATOM 2924 O O . PHE C 1 87 ? 28.425 -4.913 7.045 1.00 25.05 85 PHE C O 1
ATOM 2932 N N . GLN C 1 88 ? 27.640 -7.021 7.139 1.00 25.42 86 GLN C N 1
ATOM 2933 C CA . GLN C 1 88 ? 27.226 -6.950 8.532 1.00 24.32 86 GLN C CA 1
ATOM 2934 C C . GLN C 1 88 ? 28.403 -6.528 9.399 1.00 23.59 86 GLN C C 1
ATOM 2935 O O . GLN C 1 88 ? 28.225 -5.903 10.446 1.00 24.10 86 GLN C O 1
ATOM 2941 N N . ARG C 1 89 ? 29.610 -6.875 8.967 1.00 22.14 87 ARG C N 1
ATOM 2942 C CA . ARG C 1 89 ? 30.790 -6.499 9.723 1.00 23.20 87 ARG C CA 1
ATOM 2943 C C . ARG C 1 89 ? 30.923 -4.972 9.697 1.00 23.08 87 ARG C C 1
ATOM 2944 O O . ARG C 1 89 ? 31.223 -4.354 10.719 1.00 22.79 87 ARG C O 1
ATOM 2952 N N . GLU C 1 90 ? 30.695 -4.365 8.533 1.00 21.35 88 GLU C N 1
ATOM 2953 C CA . GLU C 1 90 ? 30.763 -2.914 8.419 1.00 21.50 88 GLU C CA 1
ATOM 2954 C C . GLU C 1 90 ? 29.615 -2.298 9.224 1.00 21.55 88 GLU C C 1
ATOM 2955 O O . GLU C 1 90 ? 29.765 -1.250 9.854 1.00 21.76 88 GLU C O 1
ATOM 2961 N N . VAL C 1 91 ? 28.456 -2.941 9.191 1.00 20.58 89 VAL C N 1
ATOM 2962 C CA . VAL C 1 91 ? 27.317 -2.436 9.941 1.00 21.05 89 VAL C CA 1
ATOM 2963 C C . VAL C 1 91 ? 27.659 -2.430 11.430 1.00 21.90 89 VAL C C 1
ATOM 2964 O O . VAL C 1 91 ? 27.406 -1.444 12.124 1.00 21.04 89 VAL C O 1
ATOM 2968 N N . LEU C 1 92 ? 28.249 -3.522 11.914 1.00 20.55 90 LEU C N 1
ATOM 2969 C CA . LEU C 1 92 ? 28.621 -3.598 13.318 1.00 21.51 90 LEU C CA 1
ATOM 2970 C C . LEU C 1 92 ? 29.732 -2.599 13.672 1.00 22.36 90 LEU C C 1
ATOM 2971 O O . LEU C 1 92 ? 29.681 -1.959 14.727 1.00 23.62 90 LEU C O 1
ATOM 2976 N N . LEU C 1 93 ? 30.733 -2.455 12.808 1.00 21.26 91 LEU C N 1
ATOM 2977 C CA . LEU C 1 93 ? 31.799 -1.497 13.083 1.00 20.57 91 LEU C CA 1
ATOM 2978 C C . LEU C 1 93 ? 31.259 -0.062 13.123 1.00 21.47 91 LEU C C 1
ATOM 2979 O O . LEU C 1 93 ? 31.788 0.788 13.840 1.00 22.86 91 LEU C O 1
ATOM 2984 N N . ALA C 1 94 ? 30.208 0.215 12.356 1.00 21.08 92 ALA C N 1
ATOM 2985 C CA . ALA C 1 94 ? 29.633 1.556 12.346 1.00 20.84 92 ALA C CA 1
ATOM 2986 C C . ALA C 1 94 ? 28.910 1.798 13.664 1.00 21.63 92 ALA C C 1
ATOM 2987 O O . ALA C 1 94 ? 28.960 2.885 14.228 1.00 22.34 92 ALA C O 1
ATOM 2989 N N . GLU C 1 95 ? 28.244 0.763 14.150 1.00 23.34 93 GLU C N 1
ATOM 2990 C CA . GLU C 1 95 ? 27.500 0.839 15.391 1.00 24.57 93 GLU C CA 1
ATOM 2991 C C . GLU C 1 95 ? 28.474 0.994 16.546 1.00 26.54 93 GLU C C 1
ATOM 2992 O O . GLU C 1 95 ? 28.240 1.756 17.485 1.00 26.03 93 GLU C O 1
ATOM 2998 N N . GLN C 1 96 ? 29.581 0.269 16.457 1.00 29.35 94 GLN C N 1
ATOM 2999 C CA . GLN C 1 96 ? 30.604 0.296 17.490 1.00 31.44 94 GLN C CA 1
ATOM 3000 C C . GLN C 1 96 ? 31.203 1.687 17.641 1.00 31.67 94 GLN C C 1
ATOM 3001 O O . GLN C 1 96 ? 31.454 2.138 18.761 1.00 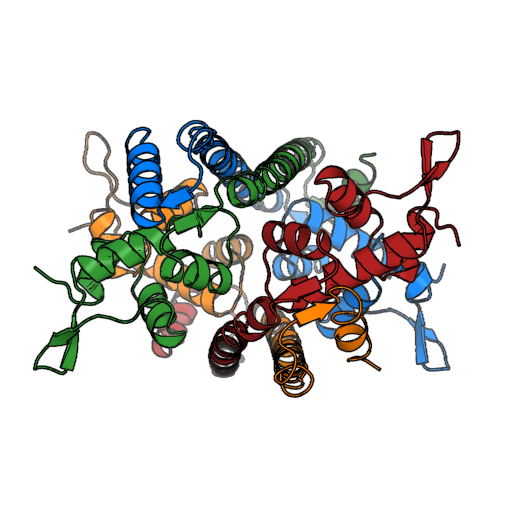31.95 94 GLN C O 1
ATOM 3007 N N . GLU C 1 97 ? 31.428 2.371 16.523 1.00 32.51 95 GLU C N 1
ATOM 3008 C CA . GLU C 1 97 ? 31.986 3.719 16.581 1.00 33.79 95 GLU C CA 1
ATOM 3009 C C . GLU C 1 97 ? 30.937 4.736 16.972 1.00 32.23 95 GLU C C 1
ATOM 3010 O O . GLU C 1 97 ? 31.247 5.780 17.541 1.00 32.49 95 GLU C O 1
ATOM 3016 N N . ARG C 1 98 ? 29.690 4.409 16.671 1.00 30.52 96 ARG C N 1
ATOM 3017 C CA . ARG C 1 98 ? 28.562 5.256 17.001 1.00 29.18 96 ARG C CA 1
ATOM 3018 C C . ARG C 1 98 ? 28.469 5.296 18.531 1.00 28.20 96 ARG C C 1
ATOM 3019 O O . ARG C 1 98 ? 28.383 6.367 19.127 1.00 28.17 96 ARG C O 1
ATOM 3027 N N . ILE C 1 99 ? 28.505 4.123 19.162 1.00 26.25 97 ILE C N 1
ATOM 3028 C CA . ILE C 1 99 ? 28.417 4.027 20.622 1.00 23.47 97 ILE C CA 1
ATOM 3029 C C . ILE C 1 99 ? 29.585 4.764 21.279 1.00 22.25 97 ILE C C 1
ATOM 3030 O O . ILE C 1 99 ? 29.430 5.418 22.316 1.00 20.69 97 ILE C O 1
ATOM 3035 N N . ALA C 1 100 ? 30.758 4.642 20.668 1.00 21.39 98 ALA C N 1
ATOM 3036 C CA . ALA C 1 100 ? 31.952 5.293 21.173 1.00 19.83 98 ALA C CA 1
ATOM 3037 C C . ALA C 1 100 ? 31.692 6.784 21.272 1.00 20.04 98 ALA C C 1
ATOM 3038 O O . ALA C 1 100 ? 32.041 7.414 22.266 1.00 20.32 98 ALA C O 1
ATOM 3040 N N . LYS C 1 101 ? 31.073 7.340 20.235 1.00 20.31 99 LYS C N 1
ATOM 3041 C CA . LYS C 1 101 ? 30.744 8.755 20.209 1.00 20.63 99 LYS C CA 1
ATOM 3042 C C . LYS C 1 101 ? 29.675 9.075 21.254 1.00 21.56 99 LYS C C 1
ATOM 3043 O O . LYS C 1 101 ? 29.828 10.008 22.032 1.00 24.63 99 LYS C O 1
ATOM 3049 N N . VAL C 1 102 ? 28.591 8.311 21.268 1.00 20.67 100 VAL C N 1
ATOM 3050 C CA . VAL C 1 102 ? 27.521 8.540 22.232 1.00 21.04 100 VAL C CA 1
ATOM 3051 C C . VAL C 1 102 ? 28.042 8.530 23.665 1.00 23.28 100 VAL C C 1
ATOM 3052 O O . VAL C 1 102 ? 27.663 9.382 24.466 1.00 23.65 100 VAL C O 1
ATOM 3056 N N . LEU C 1 103 ? 28.915 7.574 23.985 1.00 24.37 101 LEU C N 1
ATOM 3057 C CA . LEU C 1 103 ? 29.482 7.471 25.333 1.00 24.75 101 LEU C CA 1
ATOM 3058 C C . LEU C 1 103 ? 30.328 8.688 25.741 1.00 24.77 101 LEU C C 1
ATOM 3059 O O . LEU C 1 103 ? 30.207 9.194 26.859 1.00 24.00 101 LEU C O 1
ATOM 3064 N N . SER C 1 104 ? 31.191 9.151 24.847 1.00 24.20 102 SER C N 1
ATOM 3065 C CA . SER C 1 104 ? 32.013 10.298 25.171 1.00 26.56 102 SER C CA 1
ATOM 3066 C C . SER C 1 104 ? 31.135 11.535 25.296 1.00 27.09 102 SER C C 1
ATOM 3067 O O . SER C 1 104 ? 31.417 12.420 26.103 1.00 25.53 102 SER C O 1
ATOM 3070 N N . HIS C 1 105 ? 30.066 11.588 24.503 1.00 28.58 103 HIS C N 1
ATOM 3071 C CA . HIS C 1 105 ? 29.128 12.711 24.556 1.00 29.87 103 HIS C CA 1
ATOM 3072 C C . HIS C 1 105 ? 28.433 12.663 25.907 1.00 30.43 103 HIS C C 1
ATOM 3073 O O . HIS C 1 105 ? 28.178 13.695 26.523 1.00 29.72 103 HIS C O 1
ATOM 3088 N N . ASP C 1 107 ? 29.595 11.364 28.770 1.00 35.90 105 ASP C N 1
ATOM 3089 C CA . ASP C 1 107 ? 30.492 11.781 29.837 1.00 36.62 105 ASP C CA 1
ATOM 3090 C C . ASP C 1 107 ? 30.711 13.284 29.882 1.00 36.21 105 ASP C C 1
ATOM 3091 O O . ASP C 1 107 ? 30.866 13.856 30.959 1.00 36.32 105 ASP C O 1
ATOM 3096 N N . GLU C 1 108 ? 30.724 13.921 28.715 1.00 35.45 106 GLU C N 1
ATOM 3097 C CA . GLU C 1 108 ? 30.899 15.364 28.636 1.00 35.70 106 GLU C CA 1
ATOM 3098 C C . GLU C 1 108 ? 29.743 16.056 29.328 1.00 35.90 106 GLU C C 1
ATOM 3099 O O . GLU C 1 108 ? 29.941 16.890 30.211 1.00 36.81 106 GLU C O 1
ATOM 3113 N N . THR C 1 110 ? 27.522 14.717 31.283 1.00 34.03 108 THR C N 1
ATOM 3114 C CA . THR C 1 110 ? 27.465 14.252 32.657 1.00 32.96 108 THR C CA 1
ATOM 3115 C C . THR C 1 110 ? 28.326 15.128 33.558 1.00 32.83 108 THR C C 1
ATOM 3116 O O . THR C 1 110 ? 27.861 15.599 34.586 1.00 31.95 108 THR C O 1
ATOM 3120 N N . LYS C 1 111 ? 29.571 15.360 33.150 1.00 33.57 109 LYS C N 1
ATOM 3121 C CA . LYS C 1 111 ? 30.505 16.181 33.916 1.00 34.85 109 LYS C CA 1
ATOM 3122 C C . LYS C 1 111 ? 30.107 17.660 33.998 1.00 33.48 109 LYS C C 1
ATOM 3123 O O . LYS C 1 111 ? 30.364 18.318 35.009 1.00 32.88 109 LYS C O 1
ATOM 3129 N N . LYS C 1 112 ? 29.496 18.176 32.934 1.00 31.71 110 LYS C N 1
ATOM 3130 C CA . LYS C 1 112 ? 29.064 19.576 32.884 1.00 30.42 110 LYS C CA 1
ATOM 3131 C C . LYS C 1 112 ? 27.894 19.911 33.800 1.00 29.00 110 LYS C C 1
ATOM 3132 O O . LYS C 1 112 ? 27.905 20.935 34.470 1.00 28.08 110 LYS C O 1
ATOM 3138 N N . PHE C 1 113 ? 26.881 19.056 33.817 1.00 28.39 111 PHE C N 1
ATOM 3139 C CA . PHE C 1 113 ? 25.701 19.305 34.637 1.00 29.67 111 PHE C CA 1
ATOM 3140 C C . PHE C 1 113 ? 25.821 18.692 36.026 1.00 30.01 111 PHE C C 1
ATOM 3141 O O . PHE C 1 113 ? 24.914 18.794 36.850 1.00 29.91 111 PHE C O 1
ATOM 3149 N N . GLN C 1 114 ? 26.963 18.069 36.273 1.00 31.16 112 GLN C N 1
ATOM 3150 C CA . GLN C 1 114 ? 27.258 17.410 37.540 1.00 32.97 112 GLN C CA 1
ATOM 3151 C C . GLN C 1 114 ? 27.012 18.246 38.815 1.00 33.46 112 GLN C C 1
ATOM 3152 O O . GLN C 1 114 ? 26.434 17.748 39.785 1.00 32.79 112 GLN C O 1
ATOM 3158 N N . LYS C 1 115 ? 27.446 19.506 38.814 1.00 33.41 113 LYS C N 1
ATOM 3159 C CA . LYS C 1 115 ? 27.272 20.372 39.976 1.00 33.55 113 LYS C CA 1
ATOM 3160 C C . LYS C 1 115 ? 26.003 21.237 40.031 1.00 34.34 113 LYS C C 1
ATOM 3161 O O . LYS C 1 115 ? 25.917 22.130 40.865 1.00 35.92 113 LYS C O 1
ATOM 3167 N N . GLU C 1 116 ? 25.031 20.994 39.153 1.00 35.03 114 GLU C N 1
ATOM 3168 C CA . GLU C 1 116 ? 23.783 21.764 39.153 1.00 33.94 114 GLU C CA 1
ATOM 3169 C C . GLU C 1 116 ? 22.758 21.115 40.088 1.00 33.93 114 GLU C C 1
ATOM 3170 O O . GLU C 1 116 ? 22.828 19.920 40.350 1.00 32.01 114 GLU C O 1
ATOM 3176 N N . GLU C 1 117 ? 21.808 21.900 40.595 1.00 35.52 115 GLU C N 1
ATOM 3177 C CA . GLU C 1 117 ? 20.773 21.350 41.475 1.00 36.63 115 GLU C CA 1
ATOM 3178 C C . GLU C 1 117 ? 19.826 20.515 40.628 1.00 36.18 115 GLU C C 1
ATOM 3179 O O . GLU C 1 117 ? 19.555 19.347 40.922 1.00 36.78 115 GLU C O 1
ATOM 3185 N N . ARG C 1 118 ? 19.306 21.144 39.583 1.00 34.15 116 ARG C N 1
ATOM 3186 C CA . ARG C 1 118 ? 18.402 20.485 38.663 1.00 32.04 116 ARG C CA 1
ATOM 3187 C C . ARG C 1 118 ? 19.055 20.492 37.290 1.00 30.28 116 ARG C C 1
ATOM 3188 O O . ARG C 1 118 ? 19.886 21.349 36.998 1.00 28.64 116 ARG C O 1
ATOM 3196 N N . VAL C 1 119 ? 18.697 19.516 36.462 1.00 28.10 117 VAL C N 1
ATOM 3197 C CA . VAL C 1 119 ? 19.219 19.437 35.110 1.00 25.70 117 VAL C CA 1
ATOM 3198 C C . VAL C 1 119 ? 18.105 19.947 34.215 1.00 24.73 117 VAL C C 1
ATOM 3199 O O . VAL C 1 119 ? 17.067 19.303 34.093 1.00 23.14 117 VAL C O 1
ATOM 3203 N N . ASN C 1 120 ? 18.301 21.111 33.606 1.00 23.14 118 ASN C N 1
ATOM 3204 C CA . ASN C 1 120 ? 17.267 21.642 32.732 1.00 22.89 118 ASN C CA 1
ATOM 3205 C C . ASN C 1 120 ? 17.322 20.868 31.426 1.00 23.41 118 ASN C C 1
ATOM 3206 O O . ASN C 1 120 ? 18.303 20.961 30.682 1.00 23.83 118 ASN C O 1
ATOM 3211 N N . VAL C 1 121 ? 16.273 20.093 31.163 1.00 22.40 119 VAL C N 1
ATOM 3212 C CA . VAL C 1 121 ? 16.204 19.274 29.957 1.00 22.64 119 VAL C CA 1
ATOM 3213 C C . VAL C 1 121 ? 16.480 20.054 28.674 1.00 23.67 119 VAL C C 1
ATOM 3214 O O . VAL C 1 121 ? 17.289 19.631 27.853 1.00 24.77 119 VAL C O 1
ATOM 3218 N N . ALA C 1 122 ? 15.816 21.192 28.507 1.00 24.25 120 ALA C N 1
ATOM 3219 C CA . ALA C 1 122 ? 16.001 22.023 27.322 1.00 24.42 120 ALA C CA 1
ATOM 3220 C C . ALA C 1 122 ? 17.448 22.468 27.137 1.00 24.78 120 ALA C C 1
ATOM 3221 O O . ALA C 1 122 ? 17.975 22.449 26.024 1.00 24.51 120 ALA C O 1
ATOM 3223 N N . LEU C 1 123 ? 18.091 22.878 28.224 1.00 24.59 121 LEU C N 1
ATOM 3224 C CA . LEU C 1 123 ? 19.471 23.335 28.133 1.00 25.12 121 LEU C CA 1
ATOM 3225 C C . LEU C 1 123 ? 20.412 22.173 27.834 1.00 25.14 121 LEU C C 1
ATOM 3226 O O . LEU C 1 123 ? 21.286 22.264 26.969 1.00 22.31 121 LEU C O 1
ATOM 3231 N N . PHE C 1 124 ? 20.218 21.080 28.565 1.00 27.79 122 PHE C N 1
ATOM 3232 C CA . PHE C 1 124 ? 21.016 19.873 28.400 1.00 28.26 122 PHE C CA 1
ATOM 3233 C C . PHE C 1 124 ? 21.039 19.524 26.916 1.00 28.89 122 PHE C C 1
ATOM 3234 O O . PHE C 1 124 ? 22.108 19.392 26.316 1.00 29.94 122 PHE C O 1
ATOM 3242 N N . SER C 1 125 ? 19.847 19.390 26.340 1.00 28.80 123 SER C N 1
ATOM 3243 C CA . SER C 1 125 ? 19.681 19.055 24.928 1.00 29.54 123 SER C CA 1
ATOM 3244 C C . SER C 1 125 ? 20.396 20.060 24.053 1.00 28.79 123 SER C C 1
ATOM 3245 O O . SER C 1 125 ? 21.017 19.706 23.055 1.00 28.51 123 SER C O 1
ATOM 3248 N N . SER C 1 126 ? 20.296 21.322 24.437 1.00 30.20 124 SER C N 1
ATOM 3249 C CA . SER C 1 126 ? 20.935 22.390 23.690 1.00 30.93 124 SER C CA 1
ATOM 3250 C C . SER C 1 126 ? 22.454 22.209 23.631 1.00 31.37 124 SER C C 1
ATOM 3251 O O . SER C 1 126 ? 23.047 22.287 22.555 1.00 31.41 124 SER C O 1
ATOM 3254 N N . PHE C 1 127 ? 23.079 21.964 24.780 1.00 31.05 125 PHE C N 1
ATOM 3255 C CA . PHE C 1 127 ? 24.524 21.779 24.826 1.00 30.84 125 PHE C CA 1
ATOM 3256 C C . PHE C 1 127 ? 24.961 20.550 24.063 1.00 30.70 125 PHE C C 1
ATOM 3257 O O . PHE C 1 127 ? 25.995 20.549 23.398 1.00 28.87 125 PHE C O 1
ATOM 3265 N N . LEU C 1 128 ? 24.172 19.493 24.173 1.00 33.07 126 LEU C N 1
ATOM 3266 C CA . LEU C 1 128 ? 24.486 18.254 23.484 1.00 36.28 126 LEU C CA 1
ATOM 3267 C C . LEU C 1 128 ? 24.468 18.526 21.990 1.00 38.90 126 LEU C C 1
ATOM 3268 O O . LEU C 1 128 ? 25.419 18.203 21.279 1.00 39.25 126 LEU C O 1
ATOM 3273 N N . GLN C 1 129 ? 23.380 19.131 21.524 1.00 40.95 127 GLN C N 1
ATOM 3274 C CA . GLN C 1 129 ? 23.228 19.455 20.116 1.00 43.73 127 GLN C CA 1
ATOM 3275 C C . GLN C 1 129 ? 24.462 20.212 19.624 1.00 45.92 127 GLN C C 1
ATOM 3276 O O . GLN C 1 129 ? 25.007 19.917 18.559 1.00 44.86 127 GLN C O 1
ATOM 3282 N N . THR C 1 130 ? 24.910 21.179 20.420 1.00 48.81 128 THR C N 1
ATOM 3283 C CA . THR C 1 130 ? 26.064 21.994 20.063 1.00 52.10 128 THR C CA 1
ATOM 3284 C C . THR C 1 130 ? 27.351 21.179 19.954 1.00 55.01 128 THR C C 1
ATOM 3285 O O . THR C 1 130 ? 28.452 21.737 19.895 1.00 54.19 128 THR C O 1
ATOM 3289 N N . PHE C 1 131 ? 27.216 19.856 19.925 1.00 58.04 129 PHE C N 1
ATOM 3290 C CA . PHE C 1 131 ? 28.385 19.002 19.790 1.00 60.02 129 PHE C CA 1
ATOM 3291 C C . PHE C 1 131 ? 28.609 18.628 18.336 1.00 61.37 129 PHE C C 1
ATOM 3292 O O . PHE C 1 131 ? 28.206 17.560 17.865 1.00 60.72 129 PHE C O 1
ATOM 3300 N N . ILE C 1 132 ? 29.256 19.564 17.646 1.00 63.94 130 ILE C N 1
ATOM 3301 C CA . ILE C 1 132 ? 29.602 19.475 16.235 1.00 64.92 130 ILE C CA 1
ATOM 3302 C C . ILE C 1 132 ? 30.836 20.359 16.003 1.00 66.06 130 ILE C C 1
ATOM 3303 O O . ILE C 1 132 ? 31.231 21.092 16.942 1.00 65.59 130 ILE C O 1
ATOM 3308 N N . LEU D 1 3 ? 19.512 14.356 -13.840 1.00 27.11 1 LEU D N 1
ATOM 3309 C CA . LEU D 1 3 ? 19.221 14.896 -12.475 1.00 28.01 1 LEU D CA 1
ATOM 3310 C C . LEU D 1 3 ? 20.424 14.801 -11.524 1.00 27.03 1 LEU D C 1
ATOM 3311 O O . LEU D 1 3 ? 21.268 13.918 -11.653 1.00 26.14 1 LEU D O 1
ATOM 3316 N N . ALA D 1 4 ? 20.498 15.727 -10.574 1.00 26.60 2 ALA D N 1
ATOM 3317 C CA . ALA D 1 4 ? 21.584 15.746 -9.605 1.00 26.09 2 ALA D CA 1
ATOM 3318 C C . ALA D 1 4 ? 21.063 16.215 -8.256 1.00 27.35 2 ALA D C 1
ATOM 3319 O O . ALA D 1 4 ? 20.365 17.229 -8.159 1.00 27.78 2 ALA D O 1
ATOM 3321 N N . TRP D 1 5 ? 21.411 15.473 -7.212 1.00 27.35 3 TRP D N 1
ATOM 3322 C CA . TRP D 1 5 ? 20.969 15.809 -5.871 1.00 27.21 3 TRP D CA 1
ATOM 3323 C C . TRP D 1 5 ? 22.098 15.919 -4.846 1.00 27.43 3 TRP D C 1
ATOM 3324 O O . TRP D 1 5 ? 22.853 14.962 -4.628 1.00 26.48 3 TRP D O 1
ATOM 3335 N N . LEU D 1 6 ? 22.208 17.094 -4.227 1.00 26.46 4 LEU D N 1
ATOM 3336 C CA . LEU D 1 6 ? 23.181 17.306 -3.168 1.00 23.42 4 LEU D CA 1
ATOM 3337 C C . LEU D 1 6 ? 22.518 16.512 -2.064 1.00 23.58 4 LEU D C 1
ATOM 3338 O O . LEU D 1 6 ? 21.286 16.456 -2.008 1.00 22.47 4 LEU D O 1
ATOM 3343 N N . ILE D 1 7 ? 23.318 15.891 -1.202 1.00 23.97 5 ILE D N 1
ATOM 3344 C CA . ILE D 1 7 ? 22.779 15.045 -0.144 1.00 24.18 5 ILE D CA 1
ATOM 3345 C C . ILE D 1 7 ? 21.485 15.545 0.492 1.00 25.45 5 ILE D C 1
ATOM 3346 O O . ILE D 1 7 ? 20.494 14.811 0.566 1.00 25.08 5 ILE D O 1
ATOM 3351 N N . SER D 1 8 ? 21.478 16.800 0.919 1.00 25.96 6 SER D N 1
ATOM 3352 C CA . SER D 1 8 ? 20.298 17.368 1.560 1.00 26.36 6 SER D CA 1
ATOM 3353 C C . SER D 1 8 ? 19.054 17.404 0.678 1.00 25.98 6 SER D C 1
ATOM 3354 O O . SER D 1 8 ? 17.942 17.257 1.166 1.00 27.76 6 SER D O 1
ATOM 3357 N N . GLU D 1 9 ? 19.230 17.608 -0.619 1.00 25.87 7 GLU D N 1
ATOM 3358 C CA . GLU D 1 9 ? 18.085 17.646 -1.525 1.00 24.62 7 GLU D CA 1
ATOM 3359 C C . GLU D 1 9 ? 17.652 16.214 -1.782 1.00 23.71 7 GLU D C 1
ATOM 3360 O O . GLU D 1 9 ? 16.474 15.935 -1.987 1.00 22.65 7 GLU D O 1
ATOM 3366 N N . PHE D 1 10 ? 18.622 15.307 -1.784 1.00 23.29 8 PHE D N 1
ATOM 3367 C CA . PHE D 1 10 ? 18.329 13.906 -2.019 1.00 23.64 8 PHE D CA 1
ATOM 3368 C C . PHE D 1 10 ? 17.508 13.383 -0.840 1.00 22.97 8 PHE D C 1
ATOM 3369 O O . PHE D 1 10 ? 16.493 12.709 -1.015 1.00 19.64 8 PHE D O 1
ATOM 3377 N N . ALA D 1 11 ? 17.957 13.717 0.364 1.00 23.09 9 ALA D N 1
ATOM 3378 C CA . ALA D 1 11 ? 17.287 13.302 1.584 1.00 23.16 9 ALA D CA 1
ATOM 3379 C C . ALA D 1 11 ? 15.816 13.688 1.512 1.00 23.97 9 ALA D C 1
ATOM 3380 O O . ALA D 1 11 ? 14.916 12.860 1.698 1.00 24.90 9 ALA D O 1
ATOM 3382 N N . SER D 1 12 ? 15.587 14.957 1.219 1.00 23.85 10 SER D N 1
ATOM 3383 C CA . SER D 1 12 ? 14.250 15.513 1.140 1.00 25.25 10 SER D CA 1
ATOM 3384 C C . SER D 1 12 ? 13.308 14.880 0.119 1.00 25.91 10 SER D C 1
ATOM 3385 O O . SER D 1 12 ? 12.123 14.698 0.397 1.00 26.79 10 SER D O 1
ATOM 3388 N N . VAL D 1 13 ? 13.829 14.553 -1.057 1.00 26.26 11 VAL D N 1
ATOM 3389 C CA . VAL D 1 13 ? 13.019 13.960 -2.112 1.00 26.72 11 VAL D CA 1
ATOM 3390 C C . VAL D 1 13 ? 12.739 12.472 -1.878 1.00 29.32 11 VAL D C 1
ATOM 3391 O O . VAL D 1 13 ? 11.843 11.895 -2.496 1.00 28.47 11 VAL D O 1
ATOM 3395 N N . GLY D 1 14 ? 13.498 11.855 -0.978 1.00 31.74 12 GLY D N 1
ATOM 3396 C CA . GLY D 1 14 ? 13.307 10.442 -0.698 1.00 34.92 12 GLY D CA 1
ATOM 3397 C C . GLY D 1 14 ? 12.842 10.207 0.728 1.00 38.18 12 GLY D C 1
ATOM 3398 O O . GLY D 1 14 ? 12.867 9.077 1.227 1.00 39.41 12 GLY D O 1
ATOM 3399 N N . ASP D 1 15 ? 12.407 11.283 1.379 1.00 38.70 13 ASP D N 1
ATOM 3400 C CA . ASP D 1 15 ? 11.929 11.236 2.756 1.00 38.51 13 ASP D CA 1
ATOM 3401 C C . ASP D 1 15 ? 12.819 10.364 3.639 1.00 37.54 13 ASP D C 1
ATOM 3402 O O . ASP D 1 15 ? 12.363 9.464 4.347 1.00 37.98 13 ASP D O 1
ATOM 3407 N N . VAL D 1 16 ? 14.108 10.661 3.577 1.00 35.40 14 VAL D N 1
ATOM 3408 C CA . VAL D 1 16 ? 15.125 9.968 4.342 1.00 32.74 14 VAL D CA 1
ATOM 3409 C C . VAL D 1 16 ? 15.997 11.076 4.911 1.00 31.27 14 VAL D C 1
ATOM 3410 O O . VAL D 1 16 ? 16.107 12.137 4.309 1.00 31.45 14 VAL D O 1
ATOM 3414 N N . THR D 1 17 ? 16.603 10.850 6.068 1.00 29.24 15 THR D N 1
ATOM 3415 C CA . THR D 1 17 ? 17.453 11.872 6.658 1.00 28.29 15 THR D CA 1
ATOM 3416 C C . THR D 1 17 ? 18.849 11.913 6.024 1.00 29.22 15 THR D C 1
ATOM 3417 O O . THR D 1 17 ? 19.320 10.933 5.432 1.00 29.41 15 THR D O 1
ATOM 3421 N N . VAL D 1 18 ? 19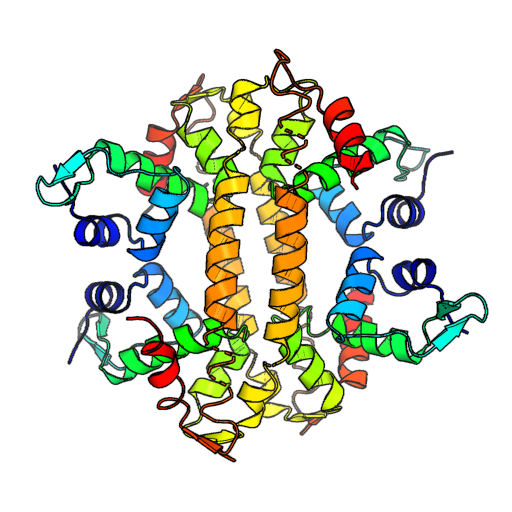.500 13.066 6.141 1.00 28.20 16 VAL D N 1
ATOM 3422 C CA . VAL D 1 18 ? 20.838 13.247 5.609 1.00 27.18 16 VAL D CA 1
ATOM 3423 C C . VAL D 1 18 ? 21.738 12.300 6.396 1.00 28.77 16 VAL D C 1
ATOM 3424 O O . VAL D 1 18 ? 22.763 11.819 5.904 1.00 28.30 16 VAL D O 1
ATOM 3428 N N . ARG D 1 19 ? 21.323 12.038 7.629 1.00 30.12 17 ARG D N 1
ATOM 3429 C CA . ARG D 1 19 ? 22.039 11.159 8.543 1.00 31.86 17 ARG D CA 1
ATOM 3430 C C . ARG D 1 19 ? 22.016 9.706 8.047 1.00 29.45 17 ARG D C 1
ATOM 3431 O O . ARG D 1 19 ? 23.034 9.015 8.074 1.00 26.52 17 ARG D O 1
ATOM 3439 N N . ALA D 1 20 ? 20.857 9.257 7.576 1.00 27.64 18 ALA D N 1
ATOM 3440 C CA . ALA D 1 20 ? 20.704 7.900 7.065 1.00 26.68 18 ALA D CA 1
ATOM 3441 C C . ALA D 1 20 ? 21.554 7.680 5.811 1.00 27.80 18 ALA D C 1
ATOM 3442 O O . ALA D 1 20 ? 22.205 6.641 5.653 1.00 27.78 18 ALA D O 1
ATOM 3444 N N . LEU D 1 21 ? 21.539 8.668 4.923 1.00 26.92 19 LEU D N 1
ATOM 3445 C CA . LEU D 1 21 ? 22.292 8.606 3.675 1.00 26.79 19 LEU D CA 1
ATOM 3446 C C . LEU D 1 21 ? 23.788 8.435 3.883 1.00 27.70 19 LEU D C 1
ATOM 3447 O O . LEU D 1 21 ? 24.465 7.783 3.086 1.00 28.21 19 LEU D O 1
ATOM 3452 N N . ARG D 1 22 ? 24.300 9.050 4.943 1.00 29.81 20 ARG D N 1
ATOM 3453 C CA . ARG D 1 22 ? 25.721 8.969 5.270 1.00 31.02 20 ARG D CA 1
ATOM 3454 C C . ARG D 1 22 ? 26.058 7.587 5.803 1.00 29.71 20 ARG D C 1
ATOM 3455 O O . ARG D 1 22 ? 27.182 7.098 5.658 1.00 29.92 20 ARG D O 1
ATOM 3463 N N . TYR D 1 23 ? 25.060 6.963 6.409 1.00 28.38 21 TYR D N 1
ATOM 3464 C CA . TYR D 1 23 ? 25.199 5.631 6.957 1.00 27.82 21 TYR D CA 1
ATOM 3465 C C . TYR D 1 23 ? 25.158 4.621 5.805 1.00 27.21 21 TYR D C 1
ATOM 3466 O O . TYR D 1 23 ? 25.981 3.709 5.745 1.00 26.34 21 TYR D O 1
ATOM 3475 N N . TYR D 1 24 ? 24.205 4.787 4.889 1.00 27.86 22 TYR D N 1
ATOM 3476 C CA . TYR D 1 24 ? 24.093 3.863 3.764 1.00 28.36 22 TYR D CA 1
ATOM 3477 C C . TYR D 1 24 ? 25.344 3.976 2.912 1.00 28.27 22 TYR D C 1
ATOM 3478 O O . TYR D 1 24 ? 25.729 3.039 2.214 1.00 29.37 22 TYR D O 1
ATOM 3487 N N . ASP D 1 25 ? 25.971 5.141 2.973 1.00 27.01 23 ASP D N 1
ATOM 3488 C CA . ASP D 1 25 ? 27.178 5.395 2.219 1.00 27.35 23 ASP D CA 1
ATOM 3489 C C . ASP D 1 25 ? 28.326 4.699 2.948 1.00 27.70 23 ASP D C 1
ATOM 3490 O O . ASP D 1 25 ? 29.138 4.001 2.341 1.00 27.44 23 ASP D O 1
ATOM 3495 N N . LYS D 1 26 ? 28.376 4.875 4.261 1.00 27.27 24 LYS D N 1
ATOM 3496 C CA . LYS D 1 26 ? 29.431 4.276 5.056 1.00 28.27 24 LYS D CA 1
ATOM 3497 C C . LYS D 1 26 ? 29.430 2.750 4.935 1.00 28.92 24 LYS D C 1
ATOM 3498 O O . LYS D 1 26 ? 30.460 2.154 4.599 1.00 29.44 24 LYS D O 1
ATOM 3504 N N . ILE D 1 27 ? 28.289 2.114 5.197 1.00 28.44 25 ILE D N 1
ATOM 3505 C CA . ILE D 1 27 ? 28.212 0.651 5.121 1.00 28.82 25 ILE D CA 1
ATOM 3506 C C . ILE D 1 27 ? 28.207 0.134 3.691 1.00 30.10 25 ILE D C 1
ATOM 3507 O O . ILE D 1 27 ? 28.159 -1.075 3.456 1.00 30.55 25 ILE D O 1
ATOM 3512 N N . ASN D 1 28 ? 28.246 1.063 2.741 1.00 31.96 26 ASN D N 1
ATOM 3513 C CA . ASN D 1 28 ? 28.261 0.749 1.316 1.00 31.73 26 ASN D CA 1
ATOM 3514 C C . ASN D 1 28 ? 26.951 0.169 0.761 1.00 31.63 26 ASN D C 1
ATOM 3515 O O . ASN D 1 28 ? 26.966 -0.645 -0.164 1.00 32.30 26 ASN D O 1
ATOM 3520 N N . LEU D 1 29 ? 25.822 0.593 1.318 1.00 29.34 27 LEU D N 1
ATOM 3521 C CA . LEU D 1 29 ? 24.527 0.120 0.848 1.00 29.07 27 LEU D CA 1
ATOM 3522 C C . LEU D 1 29 ? 24.081 1.024 -0.303 1.00 29.23 27 LEU D C 1
ATOM 3523 O O . LEU D 1 29 ? 23.458 0.578 -1.267 1.00 27.05 27 LEU D O 1
ATOM 3528 N N . LEU D 1 30 ? 24.400 2.308 -0.180 1.00 28.26 28 LEU D N 1
ATOM 3529 C CA . LEU D 1 30 ? 24.063 3.266 -1.207 1.00 26.43 28 LEU D CA 1
ATOM 3530 C C . LEU D 1 30 ? 25.061 4.400 -1.247 1.00 26.69 28 LEU D C 1
ATOM 3531 O O . LEU D 1 30 ? 25.004 5.324 -0.440 1.00 27.44 28 LEU D O 1
ATOM 3536 N N . LYS D 1 31 ? 25.983 4.317 -2.195 1.00 26.58 29 LYS D N 1
ATOM 3537 C CA . LYS D 1 31 ? 26.985 5.351 -2.384 1.00 26.87 29 LYS D CA 1
ATOM 3538 C C . LYS D 1 31 ? 26.547 6.227 -3.556 1.00 26.76 29 LYS D C 1
ATOM 3539 O O . LYS D 1 31 ? 26.019 5.727 -4.542 1.00 27.83 29 LYS D O 1
ATOM 3545 N N . PRO D 1 32 ? 26.745 7.546 -3.457 1.00 27.31 30 PRO D N 1
ATOM 3546 C CA . PRO D 1 32 ? 26.350 8.443 -4.553 1.00 29.73 30 PRO D CA 1
ATOM 3547 C C . PRO D 1 32 ? 27.171 8.164 -5.812 1.00 28.90 30 PRO D C 1
ATOM 3548 O O . PRO D 1 32 ? 28.377 7.956 -5.727 1.00 31.05 30 PRO D O 1
ATOM 3552 N N . SER D 1 33 ? 26.522 8.162 -6.971 1.00 29.18 31 SER D N 1
ATOM 3553 C CA . SER D 1 33 ? 27.209 7.890 -8.232 1.00 30.72 31 SER D CA 1
ATOM 3554 C C . SER D 1 33 ? 28.192 8.974 -8.642 1.00 31.88 31 SER D C 1
ATOM 3555 O O . SER D 1 33 ? 29.088 8.736 -9.440 1.00 31.51 31 SER D O 1
ATOM 3558 N N . ASP D 1 34 ? 28.017 10.170 -8.100 1.00 33.99 32 ASP D N 1
ATOM 3559 C CA . ASP D 1 34 ? 28.904 11.272 -8.425 1.00 34.80 32 ASP D CA 1
ATOM 3560 C C . ASP D 1 34 ? 29.274 12.156 -7.248 1.00 33.98 32 ASP D C 1
ATOM 3561 O O . ASP D 1 34 ? 28.592 12.201 -6.230 1.00 33.99 32 ASP D O 1
ATOM 3566 N N . TYR D 1 35 ? 30.377 12.865 -7.406 1.00 34.21 33 TYR D N 1
ATOM 3567 C CA . TYR D 1 35 ? 30.834 13.777 -6.384 1.00 34.49 33 TYR D CA 1
ATOM 3568 C C . TYR D 1 35 ? 31.124 15.110 -7.027 1.00 33.67 33 TYR D C 1
ATOM 3569 O O . TYR D 1 35 ? 31.492 15.196 -8.195 1.00 34.65 33 TYR D O 1
ATOM 3578 N N . THR D 1 36 ? 30.926 16.152 -6.247 1.00 33.42 34 THR D N 1
ATOM 3579 C CA . THR D 1 36 ? 31.184 17.506 -6.678 1.00 32.67 34 THR D CA 1
ATOM 3580 C C . THR D 1 36 ? 32.719 17.578 -6.708 1.00 32.91 34 THR D C 1
ATOM 3581 O O . THR D 1 36 ? 33.393 16.692 -6.193 1.00 33.96 34 THR D O 1
ATOM 3585 N N . GLU D 1 37 ? 33.289 18.613 -7.295 1.00 33.62 35 GLU D N 1
ATOM 3586 C CA . GLU D 1 37 ? 34.743 18.672 -7.349 1.00 35.74 35 GLU D CA 1
ATOM 3587 C C . GLU D 1 37 ? 35.345 19.074 -6.004 1.00 35.72 35 GLU D C 1
ATOM 3588 O O . GLU D 1 37 ? 36.556 19.005 -5.816 1.00 36.87 35 GLU D O 1
ATOM 3594 N N . GLY D 1 38 ? 34.492 19.477 -5.068 1.00 35.34 36 GLY D N 1
ATOM 3595 C CA . GLY D 1 38 ? 34.964 19.879 -3.756 1.00 34.80 36 GLY D CA 1
ATOM 3596 C C . GLY D 1 38 ? 34.548 18.943 -2.629 1.00 35.34 36 GLY D C 1
ATOM 3597 O O . GLY D 1 38 ? 34.360 19.380 -1.488 1.00 34.58 36 GLY D O 1
ATOM 3598 N N . GLY D 1 39 ? 34.386 17.660 -2.947 1.00 34.44 37 GLY D N 1
ATOM 3599 C CA . GLY D 1 39 ? 34.013 16.688 -1.935 1.00 32.61 37 GLY D CA 1
ATOM 3600 C C . GLY D 1 39 ? 32.536 16.363 -1.780 1.00 31.82 37 GLY D C 1
ATOM 3601 O O . GLY D 1 39 ? 32.198 15.221 -1.465 1.00 31.27 37 GLY D O 1
ATOM 3602 N N . HIS D 1 40 ? 31.660 17.346 -1.995 1.00 30.69 38 HIS D N 1
ATOM 3603 C CA . HIS D 1 40 ? 30.210 17.151 -1.855 1.00 28.60 38 HIS D CA 1
ATOM 3604 C C . HIS D 1 40 ? 29.668 16.046 -2.746 1.00 27.01 38 HIS D C 1
ATOM 3605 O O . HIS D 1 40 ? 29.980 15.971 -3.925 1.00 24.91 38 HIS D O 1
ATOM 3612 N N . ARG D 1 41 ? 28.840 15.184 -2.181 1.00 27.82 39 ARG D N 1
ATOM 3613 C CA . ARG D 1 41 ? 28.313 14.094 -2.970 1.00 30.05 39 ARG D CA 1
ATOM 3614 C C . ARG D 1 41 ? 27.122 14.498 -3.830 1.00 29.53 39 ARG D C 1
ATOM 3615 O O . ARG D 1 41 ? 26.349 15.387 -3.470 1.00 30.48 39 ARG D O 1
ATOM 3623 N N . LEU D 1 42 ? 27.003 13.845 -4.982 1.00 27.53 40 LEU D N 1
ATOM 3624 C CA . LEU D 1 42 ? 25.934 14.110 -5.924 1.00 28.49 40 LEU D CA 1
ATOM 3625 C C . LEU D 1 42 ? 25.183 12.841 -6.292 1.00 28.85 40 LEU D C 1
ATOM 3626 O O . LEU D 1 42 ? 25.760 11.903 -6.835 1.00 29.03 40 LEU D O 1
ATOM 3631 N N . TYR D 1 43 ? 23.887 12.820 -6.014 1.00 29.30 41 TYR D N 1
ATOM 3632 C CA . TYR D 1 43 ? 23.079 11.648 -6.309 1.00 30.55 41 TYR D CA 1
ATOM 3633 C C . TYR D 1 43 ? 22.379 11.734 -7.659 1.00 32.61 41 TYR D C 1
ATOM 3634 O O . TYR D 1 43 ? 21.887 12.791 -8.054 1.00 32.43 41 TYR D O 1
ATOM 3643 N N . THR D 1 44 ? 22.332 10.599 -8.351 1.00 35.88 42 THR D N 1
ATOM 3644 C CA . THR D 1 44 ? 21.704 10.490 -9.668 1.00 38.47 42 THR D CA 1
ATOM 3645 C C . THR D 1 44 ? 20.325 9.842 -9.571 1.00 38.53 42 THR D C 1
ATOM 3646 O O . THR D 1 44 ? 19.932 9.356 -8.521 1.00 38.84 42 THR D O 1
ATOM 3650 N N . LYS D 1 45 ? 19.596 9.825 -10.676 1.00 40.93 43 LYS D N 1
ATOM 3651 C CA . LYS D 1 45 ? 18.272 9.214 -10.696 1.00 43.23 43 LYS D CA 1
ATOM 3652 C C . LYS D 1 45 ? 18.410 7.731 -10.366 1.00 42.35 43 LYS D C 1
ATOM 3653 O O . LYS D 1 45 ? 17.529 7.139 -9.742 1.00 42.92 43 LYS D O 1
ATOM 3659 N N . ASP D 1 46 ? 19.516 7.130 -10.788 1.00 42.08 44 ASP D N 1
ATOM 3660 C CA . ASP D 1 46 ? 19.746 5.716 -10.516 1.00 43.46 44 ASP D CA 1
ATOM 3661 C C . ASP D 1 46 ? 19.812 5.504 -9.010 1.00 42.14 44 ASP D C 1
ATOM 3662 O O . ASP D 1 46 ? 19.183 4.592 -8.463 1.00 41.43 44 ASP D O 1
ATOM 3667 N N . ASP D 1 47 ? 20.582 6.357 -8.343 1.00 39.64 45 ASP D N 1
ATOM 3668 C CA . ASP D 1 47 ? 20.702 6.279 -6.905 1.00 37.25 45 ASP D CA 1
ATOM 3669 C C . ASP D 1 47 ? 19.299 6.371 -6.295 1.00 37.05 45 ASP D C 1
ATOM 3670 O O . ASP D 1 47 ? 18.993 5.681 -5.318 1.00 37.88 45 ASP D O 1
ATOM 3675 N N . LEU D 1 48 ? 18.437 7.203 -6.875 1.00 35.46 46 LEU D N 1
ATOM 3676 C CA . LEU D 1 48 ? 17.085 7.346 -6.350 1.00 34.71 46 LEU D CA 1
ATOM 3677 C C . LEU D 1 48 ? 16.324 6.023 -6.405 1.00 34.10 46 LEU D C 1
ATOM 3678 O O . LEU D 1 48 ? 15.513 5.734 -5.520 1.00 32.03 46 LEU D O 1
ATOM 3683 N N . TYR D 1 49 ? 16.579 5.225 -7.442 1.00 32.93 47 TYR D N 1
ATOM 3684 C CA . TYR D 1 49 ? 15.914 3.932 -7.572 1.00 31.91 47 TYR D CA 1
ATOM 3685 C C . TYR D 1 49 ? 16.493 2.947 -6.571 1.00 30.41 47 TYR D C 1
ATOM 3686 O O . TYR D 1 49 ? 15.768 2.139 -5.992 1.00 29.63 47 TYR D O 1
ATOM 3695 N N . VAL D 1 50 ? 17.801 3.025 -6.362 1.00 28.94 48 VAL D N 1
ATOM 3696 C CA . VAL D 1 50 ? 18.462 2.158 -5.405 1.00 27.25 48 VAL D CA 1
ATOM 3697 C C . VAL D 1 50 ? 17.898 2.470 -4.035 1.00 26.77 48 VAL D C 1
ATOM 3698 O O . VAL D 1 50 ? 17.705 1.574 -3.223 1.00 25.90 48 VAL D O 1
ATOM 3702 N N . LEU D 1 51 ? 17.645 3.750 -3.781 1.00 27.41 49 LEU D N 1
ATOM 3703 C CA . LEU D 1 51 ? 17.099 4.174 -2.500 1.00 29.08 49 LEU D CA 1
ATOM 3704 C C . LEU D 1 51 ? 15.689 3.639 -2.356 1.00 29.24 49 LEU D C 1
ATOM 3705 O O . LEU D 1 51 ? 15.312 3.126 -1.297 1.00 28.79 49 LEU D O 1
ATOM 3710 N N . GLN D 1 52 ? 14.916 3.765 -3.431 1.00 30.07 50 GLN D N 1
ATOM 3711 C CA . GLN D 1 52 ? 13.537 3.285 -3.450 1.00 30.86 50 GLN D CA 1
ATOM 3712 C C . GLN D 1 52 ? 13.511 1.784 -3.192 1.00 30.42 50 GLN D C 1
ATOM 3713 O O . GLN D 1 52 ? 12.644 1.277 -2.474 1.00 28.48 50 GLN D O 1
ATOM 3719 N N . GLN D 1 53 ? 14.479 1.089 -3.784 1.00 30.60 51 GLN D N 1
ATOM 3720 C CA . GLN D 1 53 ? 14.619 -0.354 -3.634 1.00 31.74 51 GLN D CA 1
ATOM 3721 C C . GLN D 1 53 ? 14.973 -0.745 -2.199 1.00 31.65 51 GLN D C 1
ATOM 3722 O O . GLN D 1 53 ? 14.374 -1.665 -1.643 1.00 31.60 51 GLN D O 1
ATOM 3728 N N . ILE D 1 54 ? 15.939 -0.053 -1.593 1.00 30.86 52 ILE D N 1
ATOM 3729 C CA . ILE D 1 54 ? 16.318 -0.366 -0.220 1.00 29.00 52 ILE D CA 1
ATOM 3730 C C . ILE D 1 54 ? 15.069 -0.249 0.638 1.00 30.17 52 ILE D C 1
ATOM 3731 O O . ILE D 1 54 ? 14.819 -1.090 1.502 1.00 31.18 52 ILE D O 1
ATOM 3736 N N . GLN D 1 55 ? 14.291 0.801 0.386 1.00 30.49 53 GLN D N 1
ATOM 3737 C CA . GLN D 1 55 ? 13.051 1.052 1.114 1.00 30.72 53 GLN D CA 1
ATOM 3738 C C . GLN D 1 55 ? 12.047 -0.077 0.934 1.00 29.61 53 GLN D C 1
ATOM 3739 O O . GLN D 1 55 ? 11.442 -0.539 1.899 1.00 27.64 53 GLN D O 1
ATOM 3745 N N . SER D 1 56 ? 11.880 -0.516 -0.310 1.00 29.25 54 SER D N 1
ATOM 3746 C CA . SER D 1 56 ? 10.936 -1.577 -0.641 1.00 29.39 54 SER D CA 1
ATOM 3747 C C . SER D 1 56 ? 11.187 -2.910 0.057 1.00 30.00 54 SER D C 1
ATOM 3748 O O . SER D 1 56 ? 10.269 -3.503 0.630 1.00 29.95 54 SER D O 1
ATOM 3751 N N . PHE D 1 57 ? 12.427 -3.379 0.009 1.00 29.36 55 PHE D N 1
ATOM 3752 C CA . PHE D 1 57 ? 12.774 -4.660 0.602 1.00 30.29 55 PHE D CA 1
ATOM 3753 C C . PHE D 1 57 ? 12.892 -4.641 2.115 1.00 31.00 55 PHE D C 1
ATOM 3754 O O . PHE D 1 57 ? 12.741 -5.673 2.773 1.00 30.63 55 PHE D O 1
ATOM 3762 N N . LYS D 1 58 ? 13.166 -3.467 2.666 1.00 32.78 56 LYS D N 1
ATOM 3763 C CA . LYS D 1 58 ? 13.285 -3.321 4.108 1.00 33.30 56 LYS D CA 1
ATOM 3764 C C . LYS D 1 58 ? 11.873 -3.610 4.610 1.00 32.70 56 LYS D C 1
ATOM 3765 O O . LYS D 1 58 ? 11.670 -4.244 5.644 1.00 32.90 56 LYS D O 1
ATOM 3771 N N . HIS D 1 59 ? 10.913 -3.157 3.812 1.00 32.65 57 HIS D N 1
ATOM 3772 C CA . HIS D 1 59 ? 9.470 -3.296 4.025 1.00 33.62 57 HIS D CA 1
ATOM 3773 C C . HIS D 1 59 ? 9.040 -4.774 4.044 1.00 33.82 57 HIS D C 1
ATOM 3774 O O . HIS D 1 59 ? 8.061 -5.150 4.699 1.00 33.61 57 HIS D O 1
ATOM 3781 N N . LEU D 1 60 ? 9.780 -5.602 3.312 1.00 33.60 58 LEU D N 1
ATOM 3782 C CA . LEU D 1 60 ? 9.495 -7.025 3.213 1.00 32.58 58 LEU D CA 1
ATOM 3783 C C . LEU D 1 60 ? 10.146 -7.836 4.324 1.00 34.72 58 LEU D C 1
ATOM 3784 O O . LEU D 1 60 ? 9.926 -9.044 4.410 1.00 35.46 58 LEU D O 1
ATOM 3789 N N . GLY D 1 61 ? 10.956 -7.177 5.157 1.00 35.23 59 GLY D N 1
ATOM 3790 C CA . GLY D 1 61 ? 11.612 -7.857 6.264 1.00 33.57 59 GLY D CA 1
ATOM 3791 C C . GLY D 1 61 ? 13.030 -8.358 6.034 1.00 32.86 59 GLY D C 1
ATOM 3792 O O . GLY D 1 61 ? 13.610 -8.993 6.912 1.00 32.93 59 GLY D O 1
ATOM 3793 N N . PHE D 1 62 ? 13.587 -8.078 4.860 1.00 32.28 60 PHE D N 1
ATOM 3794 C CA . PHE D 1 62 ? 14.949 -8.499 4.513 1.00 32.21 60 PHE D CA 1
ATOM 3795 C C . PHE D 1 62 ? 16.022 -7.778 5.330 1.00 31.63 60 PHE D C 1
ATOM 3796 O O . PHE D 1 62 ? 15.908 -6.583 5.595 1.00 31.70 60 PHE D O 1
ATOM 3804 N N . SER D 1 6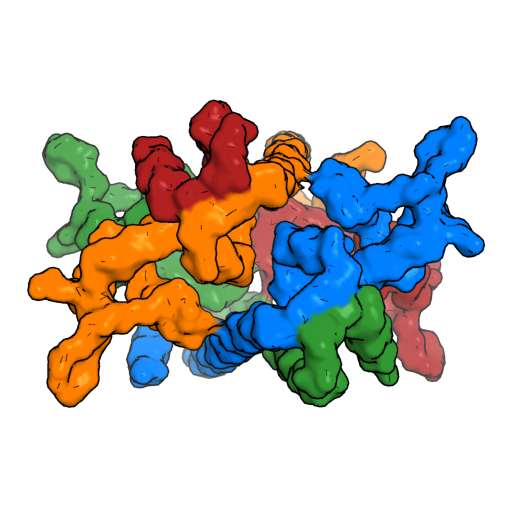3 ? 17.067 -8.497 5.724 1.00 31.08 61 SER D N 1
ATOM 3805 C CA . SER D 1 63 ? 18.138 -7.868 6.485 1.00 31.27 61 SER D CA 1
ATOM 3806 C C . SER D 1 63 ? 18.880 -6.946 5.532 1.00 31.19 61 SER D C 1
ATOM 3807 O O . SER D 1 63 ? 18.790 -7.111 4.310 1.00 30.90 61 SER D O 1
ATOM 3810 N N . LEU D 1 64 ? 19.597 -5.968 6.076 1.00 29.91 62 LEU D N 1
ATOM 3811 C CA . LEU D 1 64 ? 20.330 -5.042 5.224 1.00 30.51 62 LEU D CA 1
ATOM 3812 C C . LEU D 1 64 ? 21.361 -5.760 4.362 1.00 31.05 62 LEU D C 1
ATOM 3813 O O . LEU D 1 64 ? 21.684 -5.315 3.262 1.00 29.50 62 LEU D O 1
ATOM 3818 N N . GLY D 1 65 ? 21.872 -6.875 4.874 1.00 32.69 63 GLY D N 1
ATOM 3819 C CA . GLY D 1 65 ? 22.853 -7.649 4.134 1.00 33.47 63 GLY D CA 1
ATOM 3820 C C . GLY D 1 65 ? 22.263 -8.351 2.924 1.00 33.06 63 GLY D C 1
ATOM 3821 O O . GLY D 1 65 ? 22.875 -8.401 1.861 1.00 32.81 63 GLY D O 1
ATOM 3822 N N . GLU D 1 66 ? 21.068 -8.905 3.082 1.00 34.76 64 GLU D N 1
ATOM 3823 C CA . GLU D 1 66 ? 20.420 -9.594 1.981 1.00 35.61 64 GLU D CA 1
ATOM 3824 C C . GLU D 1 66 ? 19.956 -8.559 0.971 1.00 34.63 64 GLU D C 1
ATOM 3825 O O . GLU D 1 66 ? 20.044 -8.782 -0.240 1.00 34.21 64 GLU D O 1
ATOM 3831 N N . ILE D 1 67 ? 19.471 -7.423 1.472 1.00 32.76 65 ILE D N 1
ATOM 3832 C CA . ILE D 1 67 ? 18.993 -6.360 0.600 1.00 29.98 65 ILE D CA 1
ATOM 3833 C C . ILE D 1 67 ? 20.084 -5.944 -0.385 1.00 29.51 65 ILE D C 1
ATOM 3834 O O . ILE D 1 67 ? 19.829 -5.809 -1.581 1.00 28.54 65 ILE D O 1
ATOM 3839 N N . GLN D 1 68 ? 21.304 -5.768 0.112 1.00 28.54 66 GLN D N 1
ATOM 3840 C CA . GLN D 1 68 ? 22.409 -5.377 -0.751 1.00 29.29 66 GLN D CA 1
ATOM 3841 C C . GLN D 1 68 ? 22.603 -6.362 -1.903 1.00 30.77 66 GLN D C 1
ATOM 3842 O O . GLN D 1 68 ? 22.691 -5.972 -3.069 1.00 31.08 66 GLN D O 1
ATOM 3848 N N . ASN D 1 69 ? 22.686 -7.642 -1.559 1.00 32.19 67 ASN D N 1
ATOM 3849 C CA . ASN D 1 69 ? 22.880 -8.696 -2.545 1.00 32.25 67 ASN D CA 1
ATOM 3850 C C . ASN D 1 69 ? 21.822 -8.661 -3.630 1.00 31.57 67 ASN D C 1
ATOM 3851 O O . ASN D 1 69 ? 22.129 -8.850 -4.806 1.00 32.60 67 ASN D O 1
ATOM 3856 N N . ILE D 1 70 ? 20.574 -8.436 -3.221 1.00 30.75 68 ILE D N 1
ATOM 3857 C CA . ILE D 1 70 ? 19.440 -8.372 -4.140 1.00 29.09 68 ILE D CA 1
ATOM 3858 C C . ILE D 1 70 ? 19.591 -7.206 -5.105 1.00 28.80 68 ILE D C 1
ATOM 3859 O O . ILE D 1 70 ? 19.493 -7.380 -6.314 1.00 28.59 68 ILE D O 1
ATOM 3864 N N . ILE D 1 71 ? 19.829 -6.020 -4.552 1.00 28.72 69 ILE D N 1
ATOM 3865 C CA . ILE D 1 71 ? 19.997 -4.800 -5.331 1.00 28.84 69 ILE D CA 1
ATOM 3866 C C . ILE D 1 71 ? 21.215 -4.844 -6.253 1.00 30.99 69 ILE D C 1
ATOM 3867 O O . ILE D 1 71 ? 21.404 -3.960 -7.082 1.00 32.58 69 ILE D O 1
ATOM 3872 N N . LEU D 1 72 ? 22.048 -5.866 -6.113 1.00 32.28 70 LEU D N 1
ATOM 3873 C CA . LEU D 1 72 ? 23.229 -5.979 -6.959 1.00 34.60 70 LEU D CA 1
ATOM 3874 C C . LEU D 1 72 ? 23.004 -6.920 -8.152 1.00 36.84 70 LEU D C 1
ATOM 3875 O O . LEU D 1 72 ? 23.936 -7.282 -8.875 1.00 35.32 70 LEU D O 1
ATOM 3880 N N . GLN D 1 73 ? 21.751 -7.303 -8.364 1.00 40.09 71 GLN D N 1
ATOM 3881 C CA . GLN D 1 73 ? 21.410 -8.196 -9.462 1.00 41.99 71 GLN D CA 1
ATOM 3882 C C . GLN D 1 73 ? 20.201 -7.646 -10.204 1.00 43.51 71 GLN D C 1
ATOM 3883 O O . GLN D 1 73 ? 19.189 -7.322 -9.586 1.00 43.76 71 GLN D O 1
ATOM 3889 N N . ARG D 1 74 ? 20.305 -7.526 -11.524 1.00 44.95 72 ARG D N 1
ATOM 3890 C CA . ARG D 1 74 ? 19.183 -7.011 -12.304 1.00 46.58 72 ARG D CA 1
ATOM 3891 C C . ARG D 1 74 ? 17.957 -7.883 -12.085 1.00 45.48 72 ARG D C 1
ATOM 3892 O O . ARG D 1 74 ? 16.942 -7.410 -11.581 1.00 45.22 72 ARG D O 1
ATOM 3900 N N . ASP D 1 75 ? 18.065 -9.156 -12.459 1.00 44.11 73 ASP D N 1
ATOM 3901 C CA . ASP D 1 75 ? 16.969 -10.106 -12.309 1.00 43.05 73 ASP D CA 1
ATOM 3902 C C . ASP D 1 75 ? 17.252 -11.106 -11.194 1.00 41.40 73 ASP D C 1
ATOM 3903 O O . ASP D 1 75 ? 18.409 -11.340 -10.837 1.00 41.75 73 ASP D O 1
ATOM 3908 N N . ILE D 1 76 ? 16.188 -11.696 -10.654 1.00 38.50 74 ILE D N 1
ATOM 3909 C CA . ILE D 1 76 ? 16.309 -12.688 -9.589 1.00 35.50 74 ILE D CA 1
ATOM 3910 C C . ILE D 1 76 ? 15.130 -13.661 -9.646 1.00 33.67 74 ILE D C 1
ATOM 3911 O O . ILE D 1 76 ? 14.074 -13.330 -10.177 1.00 32.08 74 ILE D O 1
ATOM 3916 N N . GLU D 1 77 ? 15.308 -14.864 -9.112 1.00 33.35 75 GLU D N 1
ATOM 3917 C CA . GLU D 1 77 ? 14.219 -15.833 -9.120 1.00 33.12 75 GLU D CA 1
ATOM 3918 C C . GLU D 1 77 ? 13.103 -15.288 -8.217 1.00 31.49 75 GLU D C 1
ATOM 3919 O O . GLU D 1 77 ? 13.319 -15.010 -7.033 1.00 30.37 75 GLU D O 1
ATOM 3925 N N . THR D 1 78 ? 11.920 -15.119 -8.801 1.00 28.60 76 THR D N 1
ATOM 3926 C CA . THR D 1 78 ? 10.757 -14.600 -8.098 1.00 27.04 76 THR D CA 1
ATOM 3927 C C . THR D 1 78 ? 10.515 -15.276 -6.746 1.00 27.30 76 THR D C 1
ATOM 3928 O O . THR D 1 78 ? 9.970 -14.662 -5.829 1.00 26.92 76 THR D O 1
ATOM 3932 N N . GLU D 1 79 ? 10.933 -16.534 -6.622 1.00 26.82 77 GLU D N 1
ATOM 3933 C CA . GLU D 1 79 ? 10.775 -17.285 -5.379 1.00 24.81 77 GLU D CA 1
ATOM 3934 C C . GLU D 1 79 ? 11.423 -16.587 -4.181 1.00 24.28 77 GLU D C 1
ATOM 3935 O O . GLU D 1 79 ? 10.914 -16.662 -3.063 1.00 25.81 77 GLU D O 1
ATOM 3941 N N . VAL D 1 80 ? 12.550 -15.924 -4.408 1.00 22.82 78 VAL D N 1
ATOM 3942 C CA . VAL D 1 80 ? 13.247 -15.235 -3.332 1.00 21.27 78 VAL D CA 1
ATOM 3943 C C . VAL D 1 80 ? 12.298 -14.272 -2.615 1.00 21.09 78 VAL D C 1
ATOM 3944 O O . VAL D 1 80 ? 12.306 -14.172 -1.387 1.00 20.27 78 VAL D O 1
ATOM 3948 N N . PHE D 1 81 ? 11.470 -13.573 -3.382 1.00 20.89 79 PHE D N 1
ATOM 3949 C CA . PHE D 1 81 ? 10.505 -12.648 -2.792 1.00 21.17 79 PHE D CA 1
ATOM 3950 C C . PHE D 1 81 ? 9.290 -13.419 -2.255 1.00 21.65 79 PHE D C 1
ATOM 3951 O O . PHE D 1 81 ? 8.854 -13.213 -1.116 1.00 20.86 79 PHE D O 1
ATOM 3959 N N . LEU D 1 82 ? 8.753 -14.313 -3.082 1.00 20.05 80 LEU D N 1
ATOM 3960 C CA . LEU D 1 82 ? 7.584 -15.089 -2.706 1.00 18.80 80 LEU D CA 1
ATOM 3961 C C . LEU D 1 82 ? 7.750 -15.825 -1.392 1.00 19.40 80 LEU D C 1
ATOM 3962 O O . LEU D 1 82 ? 6.889 -15.731 -0.516 1.00 18.98 80 LEU D O 1
ATOM 3967 N N . ARG D 1 83 ? 8.853 -16.547 -1.231 1.00 19.08 81 ARG D N 1
ATOM 3968 C CA . ARG D 1 83 ? 9.052 -17.268 0.012 1.00 19.60 81 ARG D CA 1
ATOM 3969 C C . ARG D 1 83 ? 9.170 -16.295 1.187 1.00 20.64 81 ARG D C 1
ATOM 3970 O O . ARG D 1 83 ? 8.699 -16.581 2.284 1.00 21.44 81 ARG D O 1
ATOM 3978 N N . GLN D 1 84 ? 9.784 -15.140 0.946 1.00 20.79 82 GLN D N 1
ATOM 3979 C CA . GLN D 1 84 ? 9.984 -14.144 1.988 1.00 21.34 82 GLN D CA 1
ATOM 3980 C C . GLN D 1 84 ? 8.703 -13.483 2.485 1.00 22.03 82 GLN D C 1
ATOM 3981 O O . GLN D 1 84 ? 8.497 -13.324 3.688 1.00 21.73 82 GLN D O 1
ATOM 3995 N N . HIS D 1 86 ? 5.723 -14.660 2.147 1.00 22.36 84 HIS D N 1
ATOM 3996 C CA . HIS D 1 86 ? 4.934 -15.722 2.741 1.00 21.72 84 HIS D CA 1
ATOM 3997 C C . HIS D 1 86 ? 5.289 -15.854 4.219 1.00 21.69 84 HIS D C 1
ATOM 3998 O O . HIS D 1 86 ? 4.398 -15.890 5.075 1.00 20.93 84 HIS D O 1
ATOM 4005 N N . PHE D 1 87 ? 6.590 -15.909 4.508 1.00 21.98 85 PHE D N 1
ATOM 4006 C CA . PHE D 1 87 ? 7.092 -16.036 5.880 1.00 22.27 85 PHE D CA 1
ATOM 4007 C C . PHE D 1 87 ? 6.750 -14.811 6.728 1.00 22.60 85 PHE D C 1
ATOM 4008 O O . PHE D 1 87 ? 6.278 -14.935 7.863 1.00 23.20 85 PHE D O 1
ATOM 4016 N N . GLN D 1 88 ? 7.008 -13.629 6.177 1.00 21.98 86 GLN D N 1
ATOM 4017 C CA . GLN D 1 88 ? 6.714 -12.393 6.882 1.00 21.61 86 GLN D CA 1
ATOM 4018 C C . GLN D 1 88 ? 5.242 -12.320 7.199 1.00 21.20 86 GLN D C 1
ATOM 4019 O O . GLN D 1 88 ? 4.854 -11.800 8.247 1.00 21.41 86 GLN D O 1
ATOM 4025 N N . ARG D 1 89 ? 4.417 -12.837 6.292 1.00 19.87 87 ARG D N 1
ATOM 4026 C CA . ARG D 1 89 ? 2.980 -12.803 6.508 1.00 20.41 87 ARG D CA 1
ATOM 4027 C C . ARG D 1 89 ? 2.615 -13.496 7.815 1.00 20.63 87 ARG D C 1
ATOM 4028 O O . ARG D 1 89 ? 1.763 -13.011 8.558 1.00 22.70 87 ARG D O 1
ATOM 4036 N N . GLU D 1 90 ? 3.259 -14.625 8.096 1.00 19.79 88 GLU D N 1
ATOM 4037 C CA . GLU D 1 90 ? 2.999 -15.354 9.331 1.00 20.69 88 GLU D CA 1
ATOM 4038 C C . GLU D 1 90 ? 3.541 -14.541 10.504 1.00 21.08 88 GLU D C 1
ATOM 4039 O O . GLU D 1 90 ? 2.914 -14.464 11.568 1.00 21.75 88 GLU D O 1
ATOM 4045 N N . VAL D 1 91 ? 4.716 -13.946 10.310 1.00 18.93 89 VAL D N 1
ATOM 4046 C CA . VAL D 1 91 ? 5.328 -13.145 11.353 1.00 16.08 89 VAL D CA 1
ATOM 4047 C C . VAL D 1 91 ? 4.377 -12.010 11.741 1.00 16.42 89 VAL D C 1
ATOM 4048 O O . VAL D 1 91 ? 4.095 -11.813 12.920 1.00 14.43 89 VAL D O 1
ATOM 4052 N N . LEU D 1 92 ? 3.878 -11.282 10.745 1.00 17.91 90 LEU D N 1
ATOM 4053 C CA . LEU D 1 92 ? 2.961 -10.165 10.981 1.00 18.04 90 LEU D CA 1
ATOM 4054 C C . LEU D 1 92 ? 1.609 -10.597 11.529 1.00 19.11 90 LEU D C 1
ATOM 4055 O O . LEU D 1 92 ? 0.966 -9.836 12.250 1.00 20.56 90 LEU D O 1
ATOM 4060 N N . LEU D 1 93 ? 1.160 -11.801 11.188 1.00 17.79 91 LEU D N 1
ATOM 4061 C CA . LEU D 1 93 ? -0.105 -12.268 11.726 1.00 19.11 91 LEU D CA 1
ATOM 4062 C C . LEU D 1 93 ? 0.033 -12.569 13.221 1.00 19.81 91 LEU D C 1
ATOM 4063 O O . LEU D 1 93 ? -0.901 -12.364 13.998 1.00 20.74 91 LEU D O 1
ATOM 4068 N N . ALA D 1 94 ? 1.200 -13.055 13.624 1.00 19.64 92 ALA D N 1
ATOM 4069 C CA . ALA D 1 94 ? 1.437 -13.359 15.026 1.00 19.82 92 ALA D CA 1
ATOM 4070 C C . ALA D 1 94 ? 1.557 -12.057 15.799 1.00 20.45 92 ALA D C 1
ATOM 4071 O O . ALA D 1 94 ? 1.226 -11.986 16.982 1.00 21.76 92 ALA D O 1
ATOM 4073 N N . GLU D 1 95 ? 2.031 -11.023 15.116 1.00 22.12 93 GLU D N 1
ATOM 4074 C CA . GLU D 1 95 ? 2.194 -9.714 15.723 1.00 23.30 93 GLU D CA 1
ATOM 4075 C C . GLU D 1 95 ? 0.833 -9.060 15.959 1.00 25.35 93 GLU D C 1
ATOM 4076 O O . GLU D 1 95 ? 0.607 -8.445 17.006 1.00 25.55 93 GLU D O 1
ATOM 4082 N N . GLN D 1 96 ? -0.067 -9.189 14.985 1.00 25.46 94 GLN D N 1
ATOM 4083 C CA . GLN D 1 96 ? -1.406 -8.633 15.112 1.00 26.25 94 GLN D CA 1
ATOM 4084 C C . GLN D 1 96 ? -2.078 -9.210 16.352 1.00 28.04 94 GLN D C 1
ATOM 4085 O O . GLN D 1 96 ? -2.681 -8.482 17.150 1.00 27.50 94 GLN D O 1
ATOM 4091 N N . GLU D 1 97 ? -1.985 -10.530 16.499 1.00 29.91 95 GLU D N 1
ATOM 4092 C CA . GLU D 1 97 ? -2.576 -11.213 17.642 1.00 31.36 95 GLU D CA 1
ATOM 4093 C C . GLU D 1 97 ? -1.914 -10.733 18.919 1.00 29.56 95 GLU D C 1
ATOM 4094 O O . GLU D 1 97 ? -2.582 -10.349 19.881 1.00 27.95 95 GLU D O 1
ATOM 4100 N N . ARG D 1 98 ? -0.588 -10.761 18.926 1.00 27.67 96 ARG D N 1
ATOM 4101 C CA . ARG D 1 98 ? 0.135 -10.324 20.100 1.00 27.63 96 ARG D CA 1
ATOM 4102 C C . ARG D 1 98 ? -0.261 -8.913 20.527 1.00 26.45 96 ARG D C 1
ATOM 4103 O O . ARG D 1 98 ? -0.370 -8.639 21.716 1.00 27.57 96 ARG D O 1
ATOM 4111 N N . ILE D 1 99 ? -0.463 -8.021 19.558 1.00 23.89 97 ILE D N 1
ATOM 4112 C CA . ILE D 1 99 ? -0.856 -6.649 19.852 1.00 21.32 97 ILE D CA 1
ATOM 4113 C C . ILE D 1 99 ? -2.308 -6.549 20.308 1.00 20.98 97 ILE D C 1
ATOM 4114 O O . ILE D 1 99 ? -2.605 -5.877 21.291 1.00 21.34 97 ILE D O 1
ATOM 4119 N N . ALA D 1 100 ? -3.219 -7.199 19.595 1.00 20.51 98 ALA D N 1
ATOM 4120 C CA . ALA D 1 100 ? -4.629 -7.150 19.977 1.00 21.07 98 ALA D CA 1
ATOM 4121 C C . ALA D 1 100 ? -4.799 -7.581 21.432 1.00 22.62 98 ALA D C 1
ATOM 4122 O O . ALA D 1 100 ? -5.640 -7.034 22.152 1.00 24.56 98 ALA D O 1
ATOM 4124 N N . LYS D 1 101 ? -3.990 -8.546 21.866 1.00 23.20 99 LYS D N 1
ATOM 4125 C CA . LYS D 1 101 ? -4.049 -9.032 23.241 1.00 24.88 99 LYS D CA 1
ATOM 4126 C C . LYS D 1 101 ? -3.509 -7.986 24.228 1.00 25.08 99 LYS D C 1
ATOM 4127 O O . LYS D 1 101 ? -4.147 -7.696 25.241 1.00 24.88 99 LYS D O 1
ATOM 4133 N N . VAL D 1 102 ? -2.333 -7.430 23.933 1.00 24.39 100 VAL D N 1
ATOM 4134 C CA . VAL D 1 102 ? -1.739 -6.411 24.796 1.00 23.03 100 VAL D CA 1
ATOM 4135 C C . VAL D 1 102 ? -2.720 -5.247 24.970 1.00 22.46 100 VAL D C 1
ATOM 4136 O O . VAL D 1 102 ? -2.958 -4.793 26.082 1.00 22.50 100 VAL D O 1
ATOM 4140 N N . LEU D 1 103 ? -3.290 -4.765 23.872 1.00 22.11 101 LEU D N 1
ATOM 4141 C CA . LEU D 1 103 ? -4.241 -3.664 23.957 1.00 22.21 101 LEU D CA 1
ATOM 4142 C C . LEU D 1 103 ? -5.412 -4.032 24.864 1.00 22.61 101 LEU D C 1
ATOM 4143 O O . LEU D 1 103 ? -5.861 -3.223 25.664 1.00 21.34 101 LEU D O 1
ATOM 4148 N N . SER D 1 104 ? -5.894 -5.263 24.735 1.00 25.50 102 SER D N 1
ATOM 4149 C CA . SER D 1 104 ? -7.002 -5.756 25.550 1.00 26.75 102 SER D CA 1
ATOM 4150 C C . SER D 1 104 ? -6.630 -5.750 27.036 1.00 27.41 102 SER D C 1
ATOM 4151 O O . SER D 1 104 ? -7.440 -5.384 27.884 1.00 27.26 102 SER D O 1
ATOM 4154 N N . HIS D 1 105 ? -5.404 -6.170 27.338 1.00 28.85 103 HIS D N 1
ATOM 4155 C CA . HIS D 1 105 ? -4.898 -6.200 28.704 1.00 30.72 103 HIS D CA 1
ATOM 4156 C C . HIS D 1 105 ? -4.773 -4.790 29.297 1.00 32.76 103 HIS D C 1
ATOM 4157 O O . HIS D 1 105 ? -4.933 -4.600 30.502 1.00 31.68 103 HIS D O 1
ATOM 4172 N N . ASP D 1 107 ? -6.753 -2.254 28.599 1.00 40.48 105 ASP D N 1
ATOM 4173 C CA . ASP D 1 107 ? -8.106 -1.846 28.960 1.00 43.55 105 ASP D CA 1
ATOM 4174 C C . ASP D 1 107 ? -8.326 -2.304 30.395 1.00 44.80 105 ASP D C 1
ATOM 4175 O O . ASP D 1 107 ? -8.678 -1.505 31.266 1.00 45.99 105 ASP D O 1
ATOM 4180 N N . GLU D 1 108 ? -8.101 -3.594 30.636 1.00 44.61 106 GLU D N 1
ATOM 4181 C CA . GLU D 1 108 ? -8.257 -4.163 31.966 1.00 45.63 106 GLU D CA 1
ATOM 4182 C C . GLU D 1 108 ? -7.446 -3.411 33.006 1.00 45.44 106 GLU D C 1
ATOM 4183 O O . GLU D 1 108 ? -7.949 -3.097 34.083 1.00 45.97 106 GLU D O 1
ATOM 4197 N N . THR D 1 110 ? -6.391 -0.345 32.931 1.00 43.54 108 THR D N 1
ATOM 4198 C CA . THR D 1 110 ? -6.986 0.964 33.125 1.00 43.33 108 THR D CA 1
ATOM 4199 C C . THR D 1 110 ? -8.216 0.842 34.019 1.00 45.10 108 THR D C 1
ATOM 4200 O O . THR D 1 110 ? -8.408 1.635 34.939 1.00 45.89 108 THR D O 1
ATOM 4204 N N . LYS D 1 111 ? -9.038 -0.167 33.757 1.00 45.98 109 LYS D N 1
ATOM 4205 C CA . LYS D 1 111 ? -10.251 -0.370 34.536 1.00 47.10 109 LYS D CA 1
ATOM 4206 C C . LYS D 1 111 ? -10.001 -0.525 36.040 1.00 47.86 109 LYS D C 1
ATOM 4207 O O . LYS D 1 111 ? -10.736 0.038 36.850 1.00 48.23 109 LYS D O 1
ATOM 4213 N N . LYS D 1 112 ? -8.951 -1.261 36.403 1.00 49.29 110 LYS D N 1
ATOM 4214 C CA . LYS D 1 112 ? -8.613 -1.521 37.805 1.00 49.65 110 LYS D CA 1
ATOM 4215 C C . LYS D 1 112 ? -7.871 -0.465 38.633 1.00 49.24 110 LYS D C 1
ATOM 4216 O O . LYS D 1 112 ? -7.955 -0.496 39.858 1.00 49.59 110 LYS D O 1
ATOM 4222 N N . PHE D 1 113 ? -7.148 0.457 38.003 1.00 48.54 111 PHE D N 1
ATOM 4223 C CA . PHE D 1 113 ? -6.412 1.462 38.778 1.00 49.08 111 PHE D CA 1
ATOM 4224 C C . PHE D 1 113 ? -6.705 2.909 38.386 1.00 50.63 111 PHE D C 1
ATOM 4225 O O . PHE D 1 113 ? -6.101 3.847 38.907 1.00 50.02 111 PHE D O 1
ATOM 4233 N N . GLN D 1 114 ? -7.632 3.081 37.461 1.00 52.94 112 GLN D N 1
ATOM 4234 C CA . GLN D 1 114 ? -8.025 4.398 36.985 1.00 55.71 112 GLN D CA 1
ATOM 4235 C C . GLN D 1 114 ? -8.467 5.327 38.131 1.00 57.14 112 GLN D C 1
ATOM 4236 O O . GLN D 1 114 ? -8.309 6.547 38.048 1.00 57.25 112 GLN D O 1
ATOM 4242 N N . LYS D 1 115 ? -9.002 4.740 39.202 1.00 58.15 113 LYS D N 1
ATOM 4243 C CA . LYS D 1 115 ? -9.487 5.499 40.358 1.00 59.76 113 LYS D CA 1
ATOM 4244 C C . LYS D 1 115 ? -8.442 5.805 41.434 1.00 60.04 113 LYS D C 1
ATOM 4245 O O . LYS D 1 115 ? -8.478 6.869 42.056 1.00 60.09 113 LYS D O 1
ATOM 4251 N N . GLU D 1 116 ? -7.534 4.858 41.660 1.00 59.63 114 GLU D N 1
ATOM 4252 C CA . GLU D 1 116 ? -6.491 4.985 42.674 1.00 58.57 114 GLU D CA 1
ATOM 4253 C C . GLU D 1 116 ? -5.666 6.258 42.545 1.00 58.52 114 GLU D C 1
ATOM 4254 O O . GLU D 1 116 ? -5.591 6.850 41.472 1.00 58.91 114 GLU D O 1
ATOM 4260 N N . GLU D 1 117 ? -5.052 6.673 43.651 1.00 58.55 115 GLU D N 1
ATOM 4261 C CA . GLU D 1 117 ? -4.209 7.870 43.682 1.00 58.50 115 GLU D CA 1
ATOM 4262 C C . GLU D 1 117 ? -2.802 7.466 43.245 1.00 56.92 115 GLU D C 1
ATOM 4263 O O . GLU D 1 117 ? -2.007 8.291 42.793 1.00 56.86 115 GLU D O 1
ATOM 4269 N N . ARG D 1 118 ? -2.510 6.180 43.391 1.00 55.11 116 ARG D N 1
ATOM 4270 C CA . ARG D 1 118 ? -1.214 5.621 43.034 1.00 53.98 116 ARG D CA 1
ATOM 4271 C C . ARG D 1 118 ? -1.433 4.166 42.657 1.00 52.64 116 ARG D C 1
ATOM 4272 O O . ARG D 1 118 ? -2.381 3.538 43.127 1.00 52.72 116 ARG D O 1
ATOM 4280 N N . VAL D 1 119 ? -0.575 3.626 41.800 1.00 51.46 117 VAL D N 1
ATOM 4281 C CA . VAL D 1 119 ? -0.706 2.223 41.428 1.00 49.39 117 VAL D CA 1
ATOM 4282 C C . VAL D 1 119 ? 0.459 1.481 42.069 1.00 48.32 117 VAL D C 1
ATOM 4283 O O . VAL D 1 119 ? 1.616 1.874 41.918 1.00 46.73 117 VAL D O 1
ATOM 4287 N N . ASN D 1 120 ? 0.149 0.432 42.819 1.00 47.90 118 ASN D N 1
ATOM 4288 C CA . ASN D 1 120 ? 1.197 -0.339 43.462 1.00 47.78 118 ASN D CA 1
ATOM 4289 C C . ASN D 1 120 ? 1.861 -1.244 42.433 1.00 46.95 118 ASN D C 1
ATOM 4290 O O . ASN D 1 120 ? 1.270 -2.223 41.980 1.00 47.26 118 ASN D O 1
ATOM 4295 N N . VAL D 1 121 ? 3.092 -0.903 42.069 1.00 45.38 119 VAL D N 1
ATOM 4296 C CA . VAL D 1 121 ? 3.844 -1.663 41.083 1.00 45.41 119 VAL D CA 1
ATOM 4297 C C . VAL D 1 121 ? 3.755 -3.185 41.293 1.00 43.71 119 VAL D C 1
ATOM 4298 O O . VAL D 1 121 ? 3.455 -3.926 40.356 1.00 42.97 119 VAL D O 1
ATOM 4302 N N . ALA D 1 122 ? 3.999 -3.645 42.515 1.00 42.36 120 ALA D N 1
ATOM 4303 C CA . ALA D 1 122 ? 3.940 -5.070 42.814 1.00 41.71 120 ALA D CA 1
ATOM 4304 C C . ALA D 1 122 ? 2.536 -5.603 42.579 1.00 41.73 120 ALA D C 1
ATOM 4305 O O . ALA D 1 122 ? 2.353 -6.642 41.934 1.00 42.19 120 ALA D O 1
ATOM 4307 N N . LEU D 1 123 ? 1.551 -4.885 43.105 1.00 40.95 121 LEU D N 1
ATOM 4308 C CA . LEU D 1 123 ? 0.148 -5.265 42.964 1.00 41.24 121 LEU D CA 1
ATOM 4309 C C . LEU D 1 123 ? -0.278 -5.224 41.497 1.00 40.52 121 LEU D C 1
ATOM 4310 O O . LEU D 1 123 ? -1.013 -6.095 41.018 1.00 40.53 121 LEU D O 1
ATOM 4315 N N . PHE D 1 124 ? 0.188 -4.199 40.793 1.00 37.71 122 PHE D N 1
ATOM 4316 C CA . PHE D 1 124 ? -0.128 -4.029 39.390 1.00 34.65 122 PHE D CA 1
ATOM 4317 C C . PHE D 1 124 ? 0.409 -5.208 38.596 1.00 35.63 122 PHE D C 1
ATOM 4318 O O . PHE D 1 124 ? -0.314 -5.830 37.812 1.00 35.15 122 PHE D O 1
ATOM 4326 N N . SER D 1 125 ? 1.688 -5.501 38.807 1.00 36.09 123 SER D N 1
ATOM 4327 C CA . SER D 1 125 ? 2.351 -6.596 38.117 1.00 36.45 123 SER D CA 1
ATOM 4328 C C . SER D 1 125 ? 1.693 -7.953 38.374 1.00 37.44 123 SER D C 1
ATOM 4329 O O . SER D 1 125 ? 1.505 -8.732 37.443 1.00 36.95 123 SER D O 1
ATOM 4332 N N . SER D 1 126 ? 1.338 -8.245 39.623 1.00 37.59 124 SER D N 1
ATOM 4333 C CA . SER D 1 126 ? 0.717 -9.534 39.910 1.00 38.81 124 SER D CA 1
ATOM 4334 C C . SER D 1 126 ? -0.658 -9.607 39.280 1.00 38.90 124 SER D C 1
ATOM 4335 O O . SER D 1 126 ? -1.083 -10.668 38.813 1.00 38.30 124 SER D O 1
ATOM 4338 N N . PHE D 1 127 ? -1.355 -8.478 39.260 1.00 39.18 125 PHE D N 1
ATOM 4339 C CA . PHE D 1 127 ? -2.674 -8.446 38.656 1.00 40.70 125 PHE D CA 1
ATOM 4340 C C . PHE D 1 127 ? -2.551 -8.667 37.144 1.00 41.40 125 PHE D C 1
ATOM 4341 O O . PHE D 1 127 ? -3.295 -9.458 36.566 1.00 41.69 125 PHE D O 1
ATOM 4349 N N . LEU D 1 128 ? -1.609 -7.968 36.511 1.00 41.00 126 LEU D N 1
ATOM 4350 C CA . LEU D 1 128 ? -1.374 -8.106 35.073 1.00 39.61 126 LEU D CA 1
ATOM 4351 C C . LEU D 1 128 ? -0.904 -9.533 34.766 1.00 40.12 126 LEU D C 1
ATOM 4352 O O . LEU D 1 128 ? -1.251 -10.098 33.735 1.00 39.33 126 LEU D O 1
ATOM 4357 N N . GLN D 1 129 ? -0.118 -10.114 35.670 1.00 41.77 127 GLN D N 1
ATOM 4358 C CA . GLN D 1 129 ? 0.379 -11.476 35.489 1.00 44.24 127 GLN D CA 1
ATOM 4359 C C . GLN D 1 129 ? -0.786 -12.448 35.404 1.00 46.27 127 GLN D C 1
ATOM 4360 O O . GLN D 1 129 ? -0.708 -13.457 34.714 1.00 46.63 127 GLN D O 1
ATOM 4366 N N . THR D 1 130 ? -1.863 -12.148 36.123 1.00 48.46 128 THR D N 1
ATOM 4367 C CA . THR D 1 130 ? -3.045 -12.998 36.113 1.00 49.35 128 THR D CA 1
ATOM 4368 C C . THR D 1 130 ? -3.498 -13.226 34.680 1.00 50.80 128 THR D C 1
ATOM 4369 O O . THR D 1 130 ? -3.898 -14.327 34.318 1.00 52.23 128 THR D O 1
ATOM 4373 N N . PHE D 1 131 ? -3.428 -12.172 33.871 1.00 52.63 129 PHE D N 1
ATOM 4374 C CA . PHE D 1 131 ? -3.799 -12.230 32.459 1.00 53.02 129 PHE D CA 1
ATOM 4375 C C . PHE D 1 131 ? -2.584 -12.757 31.694 1.00 54.13 129 PHE D C 1
ATOM 4376 O O . PHE D 1 131 ? -2.661 -13.052 30.498 1.00 54.08 129 PHE D O 1
ATOM 4384 N N . ILE D 1 132 ? -1.470 -12.866 32.417 1.00 55.03 130 ILE D N 1
ATOM 4385 C CA . ILE D 1 132 ? -0.188 -13.332 31.894 1.00 55.15 130 ILE D CA 1
ATOM 4386 C C . ILE D 1 132 ? 0.528 -12.202 31.161 1.00 55.28 130 ILE D C 1
ATOM 4387 O O . ILE D 1 132 ? 1.748 -12.027 31.378 1.00 54.99 130 ILE D O 1
#

InterPro domains:
  IPR000551 MerR-type HTH domain [PF13411] (5-69)
  IPR000551 MerR-type HTH domain [PS50937] (2-71)
  IPR000551 MerR-type HTH domain [SM00422] (3-72)
  IPR009061 Putative DNA-binding domain superfamily [SSF46955] (5-123)
  IPR047057 MerR transcriptional regulator [PTHR30204] (3-168)

B-factor: mean 32.65, std 11.22, range [4.14, 85.67]

Foldseek 3Di:
DKDFLVRLCVVLVHDSVVVVVCCVVVLQHQPDADPVGTGIHDPVSSVSSVLQVVVVVLPDDSVRSSVVSVDPDDDPVVVVVCCVSVVVVVVVVVVVVVVVVLVCVVVCVPPPDDDVVVNVVSSVCVSVVVD/DFDALVRLCVVLVHDSVVVVVCCVVVLQAADDADPPGHGTHHPVSSVSSVLVVVVVVLPDDSVVSSVVVVDDDDDDPVVVVCVVSVVVVVVVVVVVVLVVVLVCVVVPVPPPDDDVVVVVVSSVVSPD/DKDFLCVLCVLQVHHSVVVVVCCVVVLAAAPDADPVGTRIHDVVSSVLSVQQVPCVVQVHDSVNSSVCVVVVDDDPVVVVVSVVSVVVVVVVVVVVVVVVVLVCVVVCVPPPDDDPVVNVVVSVVPD/DKDFLCRLCVVLVHDSVVVVVCCVVVQQNAPAADPVGTGIHDVVSSVSSVQCVVVVVLVDDSVVSSVVSVDPDDDCVVSVVSCVVVVVVVVVVVVVVLVVVLVCVVPPVPPPDDDPVVVVVVSVVSD